Protein 2GAK (pdb70)

Nearest PDB structures (foldseek):
  3otk-assembly5_A  TM=9.987E-01  e=3.215E-75  Mus musculus
  2gam-assembly2_C  TM=9.964E-01  e=8.621E-75  Mus musculus
  3otk-assembly5_B  TM=9.967E-01  e=1.833E-74  Mus musculus
  3otk-assembly6_D  TM=9.974E-01  e=3.089E-74  Mus musculus
  2gam-assembly2_D  TM=9.983E-01  e=3.896E-74  Mus musculus

Radius of gyration: 28.29 Å; Cα contacts (8 Å, |Δi|>4): 1498; chains: 2; bounding box: 62×84×76 Å

Foldseek 3Di:
DLQFAVQDLVCLLQLNVVSQVVLVVVLVDPPNLPDDDDDLVNLLVCLVPLVSNCSVLRAEEADQDVLLLQAEEEEQEEEADDLVLVSLQCSQADYQSYAYEYAYAPPHPPSNVSSLQSNQVSHPRYYYFPDHHNDFAQALSLVVSRLSRLVVVLVVDPRHWKYWYYYSFKHFLAHSSLVSVVSVVLVFAKFFAWAADDPVCVQQQQFFWDQDPRHTGGPVHGADDALDPADWTFGALTIMHTNQLSVCCNDPPSNVSRSVSNRGGGNCSGTSVSRLLQHPPRTNHDDRPRVPGAHRQRTQREDWQFQVQADDVVPRRVYHHAPWDDDPRTHAHASSRNNVVSVGRHGMYDGHDVSTHVVNSSSSSSVNSVVSND/DLLFDVQDLVCLLQLPPVRLVVQVDDDDDLVNLLVLLVPLVRNCNVLRAEEAALDPLLLQAEEEEQEEEADDQVLQSLQCSQADYQNYAYEYAYAPPHDPSSVSSQQSNQVSHPRRYYFPDHHNDFPQALNLVVSRLSRLVVVLVVDPRHWKYWYYYSFKHFLAHSVLVSVVSVVLVFAKFFAWADDDPVCVQQQQFFWDQDPRHTDGPVHGADPQLDPADWTFGALIIIHTNQLSVCCVDPPSNVSRSVSRRGGGNVSGTSVNRSLQDPPRTNHDHSPRVPGAHRQRTQGEAWAFQVQADDPVVRGPYHHASWDDDPRTHAHASSRNNVVSPGRHGMYDGHDCVTHVSNSSSSSSVNSVVSND

Solvent-accessible surface area: 31818 Å² total; per-residue (Å²): 191,139,26,100,48,160,34,65,14,71,91,0,31,137,21,39,106,143,8,26,80,93,1,76,102,47,34,116,54,93,138,29,112,135,62,135,93,97,54,33,109,54,0,44,92,54,8,167,81,38,68,34,3,34,157,80,36,68,3,6,66,121,62,61,52,190,58,2,72,50,19,18,0,0,0,0,0,16,4,99,77,62,6,30,12,3,0,30,0,0,9,32,6,9,10,40,23,0,30,0,0,0,0,0,16,162,164,17,127,161,30,6,49,37,0,0,95,15,1,7,84,15,8,150,15,5,34,29,6,86,84,38,22,30,37,39,161,8,9,28,37,28,1,70,0,1,16,5,0,0,65,19,0,54,177,92,34,72,99,3,90,7,0,0,0,0,19,19,43,3,4,1,4,27,10,14,42,46,3,0,124,32,1,94,41,20,112,46,79,2,22,1,32,0,62,139,23,41,112,129,45,59,88,58,28,85,47,94,26,42,78,74,132,54,112,22,42,65,55,49,94,104,16,67,111,31,57,34,206,11,83,12,3,9,10,32,10,38,0,1,0,5,32,105,0,0,4,54,0,47,118,36,144,100,1,77,106,0,8,95,25,0,99,34,1,54,9,0,16,55,6,0,1,1,0,0,0,0,22,49,151,4,41,18,27,19,32,9,8,76,43,16,26,18,10,24,4,29,2,10,5,14,0,26,2,78,88,146,86,32,20,86,32,51,91,33,14,5,0,33,84,22,49,24,69,60,58,169,37,9,0,2,0,2,2,19,3,0,13,47,0,39,168,26,63,0,0,0,0,15,21,3,14,4,92,34,9,16,26,0,4,42,0,0,4,48,52,10,14,145,81,29,16,159,233,156,46,45,57,172,28,62,22,76,84,0,26,147,25,40,88,124,12,34,134,116,28,135,187,132,90,98,67,32,122,56,0,38,100,45,8,181,78,42,78,28,1,32,165,76,36,66,6,12,71,120,50,57,55,193,58,1,73,50,18,16,0,0,0,0,0,15,3,97,74,65,6,31,21,2,0,36,1,0,12,34,6,9,14,38,24,0,31,0,0,1,0,1,11,152,124,22,127,154,23,6,53,44,0,0,73,16,0,1,84,19,16,145,3,6,45,25,7,72,82,48,33,48,25,28,148,9,6,28,35,34,1,72,0,1,16,2,0,0,94,8,0,53,154,79,36,73,98,3,91,7,0,0,0,0,22,16,38,3,6,1,4,27,11,13,42,47,2,0,124,36,1,92,36,20,96,47,70,2,22,1,29,0,56,129,24,43,102,123,68,61,73,61,38,84,48,115,24,34,77,83,141,51,124,24,48,75,52,42,93,115,30,68,109,28,55,45,152,12,80,13,3,14,11,26,11,39,0,1,0,5,35,104,0,0,3,53,0,49,125,38,143,109,1,63,118,1,14,94,27,0,97,39,1,59,8,0,16,63,4,0,1,1,0,0,0,1,26,52,151,4,41,14,26,29,26,14,11,70,43,13,29,20,9,20,5,27,1,9,4,12,0,20,1,82,95,140,83,30,25,88,32,64,122,32,11,6,0,31,83,24,40,15,63,61,55,175,39,15,0,1,1,0,3,24,3,0,16,46,0,38,165,28,67,0,0,0,0,8,27,4,16,14,102,44,5,32,61,0,8,62,1,0,3,48,44,12,17,78,81,30,67,170

Sequence (738 aa):
RHLELNVNCTKILQGDPEEIQKVKLEILTVQFKKRPRWTPHDYINMTRDCASFIRTRKYIVEPLTKEEVGFPIAYSIVVHHKIEMLDRLLRAIYMPQNFYCIHVDRKAEESFLAAVQGIASCFDNVFVASQLESVVYASWTRVKADLNCMKDLYRMNANWKYLINLCGMDFPIKTNLEIVRKLKCSTGENNLETEKMPPNKEERWKKRYAVVDGKLTNTGIVKAPPPLKTPLFSGSAYFVVTREYVGYVLENENIQKLMEWAQDTYSPDEFLWATIQRIPEVPGSFPSSNKYDLSDMNAIARFVKWQYFEGDVSNGAPYPPCSGVHVRSVCVFGAGDLSWMLRQHHLFANKFDMDVDPFAIQCLDEHLRRKALERHLELNVNCTKILQGDPEEIQKVKRPRWTPHDYINMTRDCASFIRTRKYIVEPLTKEEVGFPIAYSIVVHHKIEMLDRLLRAIYMPQNFYCIHVDRKAEESFLAAVQGIASCFDNVFVASQLESVVYASWTRVKADLNCMKDLYRMNANWKYLINLCGMDFPIKTNLEIVRKLKCSTGENNLETEKMPPNKEERWKKRYAVVDGKLTNTGIVKAPPPLKTPLFSGSAYFVVTREYVGYVLENENIQKLMEWAQDTYSPDEFLWATIQRIPEVPGSFPSSNKYDLSDMNAIARFVKWQYFEGDVSNGAPYPPCSGVHVRSVCVFGAGDLSWMLRQHHLFANKFDMDVDPFAIQCLDEHLRRKALE

Organism: Mus musculus (NCBI:txid10090)

Secondary structure (DSSP, 8-state):
-TT-----HHHHHTT-HHHHHHHHHHHH-HHHHTS----HHHHHHHTTSHHHHHHHHT---S-S-HHHHTS-EEEEEEE-S-HHHHHHHHHHH--TTSEEEEEE-TTS-HHHHHHHHHHHHT-TTEEE-SS-----TTSHHHHHHHHHHHHHHHHH-S---EEEEEETT-EESS-HHHHHHHHHHTTT--B--BEEPPGGGSHHHHEEEEEETTEEEEEEEEPPPPS-SSPPEE--S--EEEHHHHHHHHH-HHHHHHHHHHTTSSSGGGTHHHHHTTSTTSTT---SSGGG-B-TTTSSSEEE-BTTT-S-GGGT-SSPPPSSEEETTEEE--GGGHHHHTTS--SEEE---TTT-HHHHHHHHHHHHHHHH-/-TT-----HHHHHTT-HHHHHHH------HHHHHHHTSSHHHHHHHHT---S-S-HHHHTS-EEEEEEE-S-HHHHHHHHHHH--TTSEEEEEE-TTS-HHHHHHHHHHHTT-TTEEE-SS-----TTSHHHHHHHHHHHHHHHHH-S---EEEEEETT-EESS-HHHHHHHHHHTTT--B--EEEPPGGGTHHHHEEEEEETTEEEEEEEEPPPPSSSSPPEEE-S--EEEHHHHHHHHH-HHHHHHHHHHTTSSSGGGTHHHHHTTSTTSTT---SSGGG-B-TTTSSSEEE-BTTT-S-GGGT-SSPPPSSEEETTEEE--GGGHHHHTTS--SEEE---TTT-HHHHHHHHHHHHHHHH-

InterPro domains:
  IPR003406 Glycosyl transferase, family 14 [PF02485] (123-391)

GO terms:
  GO:0003829 beta-1,3-galactosyl-O-glycosyl-glycoprotein beta-1,6-N-acetylglucosaminyltransferase activity (F, IDA)
  GO:0016266 protein O-linked glycosylation via N-acetyl-galactosamine (P, IMP)
  GO:1903238 positive regulation of leukocyte tethering or rolling (P, IMP)
  GO:0048729 tissue morphogenesis (P, IGI)
  GO:0060993 kidney morphogenesis (P, IGI)

Structure (mmCIF, N/CA/C/O backbone):
data_2GAK
#
_entry.id   2GAK
#
_cell.length_a   126.779
_cell.length_b   79.979
_cell.length_c   104.971
_cell.angle_alpha   90.00
_cell.angle_beta   107.70
_cell.angle_gamma   90.00
#
_symmetry.space_group_name_H-M   'C 1 2 1'
#
loop_
_entity.id
_entity.type
_entity.pdbx_description
1 polymer beta-1,6-N-acetylglucosaminyltransferase
2 non-polymer 2-acetamido-2-deoxy-beta-D-glucopyranose
3 water water
#
loop_
_atom_site.group_PDB
_atom_site.id
_atom_site.type_symbol
_atom_site.label_atom_id
_atom_site.label_alt_id
_atom_site.label_comp_id
_atom_site.label_asym_id
_atom_site.label_entity_id
_atom_site.label_seq_id
_atom_site.pdbx_PDB_ins_code
_atom_site.Cartn_x
_atom_site.Cartn_y
_atom_site.Cartn_z
_atom_site.occupancy
_atom_site.B_iso_or_equiv
_atom_site.auth_seq_id
_atom_site.auth_comp_id
_atom_site.auth_asym_id
_atom_site.auth_atom_id
_atom_site.pdbx_PDB_model_num
ATOM 1 N N . ARG A 1 7 ? 26.017 16.857 8.457 1.00 61.43 44 ARG A N 1
ATOM 2 C CA . ARG A 1 7 ? 27.017 17.238 9.493 1.00 61.21 44 ARG A CA 1
ATOM 3 C C . ARG A 1 7 ? 27.169 16.194 10.582 1.00 59.90 44 ARG A C 1
ATOM 4 O O . ARG A 1 7 ? 26.209 15.541 10.992 1.00 59.66 44 ARG A O 1
ATOM 12 N N . HIS A 1 8 ? 28.399 16.065 11.050 1.00 58.56 45 HIS A N 1
ATOM 13 C CA . HIS A 1 8 ? 28.768 15.143 12.111 1.00 56.53 45 HIS A CA 1
ATOM 14 C C . HIS A 1 8 ? 28.620 15.898 13.432 1.00 55.36 45 HIS A C 1
ATOM 15 O O . HIS A 1 8 ? 28.972 15.387 14.495 1.00 54.55 45 HIS A O 1
ATOM 22 N N . LEU A 1 9 ? 28.096 17.118 13.354 1.00 53.99 46 LEU A N 1
ATOM 23 C CA . LEU A 1 9 ? 27.954 17.960 14.535 1.00 52.58 46 LEU A CA 1
ATOM 24 C C . LEU A 1 9 ? 26.534 18.259 15.003 1.00 52.02 46 LEU A C 1
ATOM 25 O O . LEU A 1 9 ? 26.341 19.097 15.880 1.00 50.66 46 LEU A O 1
ATOM 30 N N . GLU A 1 10 ? 25.536 17.593 14.436 1.00 53.22 47 GLU A N 1
ATOM 31 C CA . GLU A 1 10 ? 24.171 17.859 14.871 1.00 54.55 47 GLU A CA 1
ATOM 32 C C . GLU A 1 10 ? 23.840 17.063 16.128 1.00 53.93 47 GLU A C 1
ATOM 33 O O . GLU A 1 10 ? 24.407 15.997 16.367 1.00 52.70 47 GLU A O 1
ATOM 39 N N . LEU A 1 11 ? 22.927 17.595 16.934 1.00 53.70 48 LEU A N 1
ATOM 40 C CA . LEU A 1 11 ? 22.531 16.949 18.181 1.00 53.60 48 LEU A CA 1
ATOM 41 C C . LEU A 1 11 ? 21.049 16.583 18.189 1.00 53.14 48 LEU A C 1
ATOM 42 O O . LEU A 1 11 ? 20.251 17.158 17.447 1.00 53.49 48 LEU A O 1
ATOM 47 N N . ASN A 1 19 ? 12.789 10.181 22.559 1.00 63.51 56 ASN A N 1
ATOM 48 C CA . ASN A 1 19 ? 11.622 10.081 21.691 1.00 63.98 56 ASN A CA 1
ATOM 49 C C . ASN A 1 19 ? 10.731 11.320 21.790 1.00 63.29 56 ASN A C 1
ATOM 50 O O . ASN A 1 19 ? 9.559 11.287 21.406 1.00 63.46 56 ASN A O 1
ATOM 55 N N . VAL A 1 20 ? 11.294 12.411 22.304 1.00 61.68 57 VAL A N 1
ATOM 56 C CA . VAL A 1 20 ? 10.561 13.665 22.451 1.00 59.60 57 VAL A CA 1
ATOM 57 C C . VAL A 1 20 ? 10.839 14.602 21.277 1.00 57.68 57 VAL A C 1
ATOM 58 O O . VAL A 1 20 ? 11.969 14.698 20.800 1.00 56.74 57 VAL A O 1
ATOM 62 N N . ASN A 1 21 ? 9.799 15.289 20.815 1.00 55.89 58 ASN A N 1
ATOM 63 C CA . ASN A 1 21 ? 9.932 16.217 19.700 1.00 54.63 58 ASN A CA 1
ATOM 64 C C . ASN A 1 21 ? 10.242 17.617 20.224 1.00 52.53 58 ASN A C 1
ATOM 65 O O . ASN A 1 21 ? 9.339 18.373 20.590 1.00 51.35 58 ASN A O 1
ATOM 70 N N . CYS A 1 22 ? 11.527 17.953 20.260 1.00 49.13 59 CYS A N 1
ATOM 71 C CA . CYS A 1 22 ? 11.964 19.255 20.746 1.00 46.53 59 CYS A CA 1
ATOM 72 C C . CYS A 1 22 ? 11.370 20.433 19.988 1.00 45.32 59 CYS A C 1
ATOM 73 O O . CYS A 1 22 ? 11.189 21.509 20.554 1.00 45.08 59 CYS A O 1
ATOM 76 N N . THR A 1 23 ? 11.070 20.234 18.709 1.00 44.27 60 THR A N 1
ATOM 77 C CA . THR A 1 23 ? 10.493 21.304 17.905 1.00 44.61 60 THR A CA 1
ATOM 78 C C . THR A 1 23 ? 9.168 21.771 18.504 1.00 44.13 60 THR A C 1
ATOM 79 O O . THR A 1 23 ? 8.883 22.970 18.543 1.00 43.63 60 THR A O 1
ATOM 83 N N . LYS A 1 24 ? 8.363 20.822 18.974 1.00 43.08 61 LYS A N 1
ATOM 84 C CA . LYS A 1 24 ? 7.076 21.153 19.571 1.00 42.56 61 LYS A CA 1
ATOM 85 C C . LYS A 1 24 ? 7.251 21.824 20.927 1.00 41.03 61 LYS A C 1
ATOM 86 O O . LYS A 1 24 ? 6.502 22.737 21.275 1.00 39.49 61 LYS A O 1
ATOM 92 N N . ILE A 1 25 ? 8.241 21.366 21.688 1.00 40.21 62 ILE A N 1
ATOM 93 C CA . ILE A 1 25 ? 8.524 21.932 23.004 1.00 39.73 62 ILE A CA 1
ATOM 94 C C . ILE A 1 25 ? 8.887 23.406 22.874 1.00 39.04 62 ILE A C 1
ATOM 95 O O . ILE A 1 25 ? 8.358 24.253 23.594 1.00 38.29 62 ILE A O 1
ATOM 100 N N . LEU A 1 26 ? 9.795 23.699 21.950 1.00 39.10 63 LEU A N 1
ATOM 101 C CA . LEU A 1 26 ? 10.242 25.064 21.717 1.00 40.98 63 LEU A CA 1
ATOM 102 C C . LEU A 1 26 ? 9.079 25.954 21.297 1.00 42.33 63 LEU A C 1
ATOM 103 O O . LEU A 1 26 ? 9.124 27.171 21.470 1.00 42.64 63 LEU A O 1
ATOM 108 N N . GLN A 1 27 ? 8.036 25.339 20.747 1.00 43.80 64 GLN A N 1
ATOM 109 C CA . GLN A 1 27 ? 6.860 26.079 20.313 1.00 44.78 64 GLN A CA 1
ATOM 110 C C . GLN A 1 27 ? 5.830 26.154 21.431 1.00 44.76 64 GLN A C 1
ATOM 111 O O . GLN A 1 27 ? 4.762 26.736 21.260 1.00 45.14 64 GLN A O 1
ATOM 117 N N . GLY A 1 28 ? 6.159 25.559 22.574 1.00 44.15 65 GLY A N 1
ATOM 118 C CA . GLY A 1 28 ? 5.255 25.577 23.710 1.00 44.31 65 GLY A CA 1
ATOM 119 C C . GLY A 1 28 ? 4.072 24.626 23.609 1.00 44.54 65 GLY A C 1
ATOM 120 O O . GLY A 1 28 ? 3.074 24.810 24.300 1.00 44.21 65 GLY A O 1
ATOM 121 N N . ASP A 1 29 ? 4.180 23.610 22.757 1.00 44.64 66 ASP A N 1
ATOM 122 C CA . ASP A 1 29 ? 3.103 22.636 22.579 1.00 44.91 66 ASP A CA 1
ATOM 123 C C . ASP A 1 29 ? 2.728 21.994 23.914 1.00 44.91 66 ASP A C 1
ATOM 124 O O . ASP A 1 29 ? 3.487 21.196 24.465 1.00 44.04 66 ASP A O 1
ATOM 129 N N . PRO A 1 30 ? 1.544 22.333 24.448 1.00 45.22 67 PRO A N 1
ATOM 130 C CA . PRO A 1 30 ? 1.066 21.794 25.725 1.00 46.11 67 PRO A CA 1
ATOM 131 C C . PRO A 1 30 ? 1.154 20.275 25.796 1.00 46.45 67 PRO A C 1
ATOM 132 O O . PRO A 1 30 ? 1.523 19.710 26.825 1.00 45.70 67 PRO A O 1
ATOM 136 N N . GLU A 1 31 ? 0.817 19.625 24.689 1.00 47.47 68 GLU A N 1
ATOM 137 C CA . GLU A 1 31 ? 0.844 18.172 24.610 1.00 48.54 68 GLU A CA 1
ATOM 138 C C . GLU A 1 31 ? 2.253 17.604 24.743 1.00 47.01 68 GLU A C 1
ATOM 139 O O . GLU A 1 31 ? 2.482 16.682 25.528 1.00 46.07 68 GLU A O 1
ATOM 145 N N . GLU A 1 32 ? 3.195 18.155 23.983 1.00 45.37 69 GLU A N 1
ATOM 146 C CA . GLU A 1 32 ? 4.571 17.676 24.029 1.00 44.76 69 GLU A CA 1
ATOM 147 C C . GLU A 1 32 ? 5.209 17.938 25.391 1.00 43.96 69 GLU A C 1
ATOM 148 O O . GLU A 1 32 ? 6.009 17.138 25.876 1.00 43.50 69 GLU A O 1
ATOM 154 N N . ILE A 1 33 ? 4.853 19.064 26.002 1.00 42.86 70 ILE A N 1
ATOM 155 C CA . ILE A 1 33 ? 5.384 19.423 27.311 1.00 42.43 70 ILE A CA 1
ATOM 156 C C . ILE A 1 33 ? 4.899 18.423 28.358 1.00 43.46 70 ILE A C 1
ATOM 157 O O . ILE A 1 33 ? 5.677 17.938 29.180 1.00 41.38 70 ILE A O 1
ATOM 162 N N . GLN A 1 34 ? 3.606 18.117 28.322 1.00 44.21 71 GLN A N 1
ATOM 163 C CA . GLN A 1 34 ? 3.031 17.169 29.264 1.00 45.43 71 GLN A CA 1
ATOM 164 C C . GLN A 1 34 ? 3.713 15.812 29.107 1.00 45.32 71 GLN A C 1
ATOM 165 O O . GLN A 1 34 ? 3.965 15.113 30.090 1.00 44.82 71 GLN A O 1
ATOM 171 N N . LYS A 1 35 ? 4.029 15.454 27.867 1.00 45.83 72 LYS A N 1
ATOM 172 C CA . LYS A 1 35 ? 4.676 14.178 27.595 1.00 46.81 72 LYS A CA 1
ATOM 173 C C . LYS A 1 35 ? 6.063 14.086 28.226 1.00 46.42 72 LYS A C 1
ATOM 174 O O . LYS A 1 35 ? 6.424 13.045 28.778 1.00 46.19 72 LYS A O 1
ATOM 180 N N . VAL A 1 36 ? 6.842 15.164 28.153 1.00 45.30 73 VAL A N 1
ATOM 181 C CA . VAL A 1 36 ? 8.181 15.143 28.737 1.00 44.52 73 VAL A CA 1
ATOM 182 C C . VAL A 1 36 ? 8.105 15.037 30.258 1.00 43.74 73 VAL A C 1
ATOM 183 O O . VAL A 1 36 ? 8.931 14.370 30.880 1.00 41.43 73 VAL A O 1
ATOM 187 N N . LYS A 1 37 ? 7.111 15.690 30.854 1.00 44.79 74 LYS A N 1
ATOM 188 C CA . LYS A 1 37 ? 6.948 15.651 32.304 1.00 47.41 74 LYS A CA 1
ATOM 189 C C . LYS A 1 37 ? 6.620 14.243 32.795 1.00 47.39 74 LYS A C 1
ATOM 190 O O . LYS A 1 37 ? 7.034 13.845 33.883 1.00 46.32 74 LYS A O 1
ATOM 196 N N . LEU A 1 38 ? 5.874 13.490 31.994 1.00 47.92 75 LEU A N 1
ATOM 197 C CA . LEU A 1 38 ? 5.528 12.127 32.374 1.00 49.21 75 LEU A CA 1
ATOM 198 C C . LEU A 1 38 ? 6.725 11.219 32.114 1.00 49.59 75 LEU A C 1
ATOM 199 O O . LEU A 1 38 ? 6.903 10.203 32.781 1.00 48.82 75 LEU A O 1
ATOM 204 N N . GLU A 1 39 ? 7.545 11.597 31.138 1.00 49.89 76 GLU A N 1
ATOM 205 C CA . GLU A 1 39 ? 8.738 10.833 30.800 1.00 50.24 76 GLU A CA 1
ATOM 206 C C . GLU A 1 39 ? 9.709 10.919 31.973 1.00 50.52 76 GLU A C 1
ATOM 207 O O . GLU A 1 39 ? 10.315 9.925 32.374 1.00 49.69 76 GLU A O 1
ATOM 213 N N . ILE A 1 40 ? 9.845 12.123 32.519 1.00 50.85 77 ILE A N 1
ATOM 214 C CA . ILE A 1 40 ? 10.735 12.371 33.646 1.00 52.20 77 ILE A CA 1
ATOM 215 C C . ILE A 1 40 ? 10.353 11.535 34.865 1.00 52.85 77 ILE A C 1
ATOM 216 O O . ILE A 1 40 ? 11.217 11.084 35.616 1.00 52.63 77 ILE A O 1
ATOM 221 N N . LEU A 1 41 ? 9.054 11.333 35.056 1.00 53.58 78 LEU A N 1
ATOM 222 C CA . LEU A 1 41 ? 8.553 10.566 36.190 1.00 55.36 78 LEU A CA 1
ATOM 223 C C . LEU A 1 41 ? 8.798 9.063 36.065 1.00 56.72 78 LEU A C 1
ATOM 224 O O . LEU A 1 41 ? 8.818 8.345 37.066 1.00 57.86 78 LEU A O 1
ATOM 229 N N . THR A 1 42 ? 8.986 8.593 34.837 1.00 57.78 79 THR A N 1
ATOM 230 C CA . THR A 1 42 ? 9.218 7.175 34.582 1.00 58.78 79 THR A CA 1
ATOM 231 C C . THR A 1 42 ? 10.397 6.600 35.364 1.00 59.79 79 THR A C 1
ATOM 232 O O . THR A 1 42 ? 11.466 7.205 35.433 1.00 59.78 79 THR A O 1
ATOM 236 N N . VAL A 1 43 ? 10.191 5.425 35.951 1.00 61.24 80 VAL A N 1
ATOM 237 C CA . VAL A 1 43 ? 11.237 4.754 36.716 1.00 62.26 80 VAL A CA 1
ATOM 238 C C . VAL A 1 43 ? 12.387 4.406 35.774 1.00 63.11 80 VAL A C 1
ATOM 239 O O . VAL A 1 43 ? 13.557 4.443 36.157 1.00 62.56 80 VAL A O 1
ATOM 243 N N . GLN A 1 44 ? 12.033 4.068 34.538 1.00 64.44 81 GLN A N 1
ATOM 244 C CA . GLN A 1 44 ? 13.006 3.714 33.513 1.00 65.82 81 GLN A CA 1
ATOM 245 C C . GLN A 1 44 ? 13.950 4.879 33.233 1.00 66.46 81 GLN A C 1
ATOM 246 O O . GLN A 1 44 ? 15.150 4.684 33.034 1.00 67.04 81 GLN A O 1
ATOM 252 N N . PHE A 1 45 ? 13.403 6.090 33.220 1.00 66.54 82 PHE A N 1
ATOM 253 C CA . PHE A 1 45 ? 14.204 7.278 32.960 1.00 66.80 82 PHE A CA 1
ATOM 254 C C . PHE A 1 45 ? 15.121 7.604 34.132 1.00 67.00 82 PHE A C 1
ATOM 255 O O . PHE A 1 45 ? 16.339 7.647 33.979 1.00 66.85 82 PHE A O 1
ATOM 263 N N . LYS A 1 46 ? 14.534 7.835 35.302 1.00 67.18 83 LYS A N 1
ATOM 264 C CA . LYS A 1 46 ? 15.317 8.166 36.487 1.00 67.71 83 LYS A CA 1
ATOM 265 C C . LYS A 1 46 ? 16.370 7.107 36.808 1.00 67.45 83 LYS A C 1
ATOM 266 O O . LYS A 1 46 ? 17.314 7.366 37.552 1.00 67.38 83 LYS A O 1
ATOM 272 N N . LYS A 1 47 ? 16.205 5.916 36.241 1.00 67.36 84 LYS A N 1
ATOM 273 C CA . LYS A 1 47 ? 17.152 4.827 36.457 1.00 66.71 84 LYS A CA 1
ATOM 274 C C . LYS A 1 47 ? 18.042 4.644 35.235 1.00 66.00 84 LYS A C 1
ATOM 275 O O . LYS A 1 47 ? 18.537 3.547 34.975 1.00 67.18 84 LYS A O 1
ATOM 281 N N . ARG A 1 48 ? 18.240 5.724 34.486 1.00 64.42 85 ARG A N 1
ATOM 282 C CA . ARG A 1 48 ? 19.075 5.684 33.292 1.00 62.06 85 ARG A CA 1
ATOM 283 C C . ARG A 1 48 ? 20.533 5.897 33.682 1.00 60.82 85 ARG A C 1
ATOM 284 O O . ARG A 1 48 ? 20.831 6.633 34.624 1.00 60.98 85 ARG A O 1
ATOM 292 N N . PRO A 1 49 ? 21.462 5.245 32.966 1.00 59.62 86 PRO A N 1
ATOM 293 C CA . PRO A 1 49 ? 22.895 5.373 33.247 1.00 58.37 86 PRO A CA 1
ATOM 294 C C . PRO A 1 49 ? 23.405 6.800 33.047 1.00 56.98 86 PRO A C 1
ATOM 295 O O . PRO A 1 49 ? 23.145 7.423 32.017 1.00 57.06 86 PRO A O 1
ATOM 299 N N . ARG A 1 50 ? 24.128 7.310 34.038 1.00 55.59 87 ARG A N 1
ATOM 300 C CA . ARG A 1 50 ? 24.691 8.655 33.970 1.00 54.15 87 ARG A CA 1
ATOM 301 C C . ARG A 1 50 ? 26.211 8.539 34.005 1.00 53.27 87 ARG A C 1
ATOM 302 O O . ARG A 1 50 ? 26.745 7.591 34.580 1.00 52.68 87 ARG A O 1
ATOM 310 N N . TRP A 1 51 ? 26.906 9.492 33.389 1.00 52.20 88 TRP A N 1
ATOM 311 C CA . TRP A 1 51 ? 28.366 9.468 33.382 1.00 51.02 88 TRP A CA 1
ATOM 312 C C . TRP A 1 51 ? 28.945 9.943 34.704 1.00 50.00 88 TRP A C 1
ATOM 313 O O . TRP A 1 51 ? 28.344 10.752 35.407 1.00 50.57 88 TRP A O 1
ATOM 324 N N . THR A 1 52 ? 30.130 9.439 35.025 1.00 48.31 89 THR A N 1
ATOM 325 C CA . THR A 1 52 ? 30.816 9.786 36.262 1.00 46.75 89 THR A CA 1
ATOM 326 C C . THR A 1 52 ? 32.090 10.552 35.928 1.00 45.05 89 THR A C 1
ATOM 327 O O . THR A 1 52 ? 32.538 10.554 34.781 1.00 43.81 89 THR A O 1
ATOM 331 N N . PRO A 1 53 ? 32.676 11.238 36.920 1.00 43.93 90 PRO A N 1
ATOM 332 C CA . PRO A 1 53 ? 33.908 11.983 36.659 1.00 43.54 90 PRO A CA 1
ATOM 333 C C . PRO A 1 53 ? 34.996 11.065 36.109 1.00 43.55 90 PRO A C 1
ATOM 334 O O . PRO A 1 53 ? 35.842 11.493 35.324 1.00 43.09 90 PRO A O 1
ATOM 338 N N . HIS A 1 54 ? 34.973 9.801 36.522 1.00 44.32 91 HIS A N 1
ATOM 339 C CA . HIS A 1 54 ? 35.964 8.842 36.047 1.00 44.62 91 HIS A CA 1
ATOM 340 C C . HIS A 1 54 ? 35.729 8.488 34.584 1.00 43.17 91 HIS A C 1
ATOM 341 O O . HIS A 1 54 ? 36.674 8.193 33.853 1.00 42.73 91 HIS A O 1
ATOM 348 N N . ASP A 1 55 ? 34.468 8.517 34.159 1.00 42.88 92 ASP A N 1
ATOM 349 C CA . ASP A 1 55 ? 34.141 8.236 32.767 1.00 42.97 92 ASP A CA 1
ATOM 350 C C . ASP A 1 55 ? 34.794 9.311 31.906 1.00 42.20 92 ASP A C 1
ATOM 351 O O . ASP A 1 55 ? 35.388 9.012 30.870 1.00 42.60 92 ASP A O 1
ATOM 356 N N . TYR A 1 56 ? 34.687 10.563 32.347 1.00 40.40 93 TYR A N 1
ATOM 357 C CA . TYR A 1 56 ? 35.283 11.673 31.614 1.00 39.16 93 TYR A CA 1
ATOM 358 C C . TYR A 1 56 ? 36.811 11.628 31.664 1.00 39.13 93 TYR A C 1
ATOM 359 O O . TYR A 1 56 ? 37.469 11.981 30.691 1.00 38.48 93 TYR A O 1
ATOM 368 N N . ILE A 1 57 ? 37.375 11.198 32.790 1.00 40.26 94 ILE A N 1
ATOM 369 C CA . ILE A 1 57 ? 38.826 11.124 32.917 1.00 41.37 94 ILE A CA 1
ATOM 370 C C . ILE A 1 57 ? 39.366 10.185 31.844 1.00 42.42 94 ILE A C 1
ATOM 371 O O . ILE A 1 57 ? 40.413 10.446 31.250 1.00 42.80 94 ILE A O 1
ATOM 376 N N . ASN A 1 58 ? 38.653 9.089 31.606 1.00 43.55 95 ASN A N 1
ATOM 377 C CA . ASN A 1 58 ? 39.070 8.131 30.591 1.00 45.42 95 ASN A CA 1
ATOM 378 C C . ASN A 1 58 ? 38.767 8.641 29.190 1.00 43.82 95 ASN A C 1
ATOM 379 O O . ASN A 1 58 ? 39.649 8.678 28.331 1.00 42.39 95 ASN A O 1
ATOM 384 N N . MET A 1 59 ? 37.512 9.010 28.953 1.00 43.15 96 MET A N 1
ATOM 385 C CA . MET A 1 59 ? 37.112 9.513 27.646 1.00 42.11 96 MET A CA 1
ATOM 386 C C . MET A 1 59 ? 38.025 10.623 27.127 1.00 40.92 96 MET A C 1
ATOM 387 O O . MET A 1 59 ? 38.297 10.680 25.925 1.00 40.41 96 MET A O 1
ATOM 392 N N . THR A 1 60 ? 38.512 11.486 28.021 1.00 39.57 97 THR A N 1
ATOM 393 C CA . THR A 1 60 ? 39.391 12.589 27.624 1.00 39.01 97 THR A CA 1
ATOM 394 C C . THR A 1 60 ? 40.845 12.163 27.447 1.00 39.48 97 THR A C 1
ATOM 395 O O . THR A 1 60 ? 41.717 12.988 27.161 1.00 38.54 97 THR A O 1
ATOM 399 N N . ARG A 1 61 ? 41.107 10.873 27.612 1.00 41.00 98 ARG A N 1
ATOM 400 C CA . ARG A 1 61 ? 42.462 10.357 27.445 1.00 42.57 98 ARG A CA 1
ATOM 401 C C . ARG A 1 61 ? 42.809 10.503 25.964 1.00 41.82 98 ARG A C 1
ATOM 402 O O . ARG A 1 61 ? 43.929 10.862 25.597 1.00 40.51 98 ARG A O 1
ATOM 410 N N . ASP A 1 62 ? 41.819 10.221 25.124 1.00 40.78 99 ASP A N 1
ATOM 411 C CA . ASP A 1 62 ? 41.958 10.332 23.678 1.00 40.68 99 ASP A CA 1
ATOM 412 C C . ASP A 1 62 ? 41.172 11.578 23.272 1.00 38.91 99 ASP A C 1
ATOM 413 O O . ASP A 1 62 ? 39.988 11.495 22.938 1.00 39.26 99 ASP A O 1
ATOM 418 N N . CYS A 1 63 ? 41.828 12.730 23.303 1.00 37.25 100 CYS A N 1
ATOM 419 C CA . CYS A 1 63 ? 41.162 13.980 22.961 1.00 38.36 100 CYS A CA 1
ATOM 420 C C . CYS A 1 63 ? 40.478 13.976 21.600 1.00 37.64 100 CYS A C 1
ATOM 421 O O . CYS A 1 63 ? 39.323 14.389 21.482 1.00 36.19 100 CYS A O 1
ATOM 424 N N . ALA A 1 64 ? 41.185 13.511 20.576 1.00 36.92 101 ALA A N 1
ATOM 425 C CA . ALA A 1 64 ? 40.619 13.457 19.235 1.00 34.79 101 ALA A CA 1
ATOM 426 C C . ALA A 1 64 ? 39.309 12.685 19.284 1.00 35.05 101 ALA A C 1
ATOM 427 O O . ALA A 1 64 ? 38.336 13.041 18.618 1.00 35.37 101 ALA A O 1
ATOM 429 N N . SER A 1 65 ? 39.288 11.622 20.081 1.00 33.46 102 SER A N 1
ATOM 430 C CA . SER A 1 65 ? 38.091 10.808 20.214 1.00 33.42 102 SER A CA 1
ATOM 431 C C . SER A 1 65 ? 37.027 11.551 21.014 1.00 31.84 102 SER A C 1
ATOM 432 O O . SER A 1 65 ? 35.843 11.500 20.684 1.00 34.18 102 SER A O 1
ATOM 435 N N . PHE A 1 66 ? 37.452 12.231 22.072 1.00 31.04 103 PHE A N 1
ATOM 436 C CA . PHE A 1 66 ? 36.523 12.983 22.911 1.00 31.02 103 PHE A CA 1
ATOM 437 C C . PHE A 1 66 ? 35.820 14.056 22.082 1.00 29.84 103 PHE A C 1
ATOM 438 O O . PHE A 1 66 ? 34.592 14.151 22.075 1.00 29.97 103 PHE A O 1
ATOM 446 N N . ILE A 1 67 ? 36.615 14.858 21.382 1.00 31.31 104 ILE A N 1
ATOM 447 C CA . ILE A 1 67 ? 36.096 15.930 20.545 1.00 31.55 104 ILE A CA 1
ATOM 448 C C . ILE A 1 67 ? 35.119 15.406 19.496 1.00 33.84 104 ILE A C 1
ATOM 449 O O . ILE A 1 67 ? 34.027 15.951 19.327 1.00 34.00 104 ILE A O 1
ATOM 454 N N . ARG A 1 68 ? 35.497 14.337 18.802 1.00 35.21 105 ARG A N 1
ATOM 455 C CA . ARG A 1 68 ? 34.628 13.776 17.777 1.00 36.76 105 ARG A CA 1
ATOM 456 C C . ARG A 1 68 ? 33.359 13.169 18.374 1.00 35.42 105 ARG A C 1
ATOM 457 O O . ARG A 1 68 ? 32.256 13.400 17.878 1.00 35.45 105 ARG A O 1
ATOM 465 N N . THR A 1 69 ? 33.521 12.399 19.445 1.00 35.02 106 THR A N 1
ATOM 466 C CA . THR A 1 69 ? 32.395 11.749 20.111 1.00 34.39 106 THR A CA 1
ATOM 467 C C . THR A 1 69 ? 31.384 12.739 20.706 1.00 33.08 106 THR A C 1
ATOM 468 O O . THR A 1 69 ? 30.175 12.587 20.529 1.00 32.52 106 THR A O 1
ATOM 472 N N . ARG A 1 70 ? 31.883 13.747 21.414 1.00 31.99 107 ARG A N 1
ATOM 473 C CA . ARG A 1 70 ? 31.013 14.737 22.044 1.00 32.18 107 ARG A CA 1
ATOM 474 C C . ARG A 1 70 ? 30.525 15.808 21.068 1.00 31.25 107 ARG A C 1
ATOM 475 O O . ARG A 1 70 ? 29.651 16.604 21.400 1.00 31.47 107 ARG A O 1
ATOM 483 N N . LYS A 1 71 ? 31.097 15.824 19.869 1.00 30.93 108 LYS A N 1
ATOM 484 C CA . LYS A 1 71 ? 30.705 16.779 18.836 1.00 29.99 108 LYS A CA 1
ATOM 485 C C . LYS A 1 71 ? 31.005 18.249 19.156 1.00 28.98 108 LYS A C 1
ATOM 486 O O . LYS A 1 71 ? 30.150 19.118 18.997 1.00 27.65 108 LYS A O 1
ATOM 492 N N . TYR A 1 72 ? 32.224 18.519 19.607 1.00 28.13 109 TYR A N 1
ATOM 493 C CA . TYR A 1 72 ? 32.645 19.882 19.900 1.00 27.55 109 TYR A CA 1
ATOM 494 C C . TYR A 1 72 ? 33.014 20.543 18.575 1.00 28.44 109 TYR A C 1
ATOM 495 O O . TYR A 1 72 ? 33.569 19.899 17.685 1.00 29.23 109 TYR A O 1
ATOM 504 N N . ILE A 1 73 ? 32.700 21.825 18.440 1.00 27.60 110 ILE A N 1
ATOM 505 C CA . ILE A 1 73 ? 33.034 22.562 17.230 1.00 26.92 110 ILE A CA 1
ATOM 506 C C . ILE A 1 73 ? 34.449 23.098 17.403 1.00 27.61 110 ILE A C 1
ATOM 507 O O . ILE A 1 73 ? 34.712 23.894 18.301 1.00 28.01 110 ILE A O 1
ATOM 512 N N . VAL A 1 74 ? 35.364 22.658 16.547 1.00 26.96 111 VAL A N 1
ATOM 513 C CA . VAL A 1 74 ? 36.746 23.098 16.649 1.00 28.73 111 VAL A CA 1
ATOM 514 C C . VAL A 1 74 ? 37.200 23.994 15.498 1.00 28.89 111 VAL A C 1
ATOM 515 O O . VAL A 1 74 ? 38.394 24.160 15.258 1.00 30.08 111 VAL A O 1
ATOM 519 N N . GLU A 1 75 ? 36.239 24.577 14.791 1.00 30.24 112 GLU A N 1
ATOM 520 C CA . GLU A 1 75 ? 36.532 25.479 13.686 1.00 30.77 112 GLU A CA 1
ATOM 521 C C . GLU A 1 75 ? 35.515 26.619 13.718 1.00 28.82 112 GLU A C 1
ATOM 522 O O . GLU A 1 75 ? 34.324 26.385 13.906 1.00 28.74 112 GLU A O 1
ATOM 528 N N . PRO A 1 76 ? 35.976 27.870 13.544 1.00 27.72 113 PRO A N 1
ATOM 529 C CA . PRO A 1 76 ? 35.077 29.032 13.559 1.00 26.64 113 PRO A CA 1
ATOM 530 C C . PRO A 1 76 ? 33.992 28.872 12.499 1.00 25.81 113 PRO A C 1
ATOM 531 O O . PRO A 1 76 ? 34.250 28.332 11.427 1.00 25.02 113 PRO A O 1
ATOM 535 N N . LEU A 1 77 ? 32.787 29.355 12.790 1.00 25.79 114 LEU A N 1
ATOM 536 C CA . LEU A 1 77 ? 31.677 29.231 11.851 1.00 26.00 114 LEU A CA 1
ATOM 537 C C . LEU A 1 77 ? 31.547 30.382 10.862 1.00 27.63 114 LEU A C 1
ATOM 538 O O . LEU A 1 77 ? 31.045 30.197 9.755 1.00 28.22 114 LEU A O 1
ATOM 543 N N . THR A 1 78 ? 31.989 31.570 11.259 1.00 27.32 115 THR A N 1
ATOM 544 C CA . THR A 1 78 ? 31.913 32.737 10.386 1.00 27.76 115 THR A CA 1
ATOM 545 C C . THR A 1 78 ? 33.104 33.646 10.634 1.00 28.16 115 THR A C 1
ATOM 546 O O . THR A 1 78 ? 33.724 33.595 11.697 1.00 25.76 115 THR A O 1
ATOM 550 N N . LYS A 1 79 ? 33.418 34.483 9.652 1.00 29.16 116 LYS A N 1
ATOM 551 C CA . LYS A 1 79 ? 34.522 35.423 9.779 1.00 29.48 116 LYS A CA 1
ATOM 552 C C . LYS A 1 79 ? 34.144 36.445 10.849 1.00 27.96 116 LYS A C 1
ATOM 553 O O . LYS A 1 79 ? 34.994 36.930 11.597 1.00 28.04 116 LYS A O 1
ATOM 559 N N . GLU A 1 80 ? 32.856 36.763 10.919 1.00 25.10 117 GLU A N 1
ATOM 560 C CA . GLU A 1 80 ? 32.352 37.719 11.898 1.00 25.14 117 GLU A CA 1
ATOM 561 C C . GLU A 1 80 ? 32.748 37.285 13.312 1.00 23.47 117 GLU A C 1
ATOM 562 O O . GLU A 1 80 ? 33.259 38.080 14.098 1.00 24.36 117 GLU A O 1
ATOM 568 N N . GLU A 1 81 ? 32.512 36.017 13.628 1.00 22.94 118 GLU A N 1
ATOM 569 C CA . GLU A 1 81 ? 32.838 35.483 14.947 1.00 22.15 118 GLU A CA 1
ATOM 570 C C . GLU A 1 81 ? 34.344 35.426 15.169 1.00 23.42 118 GLU A C 1
ATOM 571 O O . GLU A 1 81 ? 34.825 35.680 16.278 1.00 21.85 118 GLU A O 1
ATOM 577 N N . VAL A 1 82 ? 35.093 35.097 14.120 1.00 22.13 119 VAL A N 1
ATOM 578 C CA . VAL A 1 82 ? 36.545 35.041 14.242 1.00 24.01 119 VAL A CA 1
ATOM 579 C C . VAL A 1 82 ? 37.082 36.407 14.641 1.00 23.52 119 VAL A C 1
ATOM 580 O O . VAL A 1 82 ? 38.021 36.508 15.431 1.00 24.14 119 VAL A O 1
ATOM 584 N N . GLY A 1 83 ? 36.480 37.455 14.089 1.00 23.27 120 GLY A N 1
ATOM 585 C CA . GLY A 1 83 ? 36.924 38.803 14.387 1.00 23.07 120 GLY A CA 1
ATOM 586 C C . GLY A 1 83 ? 36.409 39.380 15.691 1.00 22.41 120 GLY A C 1
ATOM 587 O O . GLY A 1 83 ? 36.680 40.536 16.002 1.00 22.46 120 GLY A O 1
ATOM 588 N N . PHE A 1 84 ? 35.670 38.584 16.460 1.00 22.85 121 PHE A N 1
ATOM 589 C CA . PHE A 1 84 ? 35.132 39.056 17.735 1.00 21.24 121 PHE A CA 1
ATOM 590 C C . PHE A 1 84 ? 35.251 37.977 18.812 1.00 20.78 121 PHE A C 1
ATOM 591 O O . PHE A 1 84 ? 34.262 37.350 19.184 1.00 17.32 121 PHE A O 1
ATOM 599 N N . PRO A 1 85 ? 36.471 37.753 19.331 1.00 22.10 122 PRO A N 1
ATOM 600 C CA . PRO A 1 85 ? 36.708 36.741 20.367 1.00 21.29 122 PRO A CA 1
ATOM 601 C C . PRO A 1 85 ? 36.054 37.105 21.701 1.00 20.56 122 PRO A C 1
ATOM 602 O O . PRO A 1 85 ? 36.061 38.266 22.115 1.00 19.77 122 PRO A O 1
ATOM 606 N N . ILE A 1 86 ? 35.502 36.097 22.368 1.00 18.42 123 ILE A N 1
ATOM 607 C CA . ILE A 1 86 ? 34.845 36.270 23.659 1.00 19.25 123 ILE A CA 1
ATOM 608 C C . ILE A 1 86 ? 35.599 35.436 24.690 1.00 17.69 123 ILE A C 1
ATOM 609 O O . ILE A 1 86 ? 36.115 34.370 24.365 1.00 17.49 123 ILE A O 1
ATOM 614 N N . ALA A 1 87 ? 35.657 35.916 25.924 1.00 15.97 124 ALA A N 1
ATOM 615 C CA . ALA A 1 87 ? 36.323 35.172 26.988 1.00 17.91 124 ALA A CA 1
ATOM 616 C C . ALA A 1 87 ? 35.287 34.785 28.043 1.00 17.83 124 ALA A C 1
ATOM 617 O O . ALA A 1 87 ? 34.337 35.532 28.289 1.00 18.15 124 ALA A O 1
ATOM 619 N N . TYR A 1 88 ? 35.465 33.613 28.650 1.00 17.43 125 TYR A N 1
ATOM 620 C CA . TYR A 1 88 ? 34.551 33.129 29.681 1.00 18.07 125 TYR A CA 1
ATOM 621 C C . TYR A 1 88 ? 35.260 32.705 30.964 1.00 19.58 125 TYR A C 1
ATOM 622 O O . TYR A 1 88 ? 36.351 32.126 30.931 1.00 19.87 125 TYR A O 1
ATOM 631 N N . SER A 1 89 ? 34.613 32.989 32.089 1.00 18.59 126 SER A N 1
ATOM 632 C CA . SER A 1 89 ? 35.100 32.615 33.412 1.00 20.34 126 SER A CA 1
ATOM 633 C C . SER A 1 89 ? 33.994 31.709 33.947 1.00 20.96 126 SER A C 1
ATOM 634 O O . SER A 1 89 ? 32.880 32.173 34.203 1.00 21.97 126 SER A O 1
ATOM 637 N N . ILE A 1 90 ? 34.291 30.423 34.106 1.00 18.66 127 ILE A N 1
ATOM 638 C CA . ILE A 1 90 ? 33.291 29.468 34.570 1.00 17.87 127 ILE A CA 1
ATOM 639 C C . ILE A 1 90 ? 33.600 28.926 35.965 1.00 19.22 127 ILE A C 1
ATOM 640 O O . ILE A 1 90 ? 34.590 28.219 36.170 1.00 18.35 127 ILE A O 1
ATOM 645 N N . VAL A 1 91 ? 32.746 29.270 36.925 1.00 18.19 128 VAL A N 1
ATOM 646 C CA . VAL A 1 91 ? 32.923 28.834 38.308 1.00 19.66 128 VAL A CA 1
ATOM 647 C C . VAL A 1 91 ? 32.084 27.588 38.552 1.00 21.16 128 VAL A C 1
ATOM 648 O O . VAL A 1 91 ? 30.858 27.625 38.439 1.00 21.02 128 VAL A O 1
ATOM 652 N N . VAL A 1 92 ? 32.754 26.479 38.872 1.00 22.11 129 VAL A N 1
ATOM 653 C CA . VAL A 1 92 ? 32.073 25.204 39.095 1.00 22.87 129 VAL A CA 1
ATOM 654 C C . VAL A 1 92 ? 32.632 24.409 40.278 1.00 24.22 129 VAL A C 1
ATOM 655 O O . VAL A 1 92 ? 33.704 24.720 40.796 1.00 23.46 129 VAL A O 1
ATOM 659 N N . HIS A 1 93 ? 31.902 23.376 40.695 1.00 25.28 130 HIS A N 1
ATOM 660 C CA . HIS A 1 93 ? 32.357 22.531 41.793 1.00 28.38 130 HIS A CA 1
ATOM 661 C C . HIS A 1 93 ? 31.854 21.088 41.711 1.00 29.47 130 HIS A C 1
ATOM 662 O O . HIS A 1 93 ? 32.313 20.236 42.467 1.00 30.07 130 HIS A O 1
ATOM 669 N N . HIS A 1 94 ? 30.915 20.812 40.808 1.00 30.89 131 HIS A N 1
ATOM 670 C CA . HIS A 1 94 ? 30.396 19.451 40.656 1.00 33.15 131 HIS A CA 1
ATOM 671 C C . HIS A 1 94 ? 29.569 19.273 39.381 1.00 33.77 131 HIS A C 1
ATOM 672 O O . HIS A 1 94 ? 29.475 20.187 38.562 1.00 32.71 131 HIS A O 1
ATOM 679 N N . LYS A 1 95 ? 28.980 18.089 39.215 1.00 34.74 132 LYS A N 1
ATOM 680 C CA . LYS A 1 95 ? 28.170 17.771 38.039 1.00 35.09 132 LYS A CA 1
ATOM 681 C C . LYS A 1 95 ? 28.958 17.984 36.745 1.00 35.07 132 LYS A C 1
ATOM 682 O O . LYS A 1 95 ? 28.712 18.929 35.991 1.00 33.87 132 LYS A O 1
ATOM 688 N N . ILE A 1 96 ? 29.899 17.077 36.498 1.00 34.58 133 ILE A N 1
ATOM 689 C CA . ILE A 1 96 ? 30.766 17.132 35.325 1.00 33.69 133 ILE A CA 1
ATOM 690 C C . ILE A 1 96 ? 30.038 17.045 33.981 1.00 32.42 133 ILE A C 1
ATOM 691 O O . ILE A 1 96 ? 30.481 17.642 33.001 1.00 33.02 133 ILE A O 1
ATOM 696 N N . GLU A 1 97 ? 28.930 16.314 33.925 1.00 31.03 134 GLU A N 1
ATOM 697 C CA . GLU A 1 97 ? 28.198 16.188 32.671 1.00 32.38 134 GLU A CA 1
ATOM 698 C C . GLU A 1 97 ? 27.588 17.526 32.267 1.00 31.64 134 GLU A C 1
ATOM 699 O O . GLU A 1 97 ? 27.581 17.883 31.090 1.00 29.62 134 GLU A O 1
ATOM 705 N N . MET A 1 98 ? 27.074 18.264 33.245 1.00 31.04 135 MET A N 1
ATOM 706 C CA . MET A 1 98 ? 26.486 19.561 32.955 1.00 31.30 135 MET A CA 1
ATOM 707 C C . MET A 1 98 ? 27.572 20.547 32.556 1.00 29.22 135 MET A C 1
ATOM 708 O O . MET A 1 98 ? 27.335 21.443 31.753 1.00 29.36 135 MET A O 1
ATOM 713 N N . LEU A 1 99 ? 28.765 20.379 33.117 1.00 27.50 136 LEU A N 1
ATOM 714 C CA . LEU A 1 99 ? 29.875 21.253 32.771 1.00 26.66 136 LEU A CA 1
ATOM 715 C C . LEU A 1 99 ? 30.269 20.959 31.327 1.00 27.28 136 LEU A C 1
ATOM 716 O O . LEU A 1 99 ? 30.645 21.864 30.572 1.00 25.60 136 LEU A O 1
ATOM 721 N N . ASP A 1 100 ? 30.172 19.685 30.954 1.00 25.90 137 ASP A N 1
ATOM 722 C CA . ASP A 1 100 ? 30.504 19.238 29.605 1.00 26.06 137 ASP A CA 1
ATOM 723 C C . ASP A 1 100 ? 29.519 19.825 28.599 1.00 24.82 137 ASP A C 1
ATOM 724 O O . ASP A 1 100 ? 29.922 20.373 27.574 1.00 24.80 137 ASP A O 1
ATOM 729 N N . ARG A 1 101 ? 28.228 19.696 28.895 1.00 24.85 138 ARG A N 1
ATOM 730 C CA . ARG A 1 101 ? 27.171 20.217 28.032 1.00 25.16 138 ARG A CA 1
ATOM 731 C C . ARG A 1 101 ? 27.286 21.733 27.898 1.00 24.40 138 ARG A C 1
ATOM 732 O O . ARG A 1 101 ? 27.128 22.285 26.808 1.00 22.00 138 ARG A O 1
ATOM 740 N N . LEU A 1 102 ? 27.536 22.405 29.018 1.00 22.26 139 LEU A N 1
ATOM 741 C CA . LEU A 1 102 ? 27.667 23.857 28.998 1.00 22.16 139 LEU A CA 1
ATOM 742 C C . LEU A 1 102 ? 28.858 24.282 28.146 1.00 21.45 139 LEU A C 1
ATOM 743 O O . LEU A 1 102 ? 28.711 25.086 27.227 1.00 20.49 139 LEU A O 1
ATOM 748 N N . LEU A 1 103 ? 30.034 23.733 28.439 1.00 19.70 140 LEU A N 1
ATOM 749 C CA . LEU A 1 103 ? 31.226 24.096 27.682 1.00 20.54 140 LEU A CA 1
ATOM 750 C C . LEU A 1 103 ? 31.032 23.839 26.193 1.00 20.66 140 LEU A C 1
ATOM 751 O O . LEU A 1 103 ? 31.320 24.705 25.373 1.00 19.09 140 LEU A O 1
ATOM 756 N N . ARG A 1 104 ? 30.539 22.652 25.845 1.00 22.57 141 ARG A N 1
ATOM 757 C CA . ARG A 1 104 ? 30.323 22.310 24.441 1.00 22.73 141 ARG A CA 1
ATOM 758 C C . ARG A 1 104 ? 29.382 23.294 23.757 1.00 21.90 141 ARG A C 1
ATOM 759 O O . ARG A 1 104 ? 29.603 23.680 22.606 1.00 20.04 141 ARG A O 1
ATOM 767 N N . ALA A 1 105 ? 28.331 23.691 24.467 1.00 20.08 142 ALA A N 1
ATOM 768 C CA . ALA A 1 105 ? 27.345 24.620 23.924 1.00 21.84 142 ALA A CA 1
ATOM 769 C C . ALA A 1 105 ? 27.903 26.020 23.653 1.00 21.25 142 ALA A C 1
ATOM 770 O O . ALA A 1 105 ? 27.401 26.731 22.776 1.00 23.38 142 ALA A O 1
ATOM 772 N N . ILE A 1 106 ? 28.934 26.425 24.393 1.00 18.80 143 ILE A N 1
ATOM 773 C CA . ILE A 1 106 ? 29.509 27.756 24.193 1.00 18.23 143 ILE A CA 1
ATOM 774 C C . ILE A 1 106 ? 30.898 27.732 23.568 1.00 18.63 143 ILE A C 1
ATOM 775 O O . ILE A 1 106 ? 31.452 28.782 23.240 1.00 17.26 143 ILE A O 1
ATOM 780 N N . TYR A 1 107 ? 31.455 26.539 23.387 1.00 18.71 144 TYR A N 1
ATOM 781 C CA . TYR A 1 107 ? 32.802 26.427 22.843 1.00 18.60 144 TYR A CA 1
ATOM 782 C C . TYR A 1 107 ? 32.987 26.781 21.374 1.00 17.74 144 TYR A C 1
ATOM 783 O O . TYR A 1 107 ? 32.226 26.355 20.512 1.00 18.59 144 TYR A O 1
ATOM 792 N N . MET A 1 108 ? 34.030 27.560 21.119 1.00 17.79 145 MET A N 1
ATOM 793 C CA . MET A 1 108 ? 34.447 27.963 19.782 1.00 19.05 145 MET A CA 1
ATOM 794 C C . MET A 1 108 ? 35.954 28.120 19.927 1.00 18.86 145 MET A C 1
ATOM 795 O O . MET A 1 108 ? 36.427 28.604 20.951 1.00 18.60 145 MET A O 1
ATOM 800 N N . PRO A 1 109 ? 36.728 27.713 18.908 1.00 18.66 146 PRO A N 1
ATOM 801 C CA . PRO A 1 109 ? 38.189 27.808 18.949 1.00 18.91 146 PRO A CA 1
ATOM 802 C C . PRO A 1 109 ? 38.795 29.199 19.133 1.00 20.49 146 PRO A C 1
ATOM 803 O O . PRO A 1 109 ? 39.872 29.327 19.715 1.00 19.83 146 PRO A O 1
ATOM 807 N N . GLN A 1 110 ? 38.112 30.235 18.648 1.00 19.19 147 GLN A N 1
ATOM 808 C CA . GLN A 1 110 ? 38.631 31.596 18.759 1.00 19.27 147 GLN A CA 1
ATOM 809 C C . GLN A 1 110 ? 38.408 32.239 20.130 1.00 19.26 147 GLN A C 1
ATOM 810 O O . GLN A 1 110 ? 39.029 33.254 20.450 1.00 19.68 147 GLN A O 1
ATOM 816 N N . ASN A 1 111 ? 37.524 31.657 20.936 1.00 18.97 148 ASN A N 1
ATOM 817 C CA . ASN A 1 111 ? 37.233 32.199 22.263 1.00 18.79 148 ASN A CA 1
ATOM 818 C C . ASN A 1 111 ? 38.232 31.708 23.321 1.00 20.37 148 ASN A C 1
ATOM 819 O O . ASN A 1 111 ? 39.185 30.987 23.012 1.00 18.59 148 ASN A O 1
ATOM 824 N N . PHE A 1 112 ? 38.020 32.120 24.568 1.00 19.60 149 PHE A N 1
ATOM 825 C CA . PHE A 1 112 ? 38.885 31.710 25.671 1.00 18.71 149 PHE A CA 1
ATOM 826 C C . PHE A 1 112 ? 38.005 31.302 26.843 1.00 20.49 149 PHE A C 1
ATOM 827 O O . PHE A 1 112 ? 36.987 31.941 27.125 1.00 18.03 149 PHE A O 1
ATOM 835 N N . TYR A 1 113 ? 38.396 30.225 27.517 1.00 18.36 150 TYR A N 1
ATOM 836 C CA . TYR A 1 113 ? 37.615 29.696 28.622 1.00 18.05 150 TYR A CA 1
ATOM 837 C C . TYR A 1 113 ? 38.465 29.348 29.837 1.00 19.55 150 TYR A C 1
ATOM 838 O O . TYR A 1 113 ? 39.353 28.491 29.766 1.00 18.85 150 TYR A O 1
ATOM 847 N N . CYS A 1 114 ? 38.179 30.018 30.946 1.00 18.82 151 CYS A N 1
ATOM 848 C CA . CYS A 1 114 ? 38.872 29.779 32.206 1.00 20.39 151 CYS A CA 1
ATOM 849 C C . CYS A 1 114 ? 37.882 29.115 33.147 1.00 19.89 151 CYS A C 1
ATOM 850 O O . CYS A 1 114 ? 36.809 29.661 33.417 1.00 19.30 151 CYS A O 1
ATOM 853 N N . ILE A 1 115 ? 38.232 27.933 33.636 1.00 17.07 152 ILE A N 1
ATOM 854 C CA . ILE A 1 115 ? 37.355 27.221 34.549 1.00 18.45 152 ILE A CA 1
ATOM 855 C C . ILE A 1 115 ? 37.925 27.241 35.959 1.00 21.03 152 ILE A C 1
ATOM 856 O O . ILE A 1 115 ? 39.063 26.817 36.188 1.00 20.96 152 ILE A O 1
ATOM 861 N N . HIS A 1 116 ? 37.134 27.753 36.894 1.00 19.60 153 HIS A N 1
ATOM 862 C CA . HIS A 1 116 ? 37.539 27.802 38.288 1.00 20.81 153 HIS A CA 1
ATOM 863 C C . HIS A 1 116 ? 36.848 26.653 39.012 1.00 21.40 153 HIS A C 1
ATOM 864 O O . HIS A 1 116 ? 35.629 26.638 39.159 1.00 20.93 153 HIS A O 1
ATOM 871 N N . VAL A 1 117 ? 37.630 25.666 39.427 1.00 22.48 154 VAL A N 1
ATOM 872 C CA . VAL A 1 117 ? 37.084 24.527 40.150 1.00 23.58 154 VAL A CA 1
ATOM 873 C C . VAL A 1 117 ? 37.271 24.843 41.632 1.00 25.19 154 VAL A C 1
ATOM 874 O O . VAL A 1 117 ? 38.372 25.190 42.056 1.00 24.86 154 VAL A O 1
ATOM 878 N N . ASP A 1 118 ? 36.198 24.749 42.409 1.00 25.16 155 ASP A N 1
ATOM 879 C CA . ASP A 1 118 ? 36.285 25.038 43.833 1.00 29.41 155 ASP A CA 1
ATOM 880 C C . ASP A 1 118 ? 37.291 24.085 44.471 1.00 31.97 155 ASP A C 1
ATOM 881 O O . ASP A 1 118 ? 37.318 22.897 44.158 1.00 30.35 155 ASP A O 1
ATOM 886 N N . ARG A 1 119 ? 38.119 24.616 45.363 1.00 34.91 156 ARG A N 1
ATOM 887 C CA . ARG A 1 119 ? 39.133 23.814 46.032 1.00 39.69 156 ARG A CA 1
ATOM 888 C C . ARG A 1 119 ? 38.533 22.649 46.822 1.00 40.24 156 ARG A C 1
ATOM 889 O O . ARG A 1 119 ? 39.216 21.662 47.099 1.00 39.96 156 ARG A O 1
ATOM 897 N N . LYS A 1 120 ? 37.253 22.760 47.168 1.00 40.57 157 LYS A N 1
ATOM 898 C CA . LYS A 1 120 ? 36.576 21.713 47.926 1.00 42.04 157 LYS A CA 1
ATOM 899 C C . LYS A 1 120 ? 35.890 20.670 47.050 1.00 41.88 157 LYS A C 1
ATOM 900 O O . LYS A 1 120 ? 35.172 19.801 47.553 1.00 41.91 157 LYS A O 1
ATOM 906 N N . ALA A 1 121 ? 36.102 20.753 45.741 1.00 40.25 158 ALA A N 1
ATOM 907 C CA . ALA A 1 121 ? 35.499 19.796 44.824 1.00 39.92 158 ALA A CA 1
ATOM 908 C C . ALA A 1 121 ? 36.216 18.457 44.953 1.00 39.61 158 ALA A C 1
ATOM 909 O O . ALA A 1 121 ? 37.404 18.410 45.265 1.00 37.92 158 ALA A O 1
ATOM 911 N N . GLU A 1 122 ? 35.488 17.372 44.715 1.00 41.91 159 GLU A N 1
ATOM 912 C CA . GLU A 1 122 ? 36.069 16.038 44.798 1.00 43.46 159 GLU A CA 1
ATOM 913 C C . GLU A 1 122 ? 37.294 15.975 43.894 1.00 43.93 159 GLU A C 1
ATOM 914 O O . GLU A 1 122 ? 37.292 16.528 42.792 1.00 44.44 159 GLU A O 1
ATOM 920 N N . GLU A 1 123 ? 38.342 15.311 44.366 1.00 43.60 160 GLU A N 1
ATOM 921 C CA . GLU A 1 123 ? 39.572 15.177 43.598 1.00 43.42 160 GLU A CA 1
ATOM 922 C C . GLU A 1 123 ? 39.321 14.619 42.202 1.00 41.23 160 GLU A C 1
ATOM 923 O O . GLU A 1 123 ? 40.017 14.977 41.255 1.00 42.06 160 GLU A O 1
ATOM 929 N N . SER A 1 124 ? 38.324 13.750 42.075 1.00 39.59 161 SER A N 1
ATOM 930 C CA . SER A 1 124 ? 38.001 13.157 40.782 1.00 38.34 161 SER A CA 1
ATOM 931 C C . SER A 1 124 ? 37.314 14.168 39.859 1.00 37.22 161 SER A C 1
ATOM 932 O O . SER A 1 124 ? 37.502 14.134 38.641 1.00 36.01 161 SER A O 1
ATOM 935 N N . PHE A 1 125 ? 36.517 15.066 40.433 1.00 35.15 162 PHE A N 1
ATOM 936 C CA . PHE A 1 125 ? 35.837 16.073 39.625 1.00 31.92 162 PHE A CA 1
ATOM 937 C C . PHE A 1 125 ? 36.890 16.959 38.973 1.00 30.66 162 PHE A C 1
ATOM 938 O O . PHE A 1 125 ? 36.864 17.190 37.761 1.00 29.98 162 PHE A O 1
ATOM 946 N N . LEU A 1 126 ? 37.822 17.445 39.786 1.00 29.35 163 LEU A N 1
ATOM 947 C CA . LEU A 1 126 ? 38.892 18.299 39.298 1.00 30.11 163 LEU A CA 1
ATOM 948 C C . LEU A 1 126 ? 39.692 17.610 38.196 1.00 32.49 163 LEU A C 1
ATOM 949 O O . LEU A 1 126 ? 40.016 18.224 37.178 1.00 32.78 163 LEU A O 1
ATOM 954 N N . ALA A 1 127 ? 40.020 16.337 38.407 1.00 31.94 164 ALA A N 1
ATOM 955 C CA . ALA A 1 127 ? 40.775 15.574 37.419 1.00 31.94 164 ALA A CA 1
ATOM 956 C C . ALA A 1 127 ? 40.007 15.564 36.103 1.00 30.25 164 ALA A C 1
ATOM 957 O O . ALA A 1 127 ? 40.578 15.785 35.039 1.00 30.78 164 ALA A O 1
ATOM 959 N N . ALA A 1 128 ? 38.706 15.306 36.189 1.00 29.85 165 ALA A N 1
ATOM 960 C CA . ALA A 1 128 ? 37.848 15.273 35.010 1.00 29.53 165 ALA A CA 1
ATOM 961 C C . ALA A 1 128 ? 37.880 16.615 34.276 1.00 29.70 165 ALA A C 1
ATOM 962 O O . ALA A 1 128 ? 38.056 16.658 33.057 1.00 30.57 165 ALA A O 1
ATOM 964 N N . VAL A 1 129 ? 37.714 17.707 35.021 1.00 27.62 166 VAL A N 1
ATOM 965 C CA . VAL A 1 129 ? 37.729 19.041 34.431 1.00 25.91 166 VAL A CA 1
ATOM 966 C C . VAL A 1 129 ? 39.065 19.300 33.752 1.00 27.12 166 VAL A C 1
ATOM 967 O O . VAL A 1 129 ? 39.118 19.843 32.651 1.00 24.45 166 VAL A O 1
ATOM 971 N N . GLN A 1 130 ? 40.151 18.916 34.414 1.00 29.21 167 GLN A N 1
ATOM 972 C CA . GLN A 1 130 ? 41.469 19.107 33.832 1.00 31.09 167 GLN A CA 1
ATOM 973 C C . GLN A 1 130 ? 41.581 18.278 32.559 1.00 29.92 167 GLN A C 1
ATOM 974 O O . GLN A 1 130 ? 42.242 18.685 31.606 1.00 31.24 167 GLN A O 1
ATOM 980 N N . GLY A 1 131 ? 40.917 17.126 32.545 1.00 30.83 168 GLY A N 1
ATOM 981 C CA . GLY A 1 131 ? 40.949 16.263 31.374 1.00 30.04 168 GLY A CA 1
ATOM 982 C C . GLY A 1 131 ? 40.278 16.927 30.183 1.00 29.13 168 GLY A C 1
ATOM 983 O O . GLY A 1 131 ? 40.851 17.007 29.095 1.00 28.65 168 GLY A O 1
ATOM 984 N N . ILE A 1 132 ? 39.055 17.403 30.392 1.00 28.37 169 ILE A N 1
ATOM 985 C CA . ILE A 1 132 ? 38.306 18.082 29.341 1.00 27.31 169 ILE A CA 1
ATOM 986 C C . ILE A 1 132 ? 39.104 19.281 28.832 1.00 25.62 169 ILE A C 1
ATOM 987 O O . ILE A 1 132 ? 39.232 19.487 27.628 1.00 25.91 169 ILE A O 1
ATOM 992 N N . ALA A 1 133 ? 39.656 20.057 29.759 1.00 23.52 170 ALA A N 1
ATOM 993 C CA . ALA A 1 133 ? 40.423 21.244 29.410 1.00 24.52 170 ALA A CA 1
ATOM 994 C C . ALA A 1 133 ? 41.679 20.951 28.601 1.00 26.21 170 ALA A C 1
ATOM 995 O O . ALA A 1 133 ? 42.027 21.710 27.695 1.00 25.26 170 ALA A O 1
ATOM 997 N N . SER A 1 134 ? 42.366 19.861 28.931 1.00 27.81 171 SER A N 1
ATOM 998 C CA . SER A 1 134 ? 43.594 19.505 28.226 1.00 29.74 171 SER A CA 1
ATOM 999 C C . SER A 1 134 ? 43.341 19.276 26.740 1.00 28.94 171 SER A C 1
ATOM 1000 O O . SER A 1 134 ? 44.256 19.366 25.928 1.00 30.23 171 SER A O 1
ATOM 1003 N N . CYS A 1 135 ? 42.093 18.991 26.386 1.00 30.90 172 CYS A N 1
ATOM 1004 C CA . CYS A 1 135 ? 41.740 18.741 24.992 1.00 30.83 172 CYS A CA 1
ATOM 1005 C C . CYS A 1 135 ? 41.576 19.994 24.136 1.00 30.29 172 CYS A C 1
ATOM 1006 O O . CYS A 1 135 ? 41.396 19.897 22.919 1.00 29.88 172 CYS A O 1
ATOM 1009 N N . PHE A 1 136 ? 41.638 21.165 24.766 1.00 28.11 173 PHE A N 1
ATOM 1010 C CA . PHE A 1 136 ? 41.494 22.432 24.048 1.00 27.94 173 PHE A CA 1
ATOM 1011 C C . PHE A 1 136 ? 42.521 23.435 24.572 1.00 27.24 173 PHE A C 1
ATOM 1012 O O . PHE A 1 136 ? 42.538 23.741 25.764 1.00 27.43 173 PHE A O 1
ATOM 1020 N N . ASP A 1 137 ? 43.371 23.954 23.692 1.00 26.43 174 ASP A N 1
ATOM 1021 C CA . ASP A 1 137 ? 44.377 24.921 24.122 1.00 26.98 174 ASP A CA 1
ATOM 1022 C C . ASP A 1 137 ? 43.789 26.194 24.733 1.00 25.84 174 ASP A C 1
ATOM 1023 O O . ASP A 1 137 ? 44.406 26.811 25.602 1.00 24.45 174 ASP A O 1
ATOM 1028 N N . ASN A 1 138 ? 42.601 26.586 24.281 1.00 23.93 175 ASN A N 1
ATOM 1029 C CA . ASN A 1 138 ? 41.967 27.806 24.777 1.00 23.00 175 ASN A CA 1
ATOM 1030 C C . ASN A 1 138 ? 41.036 27.585 25.969 1.00 22.95 175 ASN A C 1
ATOM 1031 O O . ASN A 1 138 ? 40.279 28.484 26.351 1.00 21.12 175 ASN A O 1
ATOM 1036 N N . VAL A 1 139 ? 41.092 26.386 26.546 1.00 21.97 176 VAL A N 1
ATOM 1037 C CA . VAL A 1 139 ? 40.291 26.050 27.725 1.00 21.82 176 VAL A CA 1
ATOM 1038 C C . VAL A 1 139 ? 41.270 25.618 28.815 1.00 23.40 176 VAL A C 1
ATOM 1039 O O . VAL A 1 139 ? 42.130 24.763 28.581 1.00 22.70 176 VAL A O 1
ATOM 1043 N N . PHE A 1 140 ? 41.152 26.210 30.000 1.00 20.85 177 PHE A N 1
ATOM 1044 C CA . PHE A 1 140 ? 42.063 25.876 31.091 1.00 22.46 177 PHE A CA 1
ATOM 1045 C C . PHE A 1 140 ? 41.451 26.091 32.469 1.00 24.29 177 PHE A C 1
ATOM 1046 O O . PHE A 1 140 ? 40.443 26.790 32.614 1.00 21.85 177 PHE A O 1
ATOM 1054 N N . VAL A 1 141 ? 42.066 25.477 33.475 1.00 23.50 178 VAL A N 1
ATOM 1055 C CA . VAL A 1 141 ? 41.622 25.630 34.853 1.00 23.38 178 VAL A CA 1
ATOM 1056 C C . VAL A 1 141 ? 42.401 26.820 35.403 1.00 21.78 178 VAL A C 1
ATOM 1057 O O . VAL A 1 141 ? 43.604 26.941 35.160 1.00 22.30 178 VAL A O 1
ATOM 1061 N N . ALA A 1 142 ? 41.715 27.709 36.120 1.00 19.25 179 ALA A N 1
ATOM 1062 C CA . ALA A 1 142 ? 42.344 28.902 36.689 1.00 19.51 179 ALA A CA 1
ATOM 1063 C C . ALA A 1 142 ? 43.634 28.578 37.443 1.00 20.03 179 ALA A C 1
ATOM 1064 O O . ALA A 1 142 ? 43.749 27.524 38.072 1.00 18.92 179 ALA A O 1
ATOM 1066 N N . SER A 1 143 ? 44.590 29.501 37.384 1.00 20.21 180 SER A N 1
ATOM 1067 C CA . SER A 1 143 ? 45.890 29.339 38.034 1.00 23.05 180 SER A CA 1
ATOM 1068 C C . SER A 1 143 ? 45.831 29.447 39.556 1.00 26.47 180 SER A C 1
ATOM 1069 O O . SER A 1 143 ? 46.788 29.102 40.257 1.00 24.44 180 SER A O 1
ATOM 1072 N N . GLN A 1 144 ? 44.709 29.937 40.069 1.00 26.75 181 GLN A N 1
ATOM 1073 C CA . GLN A 1 144 ? 44.539 30.064 41.507 1.00 29.02 181 GLN A CA 1
ATOM 1074 C C . GLN A 1 144 ? 43.112 29.654 41.833 1.00 28.67 181 GLN A C 1
ATOM 1075 O O . GLN A 1 144 ? 42.158 30.234 41.311 1.00 25.84 181 GLN A O 1
ATOM 1081 N N . LEU A 1 145 ? 42.973 28.643 42.683 1.00 26.30 182 LEU A N 1
ATOM 1082 C CA . LEU A 1 145 ? 41.662 28.141 43.053 1.00 26.06 182 LEU A CA 1
ATOM 1083 C C . LEU A 1 145 ? 41.279 28.483 44.483 1.00 27.20 182 LEU A C 1
ATOM 1084 O O . LEU A 1 145 ? 42.040 28.245 45.422 1.00 24.81 182 LEU A O 1
ATOM 1089 N N . GLU A 1 146 ? 40.080 29.036 44.632 1.00 26.83 183 GLU A N 1
ATOM 1090 C CA . GLU A 1 146 ? 39.553 29.432 45.931 1.00 26.94 183 GLU A CA 1
ATOM 1091 C C . GLU A 1 146 ? 38.612 28.379 46.493 1.00 25.93 183 GLU A C 1
ATOM 1092 O O . GLU A 1 146 ? 38.112 27.520 45.772 1.00 24.84 183 GLU A O 1
ATOM 1098 N N . SER A 1 147 ? 38.391 28.455 47.799 1.00 27.46 184 SER A N 1
ATOM 1099 C CA . SER A 1 147 ? 37.445 27.582 48.474 1.00 27.32 184 SER A CA 1
ATOM 1100 C C . SER A 1 147 ? 36.287 28.557 48.689 1.00 27.98 184 SER A C 1
ATOM 1101 O O . SER A 1 147 ? 36.280 29.324 49.655 1.00 26.84 184 SER A O 1
ATOM 1104 N N . VAL A 1 148 ? 35.326 28.548 47.770 1.00 27.49 185 VAL A N 1
ATOM 1105 C CA . VAL A 1 148 ? 34.200 29.471 47.848 1.00 27.59 185 VAL A CA 1
ATOM 1106 C C . VAL A 1 148 ? 33.154 29.176 48.916 1.00 27.24 185 VAL A C 1
ATOM 1107 O O . VAL A 1 148 ? 32.634 28.067 49.021 1.00 27.64 185 VAL A O 1
ATOM 1111 N N . VAL A 1 149 ? 32.861 30.195 49.715 1.00 25.70 186 VAL A N 1
ATOM 1112 C CA . VAL A 1 149 ? 31.861 30.094 50.769 1.00 24.02 186 VAL A CA 1
ATOM 1113 C C . VAL A 1 149 ? 30.688 30.937 50.289 1.00 23.31 186 VAL A C 1
ATOM 1114 O O . VAL A 1 149 ? 30.880 32.060 49.818 1.00 22.71 186 VAL A O 1
ATOM 1118 N N . TYR A 1 150 ? 29.479 30.397 50.391 1.00 23.23 187 TYR A N 1
ATOM 1119 C CA . TYR A 1 150 ? 28.298 31.124 49.945 1.00 24.15 187 TYR A CA 1
ATOM 1120 C C . TYR A 1 150 ? 28.263 32.558 50.479 1.00 22.96 187 TYR A C 1
ATOM 1121 O O . TYR A 1 150 ? 28.476 32.791 51.669 1.00 22.52 187 TYR A O 1
ATOM 1130 N N . ALA A 1 151 ? 28.003 33.507 49.583 1.00 21.91 188 ALA A N 1
ATOM 1131 C CA . ALA A 1 151 ? 27.902 34.926 49.928 1.00 20.46 188 ALA A CA 1
ATOM 1132 C C . ALA A 1 151 ? 29.207 35.608 50.330 1.00 19.65 188 ALA A C 1
ATOM 1133 O O . ALA A 1 151 ? 29.204 36.785 50.698 1.00 18.41 188 ALA A O 1
ATOM 1135 N N . SER A 1 152 ? 30.330 34.905 50.255 1.00 20.34 189 SER A N 1
ATOM 1136 C CA . SER A 1 152 ? 31.580 35.536 50.664 1.00 19.67 189 SER A CA 1
ATOM 1137 C C . SER A 1 152 ? 32.386 36.123 49.524 1.00 18.71 189 SER A C 1
ATOM 1138 O O . SER A 1 152 ? 32.126 35.869 48.349 1.00 17.41 189 SER A O 1
ATOM 1141 N N . TRP A 1 153 ? 33.386 36.906 49.898 1.00 19.10 190 TRP A N 1
ATOM 1142 C CA . TRP A 1 153 ? 34.268 37.533 48.940 1.00 19.14 190 TRP A CA 1
ATOM 1143 C C . TRP A 1 153 ? 34.944 36.507 48.034 1.00 20.06 190 TRP A C 1
ATOM 1144 O O . TRP A 1 153 ? 35.295 36.823 46.903 1.00 18.94 190 TRP A O 1
ATOM 1155 N N . THR A 1 154 ? 35.126 35.281 48.520 1.00 19.04 191 THR A N 1
ATOM 1156 C CA . THR A 1 154 ? 35.787 34.263 47.708 1.00 20.65 191 THR A CA 1
ATOM 1157 C C . THR A 1 154 ? 35.052 33.951 46.404 1.00 20.61 191 THR A C 1
ATOM 1158 O O . THR A 1 154 ? 35.663 33.478 45.447 1.00 20.45 191 THR A O 1
ATOM 1162 N N . ARG A 1 155 ? 33.748 34.216 46.354 1.00 21.08 192 ARG A N 1
ATOM 1163 C CA . ARG A 1 155 ? 32.997 33.977 45.124 1.00 20.06 192 ARG A CA 1
ATOM 1164 C C . ARG A 1 155 ? 33.479 34.978 44.082 1.00 18.51 192 ARG A C 1
ATOM 1165 O O . ARG A 1 155 ? 33.632 34.650 42.904 1.00 19.39 192 ARG A O 1
ATOM 1173 N N . VAL A 1 156 ? 33.706 36.206 44.531 1.00 16.62 193 VAL A N 1
ATOM 1174 C CA . VAL A 1 156 ? 34.189 37.276 43.669 1.00 17.61 193 VAL A CA 1
ATOM 1175 C C . VAL A 1 156 ? 35.638 37.001 43.278 1.00 19.14 193 VAL A C 1
ATOM 1176 O O . VAL A 1 156 ? 36.051 37.245 42.142 1.00 18.10 193 VAL A O 1
ATOM 1180 N N . LYS A 1 157 ? 36.407 36.492 44.232 1.00 18.59 194 LYS A N 1
ATOM 1181 C CA . LYS A 1 157 ? 37.815 36.188 43.996 1.00 20.80 194 LYS A CA 1
ATOM 1182 C C . LYS A 1 157 ? 37.970 35.121 42.910 1.00 19.25 194 LYS A C 1
ATOM 1183 O O . LYS A 1 157 ? 38.906 35.169 42.113 1.00 19.10 194 LYS A O 1
ATOM 1189 N N . ALA A 1 158 ? 37.051 34.160 42.878 1.00 20.05 195 ALA A N 1
ATOM 1190 C CA . ALA A 1 158 ? 37.095 33.105 41.867 1.00 20.50 195 ALA A CA 1
ATOM 1191 C C . ALA A 1 158 ? 37.081 33.730 40.470 1.00 21.75 195 ALA A C 1
ATOM 1192 O O . ALA A 1 158 ? 37.842 33.316 39.587 1.00 18.97 195 ALA A O 1
ATOM 1194 N N . ASP A 1 159 ? 36.221 34.730 40.274 1.00 18.26 196 ASP A N 1
ATOM 1195 C CA . ASP A 1 159 ? 36.138 35.410 38.982 1.00 18.60 196 ASP A CA 1
ATOM 1196 C C . ASP A 1 159 ? 37.360 36.293 38.746 1.00 17.60 196 ASP A C 1
ATOM 1197 O O . ASP A 1 159 ? 37.862 36.381 37.627 1.00 18.05 196 ASP A O 1
ATOM 1202 N N . LEU A 1 160 ? 37.835 36.954 39.795 1.00 17.78 197 LEU A N 1
ATOM 1203 C CA . LEU A 1 160 ? 39.010 37.808 39.667 1.00 18.58 197 LEU A CA 1
ATOM 1204 C C . LEU A 1 160 ? 40.215 36.962 39.256 1.00 19.37 197 LEU A C 1
ATOM 1205 O O . LEU A 1 160 ? 41.089 37.428 38.519 1.00 19.46 197 LEU A O 1
ATOM 1210 N N . ASN A 1 161 ? 40.257 35.723 39.735 1.00 17.64 198 ASN A N 1
ATOM 1211 C CA . ASN A 1 161 ? 41.355 34.821 39.406 1.00 20.69 198 ASN A CA 1
ATOM 1212 C C . ASN A 1 161 ? 41.340 34.510 37.916 1.00 20.32 198 ASN A C 1
ATOM 1213 O O . ASN A 1 161 ? 42.383 34.500 37.264 1.00 20.59 198 ASN A O 1
ATOM 1218 N N . CYS A 1 162 ? 40.151 34.268 37.376 1.00 19.31 199 CYS A N 1
ATOM 1219 C CA . CYS A 1 162 ? 40.019 33.975 35.956 1.00 19.63 199 CYS A CA 1
ATOM 1220 C C . CYS A 1 162 ? 40.271 35.223 35.120 1.00 19.85 199 CYS A C 1
ATOM 1221 O O . CYS A 1 162 ? 40.838 35.142 34.028 1.00 19.51 199 CYS A O 1
ATOM 1224 N N . MET A 1 163 ? 39.850 36.378 35.629 1.00 19.81 200 MET A N 1
ATOM 1225 C CA . MET A 1 163 ? 40.068 37.635 34.923 1.00 20.21 200 MET A CA 1
ATOM 1226 C C . MET A 1 163 ? 41.559 37.829 34.693 1.00 21.60 200 MET A C 1
ATOM 1227 O O . MET A 1 163 ? 41.990 38.178 33.594 1.00 22.23 200 MET A O 1
ATOM 1232 N N . LYS A 1 164 ? 42.345 37.608 35.742 1.00 22.60 201 LYS A N 1
ATOM 1233 C CA . LYS A 1 164 ? 43.787 37.775 35.643 1.00 24.44 201 LYS A CA 1
ATOM 1234 C C . LYS A 1 164 ? 44.381 36.843 34.590 1.00 22.28 201 LYS A C 1
ATOM 1235 O O . LYS A 1 164 ? 45.148 37.286 33.739 1.00 22.94 201 LYS A O 1
ATOM 1241 N N . ASP A 1 165 ? 44.020 35.562 34.638 1.00 22.07 202 ASP A N 1
ATOM 1242 C CA . ASP A 1 165 ? 44.536 34.595 33.664 1.00 21.18 202 ASP A CA 1
ATOM 1243 C C . ASP A 1 165 ? 44.154 34.934 32.221 1.00 22.69 202 ASP A C 1
ATOM 1244 O O . ASP A 1 165 ? 44.996 34.888 31.316 1.00 20.31 202 ASP A O 1
ATOM 1249 N N . LEU A 1 166 ? 42.880 35.257 32.008 1.00 19.35 203 LEU A N 1
ATOM 1250 C CA . LEU A 1 166 ? 42.375 35.580 30.676 1.00 19.55 203 LEU A CA 1
ATOM 1251 C C . LEU A 1 166 ? 42.954 36.879 30.118 1.00 20.12 203 LEU A C 1
ATOM 1252 O O . LEU A 1 166 ? 43.300 36.959 28.938 1.00 21.37 203 LEU A O 1
ATOM 1257 N N . TYR A 1 167 ? 43.066 37.895 30.969 1.00 20.10 204 TYR A N 1
ATOM 1258 C CA . TYR A 1 167 ? 43.596 39.189 30.548 1.00 22.44 204 TYR A CA 1
ATOM 1259 C C . TYR A 1 167 ? 45.048 39.079 30.087 1.00 25.14 204 TYR A C 1
ATOM 1260 O O . TYR A 1 167 ? 45.462 39.737 29.127 1.00 24.75 204 TYR A O 1
ATOM 1269 N N . ARG A 1 168 ? 45.818 38.246 30.776 1.00 25.86 205 ARG A N 1
ATOM 1270 C CA . ARG A 1 168 ? 47.229 38.069 30.451 1.00 29.11 205 ARG A CA 1
ATOM 1271 C C . ARG A 1 168 ? 47.471 37.067 29.333 1.00 29.89 205 ARG A C 1
ATOM 1272 O O . ARG A 1 168 ? 48.488 37.131 28.646 1.00 30.28 205 ARG A O 1
ATOM 1280 N N . MET A 1 169 ? 46.536 36.144 29.149 1.00 30.46 206 MET A N 1
ATOM 1281 C CA . MET A 1 169 ? 46.685 35.124 28.123 1.00 30.77 206 MET A CA 1
ATOM 1282 C C . MET A 1 169 ? 46.537 35.646 26.705 1.00 31.15 206 MET A C 1
ATOM 1283 O O . MET A 1 169 ? 47.228 35.192 25.796 1.00 29.94 206 MET A O 1
ATOM 1288 N N . ASN A 1 170 ? 45.639 36.602 26.514 1.00 30.22 207 ASN A N 1
ATOM 1289 C CA . ASN A 1 170 ? 45.399 37.132 25.184 1.00 29.00 207 ASN A CA 1
ATOM 1290 C C . ASN A 1 170 ? 44.877 38.560 25.274 1.00 29.89 207 ASN A C 1
ATOM 1291 O O . ASN A 1 170 ? 44.066 38.879 26.142 1.00 28.38 207 ASN A O 1
ATOM 1296 N N . ALA A 1 171 ? 45.350 39.420 24.379 1.00 28.86 208 ALA A N 1
ATOM 1297 C CA . ALA A 1 171 ? 44.946 40.820 24.395 1.00 29.11 208 ALA A CA 1
ATOM 1298 C C . ALA A 1 171 ? 43.903 41.154 23.349 1.00 28.23 208 ALA A C 1
ATOM 1299 O O . ALA A 1 171 ? 43.521 42.314 23.203 1.00 27.90 208 ALA A O 1
ATOM 1301 N N . ASN A 1 172 ? 43.430 40.141 22.632 1.00 27.55 209 ASN A N 1
ATOM 1302 C CA . ASN A 1 172 ? 42.461 40.371 21.571 1.00 28.26 209 ASN A CA 1
ATOM 1303 C C . ASN A 1 172 ? 40.986 40.086 21.861 1.00 26.84 209 ASN A C 1
ATOM 1304 O O . ASN A 1 172 ? 40.132 40.498 21.077 1.00 26.38 209 ASN A O 1
ATOM 1309 N N . TRP A 1 173 ? 40.661 39.394 22.954 1.00 25.33 210 TRP A N 1
ATOM 1310 C CA . TRP A 1 173 ? 39.243 39.142 23.218 1.00 23.35 210 TRP A CA 1
ATOM 1311 C C . TRP A 1 173 ? 38.537 40.460 23.532 1.00 21.57 210 TRP A C 1
ATOM 1312 O O . TRP A 1 173 ? 39.140 41.378 24.080 1.00 21.22 210 TRP A O 1
ATOM 1323 N N . LYS A 1 174 ? 37.259 40.552 23.173 1.00 21.61 211 LYS A N 1
ATOM 1324 C CA . LYS A 1 174 ? 36.492 41.785 23.351 1.00 20.42 211 LYS A CA 1
ATOM 1325 C C . LYS A 1 174 ? 35.732 41.933 24.663 1.00 19.79 211 LYS A C 1
ATOM 1326 O O . LYS A 1 174 ? 35.744 42.998 25.280 1.00 20.00 211 LYS A O 1
ATOM 1332 N N . TYR A 1 175 ? 35.037 40.875 25.058 1.00 17.09 212 TYR A N 1
ATOM 1333 C CA . TYR A 1 175 ? 34.249 40.889 26.281 1.00 16.68 212 TYR A CA 1
ATOM 1334 C C . TYR A 1 175 ? 34.474 39.625 27.089 1.00 16.95 212 TYR A C 1
ATOM 1335 O O . TYR A 1 175 ? 34.857 38.590 26.544 1.00 14.23 212 TYR A O 1
ATOM 1344 N N . LEU A 1 176 ? 34.212 39.729 28.389 1.00 16.41 213 LEU A N 1
ATOM 1345 C CA . LEU A 1 176 ? 34.307 38.607 29.310 1.00 16.25 213 LEU A CA 1
ATOM 1346 C C . LEU A 1 176 ? 32.902 38.373 29.860 1.00 16.49 213 LEU A C 1
ATOM 1347 O O . LEU A 1 176 ? 32.219 39.320 30.255 1.00 14.89 213 LEU A O 1
ATOM 1352 N N . ILE A 1 177 ? 32.474 37.116 29.869 1.00 15.21 214 ILE A N 1
ATOM 1353 C CA . ILE A 1 177 ? 31.163 36.744 30.388 1.00 16.97 214 ILE A CA 1
ATOM 1354 C C . ILE A 1 177 ? 31.415 35.678 31.447 1.00 15.89 214 ILE A C 1
ATOM 1355 O O . ILE A 1 177 ? 32.021 34.652 31.149 1.00 15.13 214 ILE A O 1
ATOM 1360 N N . ASN A 1 178 ? 30.973 35.911 32.680 1.00 16.50 215 ASN A N 1
ATOM 1361 C CA . ASN A 1 178 ? 31.201 34.909 33.718 1.00 15.84 215 ASN A CA 1
ATOM 1362 C C . ASN A 1 178 ? 29.974 34.017 33.893 1.00 17.30 215 ASN A C 1
ATOM 1363 O O . ASN A 1 178 ? 28.832 34.467 33.764 1.00 16.29 215 ASN A O 1
ATOM 1368 N N . LEU A 1 179 ? 30.226 32.741 34.173 1.00 14.77 216 LEU A N 1
ATOM 1369 C CA . LEU A 1 179 ? 29.171 31.751 34.319 1.00 16.23 216 LEU A CA 1
ATOM 1370 C C . LEU A 1 179 ? 29.408 30.826 35.506 1.00 16.53 216 LEU A C 1
ATOM 1371 O O . LEU A 1 179 ? 30.488 30.819 36.095 1.00 14.92 216 LEU A O 1
ATOM 1376 N N . CYS A 1 180 ? 28.378 30.052 35.843 1.00 18.36 217 CYS A N 1
ATOM 1377 C CA . CYS A 1 180 ? 28.460 29.058 36.909 1.00 20.92 217 CYS A CA 1
ATOM 1378 C C . CYS A 1 180 ? 28.040 27.748 36.240 1.00 22.47 217 CYS A C 1
ATOM 1379 O O . CYS A 1 180 ? 27.586 27.755 35.092 1.00 20.46 217 CYS A O 1
ATOM 1382 N N . GLY A 1 181 ? 28.185 26.633 36.947 1.00 23.18 218 GLY A N 1
ATOM 1383 C CA . GLY A 1 181 ? 27.849 25.342 36.370 1.00 25.47 218 GLY A CA 1
ATOM 1384 C C . GLY A 1 181 ? 26.397 25.086 36.012 1.00 26.51 218 GLY A C 1
ATOM 1385 O O . GLY A 1 181 ? 26.108 24.183 35.228 1.00 27.10 218 GLY A O 1
ATOM 1386 N N . MET A 1 182 ? 25.485 25.871 36.575 1.00 26.25 219 MET A N 1
ATOM 1387 C CA . MET A 1 182 ? 24.059 25.686 36.320 1.00 28.06 219 MET A CA 1
ATOM 1388 C C . MET A 1 182 ? 23.504 26.596 35.218 1.00 25.76 219 MET A C 1
ATOM 1389 O O . MET A 1 182 ? 22.293 26.635 34.995 1.00 23.64 219 MET A O 1
ATOM 1394 N N . ASP A 1 183 ? 24.378 27.333 34.539 1.00 24.03 220 ASP A N 1
ATOM 1395 C CA . ASP A 1 183 ? 23.942 28.218 33.461 1.00 22.23 220 ASP A CA 1
ATOM 1396 C C . ASP A 1 183 ? 23.872 27.472 32.139 1.00 21.03 220 ASP A C 1
ATOM 1397 O O . ASP A 1 183 ? 24.377 26.361 31.998 1.00 21.14 220 ASP A O 1
ATOM 1402 N N . PHE A 1 184 ? 23.225 28.099 31.175 1.00 19.23 221 PHE A N 1
ATOM 1403 C CA . PHE A 1 184 ? 23.160 27.551 29.838 1.00 18.86 221 PHE A CA 1
ATOM 1404 C C . PHE A 1 184 ? 22.808 28.704 28.909 1.00 18.25 221 PHE A C 1
ATOM 1405 O O . PHE A 1 184 ? 22.020 29.581 29.264 1.00 15.51 221 PHE A O 1
ATOM 1413 N N . PRO A 1 185 ? 23.420 28.743 27.722 1.00 17.87 222 PRO A N 1
ATOM 1414 C CA . PRO A 1 185 ? 23.117 29.818 26.780 1.00 17.33 222 PRO A CA 1
ATOM 1415 C C . PRO A 1 185 ? 21.740 29.677 26.152 1.00 18.90 222 PRO A C 1
ATOM 1416 O O . PRO A 1 185 ? 21.204 28.573 26.058 1.00 18.05 222 PRO A O 1
ATOM 1420 N N . ILE A 1 186 ? 21.183 30.797 25.709 1.00 18.00 223 ILE A N 1
ATOM 1421 C CA . ILE A 1 186 ? 19.918 30.750 25.019 1.00 18.10 223 ILE A CA 1
AT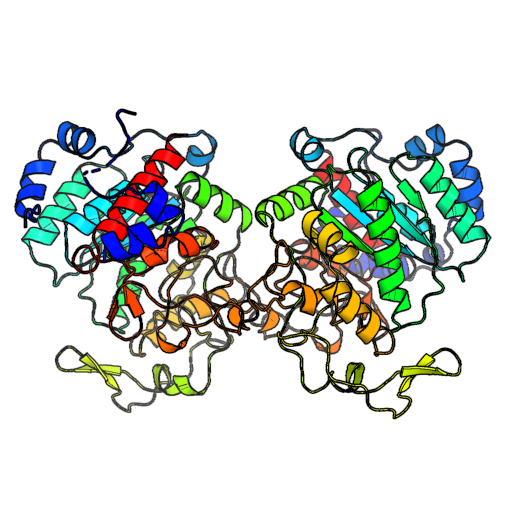OM 1422 C C . ILE A 1 186 ? 20.120 31.458 23.686 1.00 18.50 223 ILE A C 1
ATOM 1423 O O . ILE A 1 186 ? 19.178 31.703 22.932 1.00 18.21 223 ILE A O 1
ATOM 1428 N N . LYS A 1 187 ? 21.386 31.764 23.408 1.00 19.45 224 LYS A N 1
ATOM 1429 C CA . LYS A 1 187 ? 21.806 32.434 22.177 1.00 20.08 224 LYS A CA 1
ATOM 1430 C C . LYS A 1 187 ? 23.026 31.703 21.630 1.00 19.95 224 LYS A C 1
ATOM 1431 O O . LYS A 1 187 ? 23.810 31.148 22.400 1.00 17.84 224 LYS A O 1
ATOM 1437 N N . THR A 1 188 ? 23.189 31.710 20.309 1.00 19.07 225 THR A N 1
ATOM 1438 C CA . THR A 1 188 ? 24.339 31.063 19.671 1.00 18.77 225 THR A CA 1
ATOM 1439 C C . THR A 1 188 ? 25.522 32.013 19.807 1.00 18.12 225 THR A C 1
ATOM 1440 O O . THR A 1 188 ? 25.340 33.184 20.141 1.00 17.28 225 THR A O 1
ATOM 1444 N N . ASN A 1 189 ? 26.728 31.522 19.534 1.00 17.12 226 ASN A N 1
ATOM 1445 C CA . ASN A 1 189 ? 27.913 32.367 19.637 1.00 19.40 226 ASN A CA 1
ATOM 1446 C C . ASN A 1 189 ? 27.791 33.583 18.711 1.00 18.88 226 ASN A C 1
ATOM 1447 O O . ASN A 1 189 ? 28.177 34.693 19.082 1.00 18.97 226 ASN A O 1
ATOM 1452 N N . LEU A 1 190 ? 27.246 33.377 17.515 1.00 18.80 227 LEU A N 1
ATOM 1453 C CA . LEU A 1 190 ? 27.068 34.475 16.569 1.00 19.01 227 LEU A CA 1
ATOM 1454 C C . LEU A 1 190 ? 26.083 35.498 17.131 1.00 18.37 227 LEU A C 1
ATOM 1455 O O . LEU A 1 190 ? 26.303 36.704 17.016 1.00 19.03 227 LEU A O 1
ATOM 1460 N N . GLU A 1 191 ? 24.994 35.020 17.729 1.00 18.05 228 GLU A N 1
ATOM 1461 C CA . GLU A 1 191 ? 24.003 35.922 18.313 1.00 19.23 228 GLU A CA 1
ATOM 1462 C C . GLU A 1 191 ? 24.616 36.710 19.462 1.00 16.57 228 GLU A C 1
ATOM 1463 O O . GLU A 1 191 ? 24.334 37.895 19.636 1.00 14.09 228 GLU A O 1
ATOM 1469 N N . ILE A 1 192 ? 25.456 36.044 20.245 1.00 15.52 229 ILE A N 1
ATOM 1470 C CA . ILE A 1 192 ? 26.125 36.685 21.367 1.00 16.90 229 ILE A CA 1
ATOM 1471 C C . ILE A 1 192 ? 27.064 37.769 20.848 1.00 17.54 229 ILE A C 1
ATOM 1472 O O . ILE A 1 192 ? 27.062 38.899 21.347 1.00 16.83 229 ILE A O 1
ATOM 1477 N N . VAL A 1 193 ? 27.859 37.424 19.839 1.00 16.95 230 VAL A N 1
ATOM 1478 C CA . VAL A 1 193 ? 28.785 38.378 19.240 1.00 16.94 230 VAL A CA 1
ATOM 1479 C C . VAL A 1 193 ? 28.025 39.618 18.759 1.00 16.57 230 VAL A C 1
ATOM 1480 O O . VAL A 1 193 ? 28.464 40.749 18.968 1.00 16.34 230 VAL A O 1
ATOM 1484 N N . ARG A 1 194 ? 26.877 39.410 18.127 1.00 17.54 231 ARG A N 1
ATOM 1485 C CA . ARG A 1 194 ? 26.103 40.542 17.628 1.00 19.20 231 ARG A CA 1
ATOM 1486 C C . ARG A 1 194 ? 25.558 41.459 18.720 1.00 18.97 231 ARG A C 1
ATOM 1487 O O . ARG A 1 194 ? 25.579 42.683 18.564 1.00 17.16 231 ARG A O 1
ATOM 1495 N N . LYS A 1 195 ? 25.083 40.890 19.826 1.00 19.29 232 LYS A N 1
ATOM 1496 C CA . LYS A 1 195 ? 24.575 41.727 20.909 1.00 19.91 232 LYS A CA 1
ATOM 1497 C C . LYS A 1 195 ? 25.718 42.499 21.563 1.00 19.86 232 LYS A C 1
ATOM 1498 O O . LYS A 1 195 ? 25.532 43.629 22.017 1.00 19.17 232 LYS A O 1
ATOM 1504 N N . LEU A 1 196 ? 26.903 41.893 21.603 1.00 18.07 233 LEU A N 1
ATOM 1505 C CA . LEU A 1 196 ? 28.067 42.553 22.193 1.00 17.97 233 LEU A CA 1
ATOM 1506 C C . LEU A 1 196 ? 28.501 43.717 21.306 1.00 18.98 233 LEU A C 1
ATOM 1507 O O . LEU A 1 196 ? 28.897 44.773 21.801 1.00 18.81 233 LEU A O 1
ATOM 1512 N N . LYS A 1 197 ? 28.432 43.521 19.993 1.00 18.73 234 LYS A N 1
ATOM 1513 C CA . LYS A 1 197 ? 28.796 44.580 19.062 1.00 22.37 234 LYS A CA 1
ATOM 1514 C C . LYS A 1 197 ? 27.794 45.710 19.238 1.00 22.09 234 LYS A C 1
ATOM 1515 O O . LYS A 1 197 ? 28.141 46.886 19.174 1.00 22.88 234 LYS A O 1
ATOM 1521 N N . CYS A 1 198 ? 26.544 45.333 19.477 1.00 22.61 235 CYS A N 1
ATOM 1522 C CA . CYS A 1 198 ? 25.474 46.296 19.675 1.00 24.32 235 CYS A CA 1
ATOM 1523 C C . CYS A 1 198 ? 25.662 47.120 20.951 1.00 23.83 235 CYS A C 1
ATOM 1524 O O . CYS A 1 198 ? 25.061 48.183 21.095 1.00 23.01 235 CYS A O 1
ATOM 1527 N N . SER A 1 199 ? 26.489 46.626 21.870 1.00 23.50 236 SER A N 1
ATOM 1528 C CA . SER A 1 199 ? 26.750 47.326 23.127 1.00 25.25 236 SER A CA 1
ATOM 1529 C C . SER A 1 199 ? 27.728 48.486 22.936 1.00 25.10 236 SER A C 1
ATOM 1530 O O . SER A 1 199 ? 27.939 49.291 23.842 1.00 23.08 236 SER A O 1
ATOM 1533 N N . THR A 1 200 ? 28.337 48.543 21.757 1.00 25.38 237 THR A N 1
ATOM 1534 C CA . THR A 1 200 ? 29.283 49.599 21.410 1.00 27.25 237 THR A CA 1
ATOM 1535 C C . THR A 1 200 ? 30.323 49.933 22.482 1.00 26.13 237 THR A C 1
ATOM 1536 O O . THR A 1 200 ? 30.456 51.092 22.884 1.00 26.36 237 THR A O 1
ATOM 1540 N N . GLY A 1 201 ? 31.054 48.927 22.952 1.00 24.29 238 GLY A N 1
ATOM 1541 C CA . GLY A 1 201 ? 32.085 49.181 23.947 1.00 22.32 238 GLY A CA 1
ATOM 1542 C C . GLY A 1 201 ? 31.619 49.432 25.368 1.00 23.04 238 GLY A C 1
ATOM 1543 O O . GLY A 1 201 ? 32.425 49.757 26.240 1.00 23.14 238 GLY A O 1
ATOM 1544 N N . GLU A 1 202 ? 30.321 49.310 25.611 1.00 22.67 239 GLU A N 1
ATOM 1545 C CA . GLU A 1 202 ? 29.807 49.497 26.958 1.00 22.58 239 GLU A CA 1
ATOM 1546 C C . GLU A 1 202 ? 29.624 48.134 27.607 1.00 21.25 239 GLU A C 1
ATOM 1547 O O . GLU A 1 202 ? 29.464 47.121 26.918 1.00 18.69 239 GLU A O 1
ATOM 1553 N N . ASN A 1 203 ? 29.671 48.105 28.933 1.00 18.42 240 ASN A N 1
ATOM 1554 C CA . ASN A 1 203 ? 29.468 46.858 29.656 1.00 17.36 240 ASN A CA 1
ATOM 1555 C C . ASN A 1 203 ? 27.969 46.696 29.815 1.00 17.66 240 ASN A C 1
ATOM 1556 O O . ASN A 1 203 ? 27.204 47.637 29.571 1.00 16.60 240 ASN A O 1
ATOM 1561 N N . ASN A 1 204 ? 27.542 45.503 30.206 1.00 17.09 241 ASN A N 1
ATOM 1562 C CA . ASN A 1 204 ? 26.125 45.259 30.393 1.00 15.84 241 ASN A CA 1
ATOM 1563 C C . ASN A 1 204 ? 25.924 44.318 31.566 1.00 16.57 241 ASN A C 1
ATOM 1564 O O . ASN A 1 204 ? 26.327 43.151 31.528 1.00 16.94 241 ASN A O 1
ATOM 1569 N N . LEU A 1 205 ? 25.307 44.842 32.618 1.00 14.48 242 LEU A N 1
ATOM 1570 C CA . LEU A 1 205 ? 25.057 44.074 33.821 1.00 15.62 242 LEU A CA 1
ATOM 1571 C C . LEU A 1 205 ? 24.037 44.826 34.651 1.00 15.36 242 LEU A C 1
ATOM 1572 O O . LEU A 1 205 ? 23.872 46.034 34.491 1.00 15.32 242 LEU A O 1
ATOM 1577 N N . GLU A 1 206 ? 23.371 44.104 35.546 1.00 14.38 243 GLU A N 1
ATOM 1578 C CA . GLU A 1 206 ? 22.384 44.700 36.429 1.00 14.47 243 GLU A CA 1
ATOM 1579 C C . GLU A 1 206 ? 23.069 45.723 37.322 1.00 15.11 243 GLU A C 1
ATOM 1580 O O . GLU A 1 206 ? 24.142 45.474 37.868 1.00 12.74 243 GLU A O 1
ATOM 1586 N N . THR A 1 207 ? 22.453 46.886 37.464 1.00 13.59 244 THR A N 1
ATOM 1587 C CA . THR A 1 207 ? 23.008 47.917 38.314 1.00 15.42 244 THR A CA 1
ATOM 1588 C C . THR A 1 207 ? 21.909 48.924 38.609 1.00 17.76 244 THR A C 1
ATOM 1589 O O . THR A 1 207 ? 21.509 49.706 37.737 1.00 16.23 244 THR A O 1
ATOM 1593 N N . GLU A 1 208 ? 21.402 48.876 39.840 1.00 17.75 245 GLU A N 1
ATOM 1594 C CA . GLU A 1 208 ? 20.321 49.767 40.255 1.00 20.09 245 GLU A CA 1
ATOM 1595 C C . GLU A 1 208 ? 20.573 50.406 41.608 1.00 20.08 245 GLU A C 1
ATOM 1596 O O . GLU A 1 208 ? 21.447 49.976 42.368 1.00 18.03 245 GLU A O 1
ATOM 1602 N N . LYS A 1 209 ? 19.786 51.436 41.903 1.00 20.48 246 LYS A N 1
ATOM 1603 C CA . LYS A 1 209 ? 19.878 52.137 43.176 1.00 23.23 246 LYS A CA 1
ATOM 1604 C C . LYS A 1 209 ? 19.803 51.097 44.295 1.00 22.95 246 LYS A C 1
ATOM 1605 O O . LYS A 1 209 ? 18.960 50.205 44.269 1.00 21.84 246 LYS A O 1
ATOM 1611 N N . MET A 1 210 ? 20.695 51.215 45.268 1.00 24.82 247 MET A N 1
ATOM 1612 C CA . MET A 1 210 ? 20.747 50.287 46.392 1.00 26.78 247 MET A CA 1
ATOM 1613 C C . MET A 1 210 ? 19.470 50.296 47.233 1.00 29.73 247 MET A C 1
ATOM 1614 O O . MET A 1 210 ? 19.093 51.327 47.787 1.00 29.95 247 MET A O 1
ATOM 1619 N N . PRO A 1 211 ? 18.784 49.145 47.333 1.00 31.24 248 PRO A N 1
ATOM 1620 C CA . PRO A 1 211 ? 17.550 49.046 48.123 1.00 34.16 248 PRO A CA 1
ATOM 1621 C C . PRO A 1 211 ? 17.901 49.147 49.607 1.00 36.46 248 PRO A C 1
ATOM 1622 O O . PRO A 1 211 ? 18.957 48.677 50.032 1.00 36.10 248 PRO A O 1
ATOM 1626 N N . PRO A 1 212 ? 17.021 49.762 50.414 1.00 39.86 249 PRO A N 1
ATOM 1627 C CA . PRO A 1 212 ? 17.255 49.917 51.855 1.00 41.26 249 PRO A CA 1
ATOM 1628 C C . PRO A 1 212 ? 17.434 48.589 52.586 1.00 42.30 249 PRO A C 1
ATOM 1629 O O . PRO A 1 212 ? 18.149 48.507 53.587 1.00 42.01 249 PRO A O 1
ATOM 1633 N N . ASN A 1 213 ? 16.781 47.551 52.076 1.00 43.83 250 ASN A N 1
ATOM 1634 C CA . ASN A 1 213 ? 16.846 46.226 52.685 1.00 46.60 250 ASN A CA 1
ATOM 1635 C C . ASN A 1 213 ? 18.097 45.419 52.341 1.00 46.88 250 ASN A C 1
ATOM 1636 O O . ASN A 1 213 ? 18.171 44.225 52.645 1.00 47.03 250 ASN A O 1
ATOM 1641 N N . LYS A 1 214 ? 19.082 46.054 51.716 1.00 46.05 251 LYS A N 1
ATOM 1642 C CA . LYS A 1 214 ? 20.304 45.344 51.357 1.00 46.42 251 LYS A CA 1
ATOM 1643 C C . LYS A 1 214 ? 21.544 46.081 51.845 1.00 45.82 251 LYS A C 1
ATOM 1644 O O . LYS A 1 214 ? 22.663 45.766 51.439 1.00 46.05 251 LYS A O 1
ATOM 1650 N N . GLU A 1 215 ? 21.342 47.047 52.735 1.00 44.57 252 GLU A N 1
ATOM 1651 C CA . GLU A 1 215 ? 22.440 47.848 53.263 1.00 44.46 252 GLU A CA 1
ATOM 1652 C C . GLU A 1 215 ? 23.195 47.204 54.416 1.00 43.30 252 GLU A C 1
ATOM 1653 O O . GLU A 1 215 ? 24.375 47.486 54.628 1.00 42.19 252 GLU A O 1
ATOM 1659 N N . GLU A 1 216 ? 22.513 46.349 55.168 1.00 41.92 253 GLU A N 1
ATOM 1660 C CA . GLU A 1 216 ? 23.133 45.687 56.309 1.00 40.42 253 GLU A CA 1
ATOM 1661 C C . GLU A 1 216 ? 24.280 44.785 55.857 1.00 37.70 253 GLU A C 1
ATOM 1662 O O . GLU A 1 216 ? 25.135 44.402 56.655 1.00 36.99 253 GLU A O 1
ATOM 1668 N N . ARG A 1 217 ? 24.296 44.463 54.569 1.00 35.28 254 ARG A N 1
ATOM 1669 C CA . ARG A 1 217 ? 25.322 43.597 54.002 1.00 33.76 254 ARG A CA 1
ATOM 1670 C C . ARG A 1 217 ? 26.716 44.216 53.921 1.00 31.93 254 ARG A C 1
ATOM 1671 O O . ARG A 1 217 ? 27.712 43.496 53.911 1.00 29.94 254 ARG A O 1
ATOM 1679 N N . TRP A 1 218 ? 26.797 45.541 53.851 1.00 31.04 255 TRP A N 1
ATOM 1680 C CA . TRP A 1 218 ? 28.098 46.198 53.769 1.00 31.84 255 TRP A CA 1
ATOM 1681 C C . TRP A 1 218 ? 28.347 47.190 54.895 1.00 32.49 255 TRP A C 1
ATOM 1682 O O . TRP A 1 218 ? 29.425 47.781 54.990 1.00 32.78 255 TRP A O 1
ATOM 1693 N N . LYS A 1 219 ? 27.347 47.369 55.750 1.00 33.55 256 LYS A N 1
ATOM 1694 C CA . LYS A 1 219 ? 27.462 48.279 56.883 1.00 34.00 256 LYS A CA 1
ATOM 1695 C C . LYS A 1 219 ? 28.184 47.593 58.039 1.00 33.15 256 LYS A C 1
ATOM 1696 O O . LYS A 1 219 ? 28.723 48.254 58.929 1.00 33.67 256 LYS A O 1
ATOM 1702 N N . LYS A 1 220 ? 28.195 46.264 58.013 1.00 31.29 257 LYS A N 1
ATOM 1703 C CA . LYS A 1 220 ? 28.825 45.473 59.066 1.00 29.51 257 LYS A CA 1
ATOM 1704 C C . LYS A 1 220 ? 29.862 44.497 58.525 1.00 28.74 257 LYS A C 1
ATOM 1705 O O . LYS A 1 220 ? 29.802 44.091 57.365 1.00 24.78 257 LYS A O 1
ATOM 1711 N N . ARG A 1 221 ? 30.809 44.117 59.378 1.00 27.98 258 ARG A N 1
ATOM 1712 C CA . ARG A 1 221 ? 31.831 43.157 58.990 1.00 28.42 258 ARG A CA 1
ATOM 1713 C C . ARG A 1 221 ? 31.230 41.765 59.148 1.00 26.30 258 ARG A C 1
ATOM 1714 O O . ARG A 1 221 ? 30.479 41.512 60.087 1.00 26.28 258 ARG A O 1
ATOM 1722 N N . TYR A 1 222 ? 31.554 40.869 58.225 1.00 24.82 259 TYR A N 1
ATOM 1723 C CA . TYR A 1 222 ? 31.055 39.503 58.289 1.00 22.71 259 TYR A CA 1
ATOM 1724 C C . TYR A 1 222 ? 32.223 38.531 58.376 1.00 21.56 259 TYR A C 1
ATOM 1725 O O . TYR A 1 222 ? 33.292 38.778 57.822 1.00 20.82 259 TYR A O 1
ATOM 1734 N N . ALA A 1 223 ? 32.014 37.428 59.080 1.00 20.59 260 ALA A N 1
ATOM 1735 C CA . ALA A 1 223 ? 33.057 36.418 59.216 1.00 21.92 260 ALA A CA 1
ATOM 1736 C C . ALA A 1 223 ? 32.408 35.051 59.110 1.00 20.65 260 ALA A C 1
ATOM 1737 O O . ALA A 1 223 ? 31.240 34.882 59.468 1.00 20.76 260 ALA A O 1
ATOM 1739 N N . VAL A 1 224 ? 33.149 34.079 58.596 1.00 21.42 261 VAL A N 1
ATOM 1740 C CA . VAL A 1 224 ? 32.609 32.735 58.472 1.00 21.83 261 VAL A CA 1
ATOM 1741 C C . VAL A 1 224 ? 32.560 32.102 59.857 1.00 25.50 261 VAL A C 1
ATOM 1742 O O . VAL A 1 224 ? 33.584 31.977 60.535 1.00 25.83 261 VAL A O 1
ATOM 1746 N N . VAL A 1 225 ? 31.357 31.730 60.280 1.00 25.59 262 VAL A N 1
ATOM 1747 C CA . VAL A 1 225 ? 31.144 31.097 61.571 1.00 27.17 262 VAL A CA 1
ATOM 1748 C C . VAL A 1 225 ? 30.366 29.823 61.292 1.00 27.02 262 VAL A C 1
ATOM 1749 O O . VAL A 1 225 ? 29.289 29.862 60.695 1.00 27.01 262 VAL A O 1
ATOM 1753 N N . ASP A 1 226 ? 30.922 28.693 61.711 1.00 25.93 263 ASP A N 1
ATOM 1754 C CA . ASP A 1 226 ? 30.295 27.400 61.480 1.00 25.42 263 ASP A CA 1
ATOM 1755 C C . ASP A 1 226 ? 29.959 27.200 60.000 1.00 24.64 263 ASP A C 1
ATOM 1756 O O . ASP A 1 226 ? 28.886 26.708 59.656 1.00 25.64 263 ASP A O 1
ATOM 1761 N N . GLY A 1 227 ? 30.875 27.592 59.124 1.00 22.87 264 GLY A N 1
ATOM 1762 C CA . GLY A 1 227 ? 30.640 27.401 57.704 1.00 25.01 264 GLY A CA 1
ATOM 1763 C C . GLY A 1 227 ? 29.742 28.406 57.005 1.00 24.92 264 GLY A C 1
ATOM 1764 O O . GLY A 1 227 ? 29.489 28.268 55.810 1.00 25.28 264 GLY A O 1
ATOM 1765 N N . LYS A 1 228 ? 29.241 29.404 57.725 1.00 25.77 265 LYS A N 1
ATOM 1766 C CA . LYS A 1 228 ? 28.397 30.414 57.088 1.00 27.37 265 LYS A CA 1
ATOM 1767 C C . LYS A 1 228 ? 28.818 31.831 57.428 1.00 25.54 265 LYS A C 1
ATOM 1768 O O . LYS A 1 228 ? 29.186 32.131 58.565 1.00 23.53 265 LYS A O 1
ATOM 1774 N N . LEU A 1 229 ? 28.774 32.698 56.421 1.00 23.16 266 LEU A N 1
ATOM 1775 C CA . LEU A 1 229 ? 29.141 34.094 56.590 1.00 23.08 266 LEU A CA 1
ATOM 1776 C C . LEU A 1 229 ? 28.118 34.713 57.532 1.00 24.00 266 LEU A C 1
ATOM 1777 O O . LEU A 1 229 ? 26.912 34.637 57.285 1.00 24.46 266 LEU A O 1
ATOM 1782 N N . THR A 1 230 ? 28.594 35.321 58.614 1.00 24.86 267 THR A N 1
ATOM 1783 C CA . THR A 1 230 ? 27.685 35.902 59.593 1.00 26.94 267 THR A CA 1
ATOM 1784 C C . THR A 1 230 ? 28.101 37.285 60.078 1.00 26.79 267 THR A C 1
ATOM 1785 O O . THR A 1 230 ? 29.286 37.602 60.160 1.00 25.18 267 THR A O 1
ATOM 1789 N N . ASN A 1 231 ? 27.102 38.099 60.407 1.00 28.48 268 ASN A N 1
ATOM 1790 C CA . ASN A 1 231 ? 27.321 39.455 60.896 1.00 30.05 268 ASN A CA 1
ATOM 1791 C C . ASN A 1 231 ? 28.112 39.403 62.205 1.00 30.78 268 ASN A C 1
ATOM 1792 O O . ASN A 1 231 ? 27.715 38.717 63.142 1.00 31.07 268 ASN A O 1
ATOM 1797 N N . THR A 1 232 ? 29.228 40.123 62.269 1.00 32.37 269 THR A N 1
ATOM 1798 C CA . THR A 1 232 ? 30.045 40.148 63.483 1.00 33.19 269 THR A CA 1
ATOM 1799 C C . THR A 1 232 ? 29.574 41.247 64.431 1.00 34.80 269 THR A C 1
ATOM 1800 O O . THR A 1 232 ? 29.991 41.303 65.586 1.00 34.48 269 THR A O 1
ATOM 1804 N N . GLY A 1 233 ? 28.717 42.131 63.931 1.00 35.99 270 GLY A N 1
ATOM 1805 C CA . GLY A 1 233 ? 28.223 43.219 64.752 1.00 37.59 270 GLY A CA 1
ATOM 1806 C C . GLY A 1 233 ? 29.140 44.424 64.681 1.00 38.11 270 GLY A C 1
ATOM 1807 O O . GLY A 1 233 ? 28.777 45.517 65.118 1.00 39.21 270 GLY A O 1
ATOM 1808 N N . ILE A 1 234 ? 30.334 44.223 64.131 1.00 38.22 271 ILE A N 1
ATOM 1809 C CA . ILE A 1 234 ? 31.311 45.300 63.995 1.00 38.07 271 ILE A CA 1
ATOM 1810 C C . ILE A 1 234 ? 30.933 46.195 62.816 1.00 39.32 271 ILE A C 1
ATOM 1811 O O . ILE A 1 234 ? 30.721 45.716 61.700 1.00 37.78 271 ILE A O 1
ATOM 1816 N N . VAL A 1 235 ? 30.848 47.496 63.068 1.00 39.20 272 VAL A N 1
ATOM 1817 C CA . VAL A 1 235 ? 30.494 48.458 62.032 1.00 39.10 272 VAL A CA 1
ATOM 1818 C C . VAL A 1 235 ? 31.738 48.831 61.235 1.00 38.50 272 VAL A C 1
ATOM 1819 O O . VAL A 1 235 ? 32.776 49.143 61.813 1.00 39.11 272 VAL A O 1
ATOM 1823 N N . LYS A 1 236 ? 31.648 48.788 59.909 1.00 37.83 273 LYS A N 1
ATOM 1824 C CA . LYS A 1 236 ? 32.807 49.140 59.098 1.00 37.29 273 LYS A CA 1
ATOM 1825 C C . LYS A 1 236 ? 32.719 50.569 58.586 1.00 36.13 273 LYS A C 1
ATOM 1826 O O . LYS A 1 236 ? 31.653 51.185 58.607 1.00 35.21 273 LYS A O 1
ATOM 1832 N N . ALA A 1 237 ? 33.856 51.099 58.157 1.00 35.77 274 ALA A N 1
ATOM 1833 C CA . ALA A 1 237 ? 33.921 52.458 57.649 1.00 35.18 274 ALA A CA 1
ATOM 1834 C C . ALA A 1 237 ? 33.158 52.556 56.338 1.00 35.95 274 ALA A C 1
ATOM 1835 O O . ALA A 1 237 ? 32.781 51.539 55.748 1.00 34.43 274 ALA A O 1
ATOM 1837 N N . PRO A 1 238 ? 32.899 53.788 55.874 1.00 36.27 275 PRO A N 1
ATOM 1838 C CA . PRO A 1 238 ? 32.175 53.974 54.614 1.00 36.07 275 PRO A CA 1
ATOM 1839 C C . PRO A 1 238 ? 33.038 53.489 53.452 1.00 34.48 275 PRO A C 1
ATOM 1840 O O . PRO A 1 238 ? 34.266 53.454 53.553 1.00 33.62 275 PRO A O 1
ATOM 1844 N N . PRO A 1 239 ? 32.407 53.110 52.332 1.00 33.94 276 PRO A N 1
ATOM 1845 C CA . PRO A 1 239 ? 33.137 52.630 51.154 1.00 33.71 276 PRO A CA 1
ATOM 1846 C C . PRO A 1 239 ? 34.106 53.707 50.659 1.00 33.38 276 PRO A C 1
ATOM 1847 O O . PRO A 1 239 ? 33.828 54.899 50.793 1.00 31.94 276 PRO A O 1
ATOM 1851 N N . PRO A 1 240 ? 35.254 53.302 50.089 1.00 33.90 277 PRO A N 1
ATOM 1852 C CA . PRO A 1 240 ? 36.249 54.250 49.572 1.00 34.98 277 PRO A CA 1
ATOM 1853 C C . PRO A 1 240 ? 35.820 54.718 48.175 1.00 36.38 277 PRO A C 1
ATOM 1854 O O . PRO A 1 240 ? 36.540 54.511 47.198 1.00 36.34 277 PRO A O 1
ATOM 1858 N N . LEU A 1 241 ? 34.645 55.337 48.087 1.00 36.65 278 LEU A N 1
ATOM 1859 C CA . LEU A 1 241 ? 34.110 55.804 46.808 1.00 38.33 278 LEU A CA 1
ATOM 1860 C C . LEU A 1 241 ? 33.376 57.128 46.922 1.00 38.57 278 LEU A C 1
ATOM 1861 O O . LEU A 1 241 ? 32.815 57.447 47.967 1.00 38.82 278 LEU A O 1
ATOM 1866 N N . LYS A 1 242 ? 33.367 57.884 45.829 1.00 39.18 279 LYS A N 1
ATOM 1867 C CA . LYS A 1 242 ? 32.654 59.151 45.784 1.00 40.16 279 LYS A CA 1
ATOM 1868 C C . LYS A 1 242 ? 31.228 58.840 45.338 1.00 39.55 279 LYS A C 1
ATOM 1869 O O . LYS A 1 242 ? 30.268 59.438 45.821 1.00 41.78 279 LYS A O 1
ATOM 1875 N N . THR A 1 243 ? 31.096 57.890 44.418 1.00 37.14 280 THR A N 1
ATOM 1876 C CA . THR A 1 243 ? 29.785 57.496 43.919 1.00 34.43 280 THR A CA 1
ATOM 1877 C C . THR A 1 243 ? 29.135 56.484 44.858 1.00 32.44 280 THR A C 1
ATOM 1878 O O . THR A 1 243 ? 29.811 55.827 45.652 1.00 30.93 280 THR A O 1
ATOM 1882 N N . PRO A 1 244 ? 27.804 56.347 44.782 1.00 30.21 281 PRO A N 1
ATOM 1883 C CA . PRO A 1 244 ? 27.090 55.405 45.647 1.00 27.92 281 PRO A CA 1
ATOM 1884 C C . PRO A 1 244 ? 27.349 53.947 45.291 1.00 25.15 281 PRO A C 1
ATOM 1885 O O . PRO A 1 244 ? 27.937 53.638 44.259 1.00 23.21 281 PRO A O 1
ATOM 1889 N N . LEU A 1 245 ? 26.907 53.059 46.170 1.00 24.36 282 LEU A N 1
ATOM 1890 C CA . LEU A 1 245 ? 27.022 51.628 45.943 1.00 23.42 282 LEU A CA 1
ATOM 1891 C C . LEU A 1 245 ? 25.741 51.270 45.198 1.00 22.16 282 LEU A C 1
ATOM 1892 O O . LEU A 1 245 ? 24.675 51.792 45.520 1.00 20.04 282 LEU A O 1
ATOM 1897 N N . PHE A 1 246 ? 25.845 50.396 44.206 1.00 19.58 283 PHE A N 1
ATOM 1898 C CA . PHE A 1 246 ? 24.676 49.980 43.443 1.00 19.16 283 PHE A CA 1
ATOM 1899 C C . PHE A 1 246 ? 24.387 48.505 43.672 1.00 18.22 283 PHE A C 1
ATOM 1900 O O . PHE A 1 246 ? 25.275 47.738 44.050 1.00 17.58 283 PHE A O 1
ATOM 1908 N N . SER A 1 247 ? 23.139 48.115 43.441 1.00 16.86 284 SER A N 1
ATOM 1909 C CA . SER A 1 247 ? 22.714 46.737 43.632 1.00 18.72 284 SER A CA 1
ATOM 1910 C C . SER A 1 247 ? 22.676 45.989 42.306 1.00 18.39 284 SER A C 1
ATOM 1911 O O . SER A 1 247 ? 22.266 46.541 41.280 1.00 16.99 284 SER A O 1
ATOM 1914 N N . GLY A 1 248 ? 23.098 44.730 42.328 1.00 18.35 285 GLY A N 1
ATOM 1915 C CA . GLY A 1 248 ? 23.102 43.945 41.106 1.00 18.39 285 GLY A CA 1
ATOM 1916 C C . GLY A 1 248 ? 23.240 42.445 41.292 1.00 18.88 285 GLY A C 1
ATOM 1917 O O . GLY A 1 248 ? 22.770 41.874 42.277 1.00 18.83 285 GLY A O 1
ATOM 1918 N N . SER A 1 249 ? 23.910 41.814 40.333 1.00 18.70 286 SER A N 1
ATOM 1919 C CA . SER A 1 249 ? 24.113 40.369 40.319 1.00 18.61 286 SER A CA 1
ATOM 1920 C C . SER A 1 249 ? 25.584 39.981 40.235 1.00 17.50 286 SER A C 1
ATOM 1921 O O . SER A 1 249 ? 26.445 40.802 39.916 1.00 15.90 286 SER A O 1
ATOM 1924 N N . ALA A 1 250 ? 25.866 38.715 40.509 1.00 17.52 287 ALA A N 1
ATOM 1925 C CA . ALA A 1 250 ? 27.232 38.217 40.434 1.00 18.57 287 ALA A CA 1
ATOM 1926 C C . ALA A 1 250 ? 27.632 38.067 38.972 1.00 19.05 287 ALA A C 1
ATOM 1927 O O . ALA A 1 250 ? 28.817 37.973 38.649 1.00 18.98 287 ALA A O 1
ATOM 1929 N N . TYR A 1 251 ? 26.641 38.068 38.084 1.00 18.39 288 TYR A N 1
ATOM 1930 C CA . TYR A 1 251 ? 26.912 37.859 36.668 1.00 18.29 288 TYR A CA 1
ATOM 1931 C C . TYR A 1 251 ? 26.922 39.120 35.824 1.00 17.42 288 TYR A C 1
ATOM 1932 O O . TYR A 1 251 ? 26.054 39.987 35.954 1.00 17.71 288 TYR A O 1
ATOM 1941 N N . PHE A 1 252 ? 27.927 39.205 34.958 1.00 14.69 289 PHE A N 1
ATOM 1942 C CA . PHE A 1 252 ? 28.133 40.381 34.121 1.00 16.01 289 PHE A CA 1
ATOM 1943 C C . PHE A 1 252 ? 28.623 40.073 32.711 1.00 15.43 289 PHE A C 1
ATOM 1944 O O . PHE A 1 252 ? 28.915 38.931 32.357 1.00 16.06 289 PHE A O 1
ATOM 1952 N N . VAL A 1 253 ? 28.705 41.132 31.918 1.00 15.74 290 VAL A N 1
ATOM 1953 C CA . VAL A 1 253 ? 29.196 41.093 30.550 1.00 14.41 290 VAL A CA 1
ATOM 1954 C C . VAL A 1 253 ? 30.039 42.367 30.494 1.00 15.59 290 VAL A C 1
ATOM 1955 O O . VAL A 1 253 ? 29.497 43.473 30.449 1.00 13.86 290 VAL A O 1
ATOM 1959 N N . VAL A 1 254 ? 31.362 42.220 30.531 1.00 14.19 291 VAL A N 1
ATOM 1960 C CA . VAL A 1 254 ? 32.236 43.389 30.537 1.00 14.64 291 VAL A CA 1
ATOM 1961 C C . VAL A 1 254 ? 33.340 43.360 29.485 1.00 15.16 291 VAL A C 1
ATOM 1962 O O . VAL A 1 254 ? 33.819 42.297 29.109 1.00 14.97 291 VAL A O 1
ATOM 1966 N N . THR A 1 255 ? 33.745 44.540 29.027 1.00 14.98 292 THR A N 1
ATOM 1967 C CA . THR A 1 255 ? 34.791 44.650 28.020 1.00 17.22 292 THR A CA 1
ATOM 1968 C C . THR A 1 255 ? 36.144 44.268 28.606 1.00 17.69 292 THR A C 1
ATOM 1969 O O . THR A 1 255 ? 36.320 44.249 29.824 1.00 16.86 292 THR A O 1
ATOM 1973 N N . ARG A 1 256 ? 37.100 43.957 27.738 1.00 19.18 293 ARG A N 1
ATOM 1974 C CA . ARG A 1 256 ? 38.432 43.600 28.208 1.00 20.83 293 ARG A CA 1
ATOM 1975 C C . ARG A 1 256 ? 39.028 44.815 28.918 1.00 20.70 293 ARG A C 1
ATOM 1976 O O . ARG A 1 256 ? 39.768 44.678 29.894 1.00 20.44 293 ARG A O 1
ATOM 1984 N N . GLU A 1 257 ? 38.683 46.005 28.432 1.00 22.78 294 GLU A N 1
ATOM 1985 C CA . GLU A 1 257 ? 39.172 47.252 29.016 1.00 24.29 294 GLU A CA 1
ATOM 1986 C C . GLU A 1 257 ? 38.725 47.402 30.472 1.00 23.86 294 GLU A C 1
ATOM 1987 O O . GLU A 1 257 ? 39.473 47.898 31.314 1.00 23.68 294 GLU A O 1
ATOM 1993 N N . TYR A 1 258 ? 37.496 46.981 30.760 1.00 22.22 295 TYR A N 1
ATOM 1994 C CA . TYR A 1 258 ? 36.947 47.044 32.114 1.00 21.62 295 TYR A CA 1
ATOM 1995 C C . TYR A 1 258 ? 37.759 46.106 33.005 1.00 20.37 295 TYR A C 1
ATOM 1996 O O . TYR A 1 258 ? 38.149 46.458 34.118 1.00 21.19 295 TYR A O 1
ATOM 2005 N N . VAL A 1 259 ? 38.006 44.904 32.503 1.00 20.21 296 VAL A N 1
ATOM 2006 C CA . VAL A 1 259 ? 38.771 43.911 33.247 1.00 19.66 296 VAL A CA 1
ATOM 2007 C C . VAL A 1 259 ? 40.172 44.428 33.574 1.00 20.64 296 VAL A C 1
ATOM 2008 O O . VAL A 1 259 ? 40.637 44.304 34.707 1.00 21.13 296 VAL A O 1
ATOM 2012 N N . GLY A 1 260 ? 40.838 45.010 32.582 1.00 21.86 297 GLY A N 1
ATOM 2013 C CA . GLY A 1 260 ? 42.172 45.539 32.805 1.00 23.63 297 GLY A CA 1
ATOM 2014 C C . GLY A 1 260 ? 42.180 46.640 33.850 1.00 24.21 297 GLY A C 1
ATOM 2015 O O . GLY A 1 260 ? 43.099 46.732 34.663 1.00 24.46 297 GLY A O 1
ATOM 2016 N N . TYR A 1 261 ? 41.146 47.475 33.830 1.00 23.97 298 TYR A N 1
ATOM 2017 C CA . TYR A 1 261 ? 41.024 48.578 34.770 1.00 24.94 298 TYR A CA 1
ATOM 2018 C C . TYR A 1 261 ? 40.766 48.047 36.177 1.00 25.15 298 TYR A C 1
ATOM 2019 O O . TYR A 1 261 ? 41.326 48.547 37.148 1.00 24.26 298 TYR A O 1
ATOM 2028 N N . VAL A 1 262 ? 39.926 47.021 36.281 1.00 24.32 299 VAL A N 1
ATOM 2029 C CA . VAL A 1 262 ? 39.610 46.415 37.572 1.00 24.14 299 VAL A CA 1
ATOM 2030 C C . VAL A 1 262 ? 40.835 45.744 38.191 1.00 25.50 299 VAL A C 1
ATOM 2031 O O . VAL A 1 262 ? 41.015 45.751 39.409 1.00 24.37 299 VAL A O 1
ATOM 2035 N N . LEU A 1 263 ? 41.673 45.158 37.347 1.00 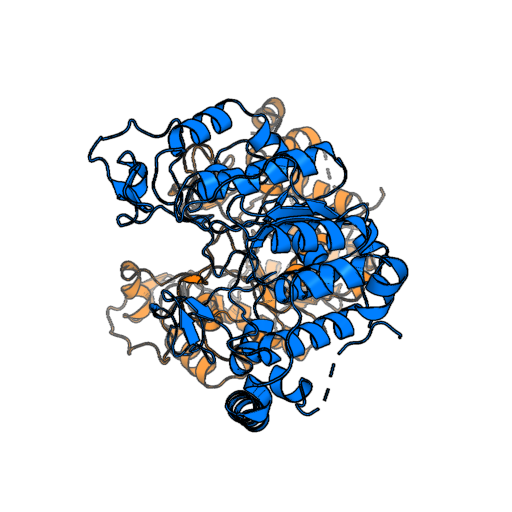26.23 300 LEU A N 1
ATOM 2036 C CA . LEU A 1 263 ? 42.867 44.473 37.823 1.00 30.28 300 LEU A CA 1
ATOM 2037 C C . LEU A 1 263 ? 44.006 45.424 38.166 1.00 30.83 300 LEU A C 1
ATOM 2038 O O . LEU A 1 263 ? 44.857 45.096 38.987 1.00 31.67 300 LEU A O 1
ATOM 2043 N N . GLU A 1 264 ? 44.001 46.607 37.556 1.00 32.65 301 GLU A N 1
ATOM 2044 C CA . GLU A 1 264 ? 45.076 47.578 37.748 1.00 35.76 301 GLU A CA 1
ATOM 2045 C C . GLU A 1 264 ? 44.825 48.825 38.597 1.00 35.52 301 GLU A C 1
ATOM 2046 O O . GLU A 1 264 ? 45.659 49.178 39.432 1.00 36.01 301 GLU A O 1
ATOM 2052 N N . ASN A 1 265 ? 43.700 49.499 38.373 1.00 33.14 302 ASN A N 1
ATOM 2053 C CA . ASN A 1 265 ? 43.381 50.734 39.090 1.00 31.94 302 ASN A CA 1
ATOM 2054 C C . ASN A 1 265 ? 43.448 50.662 40.618 1.00 32.17 302 ASN A C 1
ATOM 2055 O O . ASN A 1 265 ? 42.851 49.785 41.243 1.00 30.29 302 ASN A O 1
ATOM 2060 N N . GLU A 1 266 ? 44.176 51.611 41.206 1.00 32.91 303 GLU A N 1
ATOM 2061 C CA . GLU A 1 266 ? 44.362 51.680 42.653 1.00 34.32 303 GLU A CA 1
ATOM 2062 C C . GLU A 1 266 ? 43.075 51.856 43.448 1.00 33.57 303 GLU A C 1
ATOM 2063 O O . GLU A 1 266 ? 42.848 51.145 44.425 1.00 33.38 303 GLU A O 1
ATOM 2069 N N . ASN A 1 267 ? 42.244 52.814 43.046 1.00 32.85 304 ASN A N 1
ATOM 2070 C CA . ASN A 1 267 ? 40.992 53.060 43.753 1.00 33.43 304 ASN A CA 1
ATOM 2071 C C . ASN A 1 267 ? 40.083 51.835 43.753 1.00 31.27 304 ASN A C 1
ATOM 2072 O O . ASN A 1 267 ? 39.447 51.529 44.760 1.00 31.03 304 ASN A O 1
ATOM 2077 N N . ILE A 1 268 ? 40.017 51.137 42.625 1.00 29.61 305 ILE A N 1
ATOM 2078 C CA . ILE A 1 268 ? 39.185 49.942 42.548 1.00 28.12 305 ILE A CA 1
ATOM 2079 C C . ILE A 1 268 ? 39.756 48.935 43.538 1.00 27.71 305 ILE A C 1
ATOM 2080 O O . ILE A 1 268 ? 39.018 48.248 44.245 1.00 25.51 305 ILE A O 1
ATOM 2085 N N . GLN A 1 269 ? 41.082 48.864 43.585 1.00 27.63 306 GLN A N 1
ATOM 2086 C CA . GLN A 1 269 ? 41.775 47.960 44.493 1.00 29.06 306 GLN A CA 1
ATOM 2087 C C . GLN A 1 269 ? 41.333 48.255 45.922 1.00 27.80 306 GLN A C 1
ATOM 2088 O O . GLN A 1 269 ? 41.068 47.341 46.704 1.00 27.31 306 GLN A O 1
ATOM 2094 N N . LYS A 1 270 ? 41.260 49.541 46.252 1.00 27.61 307 LYS A N 1
ATOM 2095 C CA . LYS A 1 270 ? 40.844 49.979 47.579 1.00 28.13 307 LYS A CA 1
ATOM 2096 C C . LYS A 1 270 ? 39.402 49.554 47.834 1.00 26.26 307 LYS A C 1
ATOM 2097 O O . LYS A 1 270 ? 39.055 49.132 48.933 1.00 24.76 307 LYS A O 1
ATOM 2103 N N . LEU A 1 271 ? 38.558 49.681 46.814 1.00 24.09 308 LEU A N 1
ATOM 2104 C CA . LEU A 1 271 ? 37.159 49.304 46.958 1.00 23.72 308 LEU A CA 1
ATOM 2105 C C . LEU A 1 271 ? 37.058 47.819 47.261 1.00 24.13 308 LEU A C 1
ATOM 2106 O O . LEU A 1 271 ? 36.359 47.407 48.188 1.00 24.85 308 LEU A O 1
ATOM 2111 N N . MET A 1 272 ? 37.766 47.010 46.483 1.00 24.53 309 MET A N 1
ATOM 2112 C CA . MET A 1 272 ? 37.723 45.571 46.679 1.00 25.51 309 MET A CA 1
ATOM 2113 C C . MET A 1 272 ? 38.216 45.115 48.041 1.00 25.46 309 MET A C 1
ATOM 2114 O O . MET A 1 272 ? 37.594 44.252 48.663 1.00 24.22 309 MET A O 1
ATOM 2119 N N . GLU A 1 273 ? 39.323 45.675 48.517 1.00 24.96 310 GLU A N 1
ATOM 2120 C CA . GLU A 1 273 ? 39.811 45.263 49.828 1.00 27.15 310 GLU A CA 1
ATOM 2121 C C . GLU A 1 273 ? 38.759 45.610 50.876 1.00 24.80 310 GLU A C 1
ATOM 2122 O O . GLU A 1 273 ? 38.533 44.847 51.812 1.00 26.24 310 GLU A O 1
ATOM 2128 N N . TRP A 1 274 ? 38.100 46.752 50.703 1.00 23.00 311 TRP A N 1
ATOM 2129 C CA . TRP A 1 274 ? 37.052 47.176 51.630 1.00 22.23 311 TRP A CA 1
ATOM 2130 C C . TRP A 1 274 ? 35.878 46.190 51.628 1.00 22.19 311 TRP A C 1
ATOM 2131 O O . TRP A 1 274 ? 35.320 45.875 52.680 1.00 21.16 311 TRP A O 1
ATOM 2142 N N . ALA A 1 275 ? 35.516 45.702 50.446 1.00 19.97 312 ALA A N 1
ATOM 2143 C CA . ALA A 1 275 ? 34.388 44.780 50.304 1.00 19.87 312 ALA A CA 1
ATOM 2144 C C . ALA A 1 275 ? 34.657 43.351 50.754 1.00 19.45 312 ALA A C 1
ATOM 2145 O O . ALA A 1 275 ? 33.732 42.544 50.856 1.00 19.56 312 ALA A O 1
ATOM 2147 N N . GLN A 1 276 ? 35.918 43.031 51.022 1.00 22.12 313 GLN A N 1
ATOM 2148 C CA . GLN A 1 276 ? 36.288 41.677 51.428 1.00 23.56 313 GLN A CA 1
ATOM 2149 C C . GLN A 1 276 ? 35.499 41.066 52.578 1.00 21.87 313 GLN A C 1
ATOM 2150 O O . GLN A 1 276 ? 35.278 39.853 52.599 1.00 22.94 313 GLN A O 1
ATOM 2156 N N . ASP A 1 277 ? 35.070 41.872 53.539 1.00 20.63 314 ASP A N 1
ATOM 2157 C CA . ASP A 1 277 ? 34.319 41.299 54.649 1.00 21.18 314 ASP A CA 1
ATOM 2158 C C . ASP A 1 277 ? 32.843 41.691 54.697 1.00 21.67 314 ASP A C 1
ATOM 2159 O O . ASP A 1 277 ? 32.252 41.808 55.774 1.00 20.24 314 ASP A O 1
ATOM 2164 N N . THR A 1 278 ? 32.249 41.882 53.521 1.00 21.01 315 THR A N 1
ATOM 2165 C CA . THR A 1 278 ? 30.833 42.226 53.426 1.00 19.28 315 THR A CA 1
ATOM 2166 C C . THR A 1 278 ? 30.075 40.967 53.051 1.00 20.70 315 THR A C 1
ATOM 2167 O O . THR A 1 278 ? 30.682 39.948 52.708 1.00 19.95 315 THR A O 1
ATOM 2171 N N . TYR A 1 279 ? 28.749 41.039 53.115 1.00 19.79 316 TYR A N 1
ATOM 2172 C CA . TYR A 1 279 ? 27.900 39.909 52.771 1.00 21.32 316 TYR A CA 1
ATOM 2173 C C . TYR A 1 279 ? 27.484 40.029 51.301 1.00 21.65 316 TYR A C 1
ATOM 2174 O O . TYR A 1 279 ? 26.970 41.064 50.878 1.00 21.93 316 TYR A O 1
ATOM 2183 N N . SER A 1 280 ? 27.705 38.969 50.532 1.00 21.70 317 SER A N 1
ATOM 2184 C CA . SER A 1 280 ? 27.375 38.959 49.108 1.00 22.84 317 SER A CA 1
ATOM 2185 C C . SER A 1 280 ? 27.962 40.137 48.328 1.00 21.33 317 SER A C 1
ATOM 2186 O O . SER A 1 280 ? 27.238 40.853 47.633 1.00 21.81 317 SER A O 1
ATOM 2189 N N . PRO A 1 281 ? 29.285 40.358 48.432 1.00 19.52 318 PRO A N 1
ATOM 2190 C CA . PRO A 1 281 ? 29.913 41.467 47.706 1.00 18.25 318 PRO A CA 1
ATOM 2191 C C . PRO A 1 281 ? 29.718 41.325 46.196 1.00 18.17 318 PRO A C 1
ATOM 2192 O O . PRO A 1 281 ? 29.760 42.311 45.462 1.00 17.91 318 PRO A O 1
ATOM 2196 N N . ASP A 1 282 ? 29.516 40.095 45.737 1.00 17.20 319 ASP A N 1
ATOM 2197 C CA . ASP A 1 282 ? 29.298 39.860 44.316 1.00 19.54 319 ASP A CA 1
ATOM 2198 C C . ASP A 1 282 ? 28.040 40.592 43.836 1.00 19.30 319 ASP A C 1
ATOM 2199 O O . ASP A 1 282 ? 27.923 40.900 42.657 1.00 18.57 319 ASP A O 1
ATOM 2204 N N . GLU A 1 283 ? 27.113 40.876 44.751 1.00 19.43 320 GLU A N 1
ATOM 2205 C CA . GLU A 1 283 ? 25.875 41.563 44.380 1.00 20.98 320 GLU A CA 1
ATOM 2206 C C . GLU A 1 283 ? 25.889 43.092 44.480 1.00 21.21 320 GLU A C 1
ATOM 2207 O O . GLU A 1 283 ? 24.832 43.737 44.458 1.00 21.82 320 GLU A O 1
ATOM 2213 N N . PHE A 1 284 ? 27.073 43.684 44.598 1.00 19.12 321 PHE A N 1
ATOM 2214 C CA . PHE A 1 284 ? 27.147 45.139 44.611 1.00 18.42 321 PHE A CA 1
ATOM 2215 C C . PHE A 1 284 ? 28.449 45.651 44.025 1.00 17.49 321 PHE A C 1
ATOM 2216 O O . PHE A 1 284 ? 28.505 46.765 43.505 1.00 16.40 321 PHE A O 1
ATOM 2224 N N . LEU A 1 285 ? 29.493 44.830 44.072 1.00 16.72 322 LEU A N 1
ATOM 2225 C CA . LEU A 1 285 ? 30.792 45.255 43.558 1.00 18.55 322 LEU A CA 1
ATOM 2226 C C . LEU A 1 285 ? 30.778 45.627 42.076 1.00 16.86 322 LEU A C 1
ATOM 2227 O O . LEU A 1 285 ? 31.121 46.746 41.711 1.00 16.57 322 LEU A O 1
ATOM 2232 N N . TRP A 1 286 ? 30.390 44.682 41.226 1.00 15.21 323 TRP A N 1
ATOM 2233 C CA . TRP A 1 286 ? 30.356 44.913 39.786 1.00 15.85 323 TRP A CA 1
ATOM 2234 C C . TRP A 1 286 ? 29.374 46.023 39.427 1.00 15.89 323 TRP A C 1
ATOM 2235 O O . TRP A 1 286 ? 29.678 46.896 38.609 1.00 15.81 323 TRP A O 1
ATOM 2246 N N . ALA A 1 287 ? 28.197 45.981 40.044 1.00 15.96 324 ALA A N 1
ATOM 2247 C CA . ALA A 1 287 ? 27.160 46.984 39.796 1.00 17.39 324 ALA A CA 1
ATOM 2248 C C . ALA A 1 287 ? 27.655 48.381 40.143 1.00 17.66 324 ALA A C 1
ATOM 2249 O O . ALA A 1 287 ? 27.313 49.362 39.478 1.00 18.03 324 ALA A O 1
ATOM 2251 N N . THR A 1 288 ? 28.460 48.463 41.196 1.00 17.10 325 THR A N 1
ATOM 2252 C CA . THR A 1 288 ? 28.998 49.734 41.664 1.00 17.31 325 THR A CA 1
ATOM 2253 C C . THR A 1 288 ? 30.128 50.249 40.792 1.00 17.80 325 THR A C 1
ATOM 2254 O O . THR A 1 288 ? 30.174 51.436 40.457 1.00 18.19 325 THR A O 1
ATOM 2258 N N . ILE A 1 289 ? 31.044 49.354 40.433 1.00 18.44 326 ILE A N 1
ATOM 2259 C CA . ILE A 1 289 ? 32.177 49.708 39.590 1.00 16.71 326 ILE A CA 1
ATOM 2260 C C . ILE A 1 289 ? 31.673 50.176 38.226 1.00 18.35 326 ILE A C 1
ATOM 2261 O O . ILE A 1 289 ? 32.282 51.033 37.586 1.00 17.95 326 ILE A O 1
ATOM 2266 N N . GLN A 1 290 ? 30.548 49.614 37.793 1.00 17.95 327 GLN A N 1
ATOM 2267 C CA . GLN A 1 290 ? 29.954 49.971 36.510 1.00 17.65 327 GLN A CA 1
ATOM 2268 C C . GLN A 1 290 ? 29.458 51.424 36.472 1.00 17.16 327 GLN A C 1
ATOM 2269 O O . GLN A 1 290 ? 29.158 51.953 35.401 1.00 17.15 327 GLN A O 1
ATOM 2275 N N . ARG A 1 291 ? 29.392 52.076 37.631 1.00 16.89 328 ARG A N 1
ATOM 2276 C CA . ARG A 1 291 ? 28.908 53.455 37.690 1.00 19.15 328 ARG A CA 1
ATOM 2277 C C . ARG A 1 291 ? 29.971 54.460 38.150 1.00 21.73 328 ARG A C 1
ATOM 2278 O O . ARG A 1 291 ? 29.657 55.618 38.445 1.00 21.15 328 ARG A O 1
ATOM 2286 N N . ILE A 1 292 ? 31.225 54.015 38.218 1.00 23.11 329 ILE A N 1
ATOM 2287 C CA . ILE A 1 292 ? 32.321 54.896 38.621 1.00 23.92 329 ILE A CA 1
ATOM 2288 C C . ILE A 1 292 ? 32.836 55.625 37.384 1.00 25.40 329 ILE A C 1
ATOM 2289 O O . ILE A 1 292 ? 33.143 55.002 36.367 1.00 24.91 329 ILE A O 1
ATOM 2294 N N . PRO A 1 293 ? 32.924 56.964 37.448 1.00 27.47 330 PRO A N 1
ATOM 2295 C CA . PRO A 1 293 ? 33.414 57.710 36.287 1.00 29.35 330 PRO A CA 1
ATOM 2296 C C . PRO A 1 293 ? 34.813 57.226 35.933 1.00 30.99 330 PRO A C 1
ATOM 2297 O O . PRO A 1 293 ? 35.598 56.889 36.817 1.00 33.39 330 PRO A O 1
ATOM 2301 N N . GLU A 1 294 ? 35.111 57.184 34.642 1.00 32.47 331 GLU A N 1
ATOM 2302 C CA . GLU A 1 294 ? 36.416 56.757 34.150 1.00 33.51 331 GLU A CA 1
ATOM 2303 C C . GLU A 1 294 ? 36.584 55.247 34.009 1.00 31.04 331 GLU A C 1
ATOM 2304 O O . GLU A 1 294 ? 37.547 54.793 33.397 1.00 30.14 331 GLU A O 1
ATOM 2310 N N . VAL A 1 295 ? 35.679 54.463 34.586 1.00 27.84 332 VAL A N 1
ATOM 2311 C CA . VAL A 1 295 ? 35.776 53.015 34.419 1.00 24.46 332 VAL A CA 1
ATOM 2312 C C . VAL A 1 295 ? 35.335 52.775 32.978 1.00 23.26 332 VAL A C 1
ATOM 2313 O O . VAL A 1 295 ? 34.281 53.255 32.562 1.00 24.88 332 VAL A O 1
ATOM 2317 N N . PRO A 1 296 ? 36.146 52.054 32.189 1.00 22.59 333 PRO A N 1
ATOM 2318 C CA . PRO A 1 296 ? 35.790 51.784 30.790 1.00 21.95 333 PRO A CA 1
ATOM 2319 C C . PRO A 1 296 ? 34.435 51.088 30.637 1.00 21.48 333 PRO A C 1
ATOM 2320 O O . PRO A 1 296 ? 34.183 50.074 31.288 1.00 20.39 333 PRO A O 1
ATOM 2324 N N . GLY A 1 297 ? 33.572 51.653 29.792 1.00 20.18 334 GLY A N 1
ATOM 2325 C CA . GLY A 1 297 ? 32.258 51.073 29.537 1.00 20.40 334 GLY A CA 1
ATOM 2326 C C . GLY A 1 297 ? 31.197 51.289 30.600 1.00 19.15 334 GLY A C 1
ATOM 2327 O O . GLY A 1 297 ? 30.144 50.653 30.571 1.00 19.38 334 GLY A O 1
ATOM 2328 N N . SER A 1 298 ? 31.467 52.195 31.531 1.00 19.57 335 SER A N 1
ATOM 2329 C CA . SER A 1 298 ? 30.545 52.497 32.617 1.00 19.08 335 SER A CA 1
ATOM 2330 C C . SER A 1 298 ? 29.415 53.439 32.200 1.00 19.66 335 SER A C 1
ATOM 2331 O O . SER A 1 298 ? 29.449 54.036 31.121 1.00 19.05 335 SER A O 1
ATOM 2334 N N . PHE A 1 299 ? 28.417 53.561 33.075 1.00 19.97 336 PHE A N 1
ATOM 2335 C CA . PHE A 1 299 ? 27.270 54.448 32.868 1.00 21.47 336 PHE A CA 1
ATOM 2336 C C . PHE A 1 299 ? 27.353 55.497 33.969 1.00 20.84 336 PHE A C 1
ATOM 2337 O O . PHE A 1 299 ? 27.921 55.239 35.029 1.00 20.32 336 PHE A O 1
ATOM 2345 N N . PRO A 1 300 ? 26.787 56.693 33.733 1.00 20.35 337 PRO A N 1
ATOM 2346 C CA . PRO A 1 300 ? 26.809 57.737 34.760 1.00 19.30 337 PRO A CA 1
ATOM 2347 C C . PRO A 1 300 ? 26.024 57.181 35.960 1.00 18.99 337 PRO A C 1
ATOM 2348 O O . PRO A 1 300 ? 25.174 56.299 35.789 1.00 16.38 337 PRO A O 1
ATOM 2352 N N . SER A 1 301 ? 26.292 57.699 37.155 1.00 16.07 338 SER A N 1
ATOM 2353 C CA . SER A 1 301 ? 25.628 57.231 38.369 1.00 17.54 338 SER A CA 1
ATOM 2354 C C . SER A 1 301 ? 24.157 57.629 38.477 1.00 17.97 338 SER A C 1
ATOM 2355 O O . SER A 1 301 ? 23.424 57.071 39.291 1.00 16.59 338 SER A O 1
ATOM 2358 N N . SER A 1 302 ? 23.728 58.600 37.670 1.00 17.90 339 SER A N 1
ATOM 2359 C CA . SER A 1 302 ? 22.326 59.012 37.675 1.00 16.72 339 SER A CA 1
ATOM 2360 C C . SER A 1 302 ? 21.461 57.761 37.539 1.00 16.00 339 SER A C 1
ATOM 2361 O O . SER A 1 302 ? 21.735 56.913 36.693 1.00 17.36 339 SER A O 1
ATOM 2364 N N . ASN A 1 303 ? 20.411 57.654 38.347 1.00 15.88 340 ASN A N 1
ATOM 2365 C CA . ASN A 1 303 ? 19.542 56.483 38.297 1.00 17.79 340 ASN A CA 1
ATOM 2366 C C . ASN A 1 303 ? 18.772 56.319 36.989 1.00 18.17 340 ASN A C 1
ATOM 2367 O O . ASN A 1 303 ? 18.114 55.299 36.777 1.00 17.05 340 ASN A O 1
ATOM 2372 N N . LYS A 1 304 ? 18.853 57.312 36.109 1.00 17.32 341 LYS A N 1
ATOM 2373 C CA . LYS A 1 304 ? 18.191 57.205 34.813 1.00 18.10 341 LYS A CA 1
ATOM 2374 C C . LYS A 1 304 ? 18.897 56.126 33.990 1.00 17.30 341 LYS A C 1
ATOM 2375 O O . LYS A 1 304 ? 18.352 55.630 33.002 1.00 17.25 341 LYS A O 1
ATOM 2381 N N . TYR A 1 305 ? 20.111 55.762 34.396 1.00 16.62 342 TYR A N 1
ATOM 2382 C CA . TYR A 1 305 ? 20.868 54.741 33.669 1.00 15.77 342 TYR A CA 1
ATOM 2383 C C . TYR A 1 305 ? 20.819 53.347 34.299 1.00 16.46 342 TYR A C 1
ATOM 2384 O O . TYR A 1 305 ? 21.447 52.411 33.794 1.00 15.66 342 TYR A O 1
ATOM 2393 N N . ASP A 1 306 ? 20.091 53.214 35.401 1.00 15.92 343 ASP A N 1
ATOM 2394 C CA . ASP A 1 306 ? 19.966 51.925 36.074 1.00 16.37 343 ASP A CA 1
ATOM 2395 C C . ASP A 1 306 ? 19.466 50.849 35.115 1.00 16.79 343 ASP A C 1
ATOM 2396 O O . ASP A 1 306 ? 18.679 51.125 34.194 1.00 14.70 343 ASP A O 1
ATOM 2401 N N . LEU A 1 307 ? 19.937 49.624 35.335 1.00 15.18 344 LEU A N 1
ATOM 2402 C CA . LEU A 1 307 ? 19.537 48.472 34.536 1.00 15.84 344 LEU A CA 1
ATOM 2403 C C . LEU A 1 307 ? 19.071 47.379 35.475 1.00 17.38 344 LEU A C 1
ATOM 2404 O O . LEU A 1 307 ? 19.823 46.953 36.356 1.00 16.20 344 LEU A O 1
ATOM 2409 N N . SER A 1 308 ? 17.833 46.931 35.297 1.00 15.44 345 SER A N 1
ATOM 2410 C CA . SER A 1 308 ? 17.287 45.865 36.123 1.00 15.48 345 SER A CA 1
ATOM 2411 C C . SER A 1 308 ? 17.809 44.549 35.558 1.00 15.00 345 SER A C 1
ATOM 2412 O O . SER A 1 308 ? 18.479 44.536 34.524 1.00 14.40 345 SER A O 1
ATOM 2415 N N . ASP A 1 309 ? 17.490 43.441 36.218 1.00 16.78 346 ASP A N 1
ATOM 2416 C CA . ASP A 1 309 ? 17.942 42.144 35.735 1.00 17.65 346 ASP A CA 1
ATOM 2417 C C . ASP A 1 309 ? 17.283 41.817 34.397 1.00 17.90 346 ASP A C 1
ATOM 2418 O O . ASP A 1 309 ? 17.878 41.156 33.540 1.00 16.96 346 ASP A O 1
ATOM 2423 N N . MET A 1 310 ? 16.056 42.292 34.207 1.00 17.11 347 MET A N 1
ATOM 2424 C CA . MET A 1 310 ? 15.354 42.048 32.953 1.00 15.65 347 MET A CA 1
ATOM 2425 C C . MET A 1 310 ? 15.843 42.948 31.817 1.00 15.14 347 MET A C 1
ATOM 2426 O O . MET A 1 310 ? 15.877 42.523 30.664 1.00 17.09 347 MET A O 1
ATOM 2431 N N . ASN A 1 311 ? 16.221 44.189 32.119 1.00 15.68 348 ASN A N 1
ATOM 2432 C CA . ASN A 1 311 ? 16.703 45.078 31.062 1.00 15.53 348 ASN A CA 1
ATOM 2433 C C . ASN A 1 311 ? 18.163 44.838 30.683 1.00 15.52 348 ASN A C 1
ATOM 2434 O O . ASN A 1 311 ? 18.571 45.147 29.565 1.00 14.89 348 ASN A O 1
ATOM 2439 N N . ALA A 1 312 ? 18.947 44.289 31.607 1.00 14.68 349 ALA A N 1
ATOM 2440 C CA . ALA A 1 312 ? 20.346 43.966 31.315 1.00 14.85 349 ALA A CA 1
ATOM 2441 C C . ALA A 1 312 ? 20.270 42.667 30.508 1.00 14.95 349 ALA A C 1
ATOM 2442 O O . ALA A 1 312 ? 19.237 42.002 30.518 1.00 16.29 349 ALA A O 1
ATOM 2444 N N . ILE A 1 313 ? 21.337 42.294 29.810 1.00 13.46 350 ILE A N 1
ATOM 2445 C CA . ILE A 1 313 ? 21.281 41.078 29.001 1.00 14.04 350 ILE A CA 1
ATOM 2446 C C . ILE A 1 313 ? 22.087 39.914 29.570 1.00 13.93 350 ILE A C 1
ATOM 2447 O O . ILE A 1 313 ? 22.142 38.835 28.976 1.00 15.26 350 ILE A O 1
ATOM 2452 N N . ALA A 1 314 ? 22.693 40.127 30.729 1.00 13.68 351 ALA A N 1
ATOM 2453 C CA . ALA A 1 314 ? 23.538 39.105 31.329 1.00 14.58 351 ALA A CA 1
ATOM 2454 C C . ALA A 1 314 ? 22.860 37.773 31.650 1.00 16.30 351 ALA A C 1
ATOM 2455 O O . ALA A 1 314 ? 23.293 36.716 31.167 1.00 15.95 351 ALA A O 1
ATOM 2457 N N . ARG A 1 315 ? 21.791 37.801 32.436 1.00 14.40 352 ARG A N 1
ATOM 2458 C CA . ARG A 1 315 ? 21.164 36.535 32.798 1.00 16.81 352 ARG A CA 1
ATOM 2459 C C . ARG A 1 315 ? 19.668 36.548 33.058 1.00 16.55 352 ARG A C 1
ATOM 2460 O O . ARG A 1 315 ? 19.163 37.351 33.844 1.00 15.37 352 ARG A O 1
ATOM 2468 N N . PHE A 1 316 ? 18.965 35.639 32.394 1.00 18.07 353 PHE A N 1
ATOM 2469 C CA . PHE A 1 316 ? 17.533 35.505 32.597 1.00 18.00 353 PHE A CA 1
ATOM 2470 C C . PHE A 1 316 ? 17.352 34.538 33.760 1.00 20.08 353 PHE A C 1
ATOM 2471 O O . PHE A 1 316 ? 17.784 33.382 33.690 1.00 17.52 353 PHE A O 1
ATOM 2479 N N . VAL A 1 317 ? 16.711 35.014 34.822 1.00 17.91 354 VAL A N 1
ATOM 2480 C CA . VAL A 1 317 ? 16.475 34.209 36.005 1.00 20.31 354 VAL A CA 1
ATOM 2481 C C . VAL A 1 317 ? 15.041 34.433 36.469 1.00 23.24 354 VAL A C 1
ATOM 2482 O O . VAL A 1 317 ? 14.566 35.566 36.505 1.00 21.86 354 VAL A O 1
ATOM 2486 N N . LYS A 1 318 ? 14.351 33.351 36.813 1.00 24.45 355 LYS A N 1
ATOM 2487 C CA . LYS A 1 318 ? 12.980 33.459 37.296 1.00 26.70 355 LYS A CA 1
ATOM 2488 C C . LYS A 1 318 ? 12.951 33.327 38.809 1.00 27.06 355 LYS A C 1
ATOM 2489 O O . LYS A 1 318 ? 13.356 32.298 39.353 1.00 28.58 355 LYS A O 1
ATOM 2495 N N . TRP A 1 319 ? 12.479 34.362 39.490 1.00 26.89 356 TRP A N 1
ATOM 2496 C CA . TRP A 1 319 ? 12.380 34.307 40.936 1.00 25.84 356 TRP A CA 1
ATOM 2497 C C . TRP A 1 319 ? 10.956 33.944 41.327 1.00 27.96 356 TRP A C 1
ATOM 2498 O O . TRP A 1 319 ? 9.985 34.564 40.874 1.00 24.90 356 TRP A O 1
ATOM 2509 N N . GLN A 1 320 ? 10.847 32.922 42.167 1.00 27.59 357 GLN A N 1
ATOM 2510 C CA . GLN A 1 320 ? 9.564 32.415 42.626 1.00 29.92 357 GLN A CA 1
ATOM 2511 C C . GLN A 1 320 ? 8.566 33.493 43.028 1.00 29.60 357 GLN A C 1
ATOM 2512 O O . GLN A 1 320 ? 7.405 33.433 42.641 1.00 29.54 357 GLN A O 1
ATOM 2518 N N . TYR A 1 321 ? 9.015 34.483 43.790 1.00 30.12 358 TYR A N 1
ATOM 2519 C CA . TYR A 1 321 ? 8.118 35.535 44.241 1.00 31.83 358 TYR A CA 1
ATOM 2520 C C . TYR A 1 321 ? 7.687 36.567 43.202 1.00 31.25 358 TYR A C 1
ATOM 2521 O O . TYR A 1 321 ? 6.846 37.416 43.493 1.00 30.87 358 TYR A O 1
ATOM 2530 N N . PHE A 1 322 ? 8.243 36.495 41.997 1.00 28.33 359 PHE A N 1
ATOM 2531 C CA . PHE A 1 322 ? 7.864 37.430 40.942 1.00 27.64 359 PHE A CA 1
ATOM 2532 C C . PHE A 1 322 ? 7.049 36.744 39.861 1.00 26.96 359 PHE A C 1
ATOM 2533 O O . PHE A 1 322 ? 6.317 37.403 39.121 1.00 26.03 359 PHE A O 1
ATOM 2541 N N . GLU A 1 323 ? 7.181 35.423 39.768 1.00 25.44 360 GLU A N 1
ATOM 2542 C CA . GLU A 1 323 ? 6.465 34.648 38.759 1.00 26.01 360 GLU A CA 1
ATOM 2543 C C . GLU A 1 323 ? 4.963 34.871 38.831 1.00 26.41 360 GLU A C 1
ATOM 2544 O O . GLU A 1 323 ? 4.406 35.057 39.911 1.00 24.65 360 GLU A O 1
ATOM 2550 N N . GLY A 1 324 ? 4.308 34.842 37.677 1.00 26.73 361 GLY A N 1
ATOM 2551 C CA . GLY A 1 324 ? 2.873 35.035 37.665 1.00 28.37 361 GLY A CA 1
ATOM 2552 C C . GLY A 1 324 ? 2.286 35.259 36.291 1.00 29.11 361 GLY A C 1
ATOM 2553 O O . GLY A 1 324 ? 2.857 34.847 35.278 1.00 28.50 361 GLY A O 1
ATOM 2554 N N . ASP A 1 325 ? 1.126 35.909 36.270 1.00 30.04 362 ASP A N 1
ATOM 2555 C CA . ASP A 1 325 ? 0.418 36.215 35.036 1.00 31.54 362 ASP A CA 1
ATOM 2556 C C . ASP A 1 325 ? 1.109 37.409 34.389 1.00 31.23 362 ASP A C 1
ATOM 2557 O O . ASP A 1 325 ? 0.929 38.546 34.824 1.00 29.51 362 ASP A O 1
ATOM 2562 N N . VAL A 1 326 ? 1.906 37.145 33.360 1.00 33.06 363 VAL A N 1
ATOM 2563 C CA . VAL A 1 326 ? 2.625 38.205 32.665 1.00 36.44 363 VAL A CA 1
ATOM 2564 C C . VAL A 1 326 ? 1.657 39.269 32.167 1.00 38.00 363 VAL A C 1
ATOM 2565 O O . VAL A 1 326 ? 1.907 40.469 32.316 1.00 38.68 363 VAL A O 1
ATOM 2569 N N . SER A 1 327 ? 0.545 38.822 31.588 1.00 38.09 364 SER A N 1
ATOM 2570 C CA . SER A 1 327 ? -0.464 39.734 31.069 1.00 39.80 364 SER A CA 1
ATOM 2571 C C . SER A 1 327 ? -1.173 40.473 32.198 1.00 38.95 364 SER A C 1
ATOM 2572 O O . SER A 1 327 ? -2.224 41.073 31.983 1.00 40.88 364 SER A O 1
ATOM 2575 N N . ASN A 1 328 ? -0.601 40.435 33.398 1.00 38.12 365 ASN A N 1
ATOM 2576 C CA . ASN A 1 328 ? -1.210 41.113 34.532 1.00 36.68 365 ASN A CA 1
ATOM 2577 C C . ASN A 1 328 ? -0.206 41.746 35.494 1.00 35.41 365 ASN A C 1
ATOM 2578 O O . ASN A 1 328 ? -0.535 42.021 36.649 1.00 35.59 365 ASN A O 1
ATOM 2583 N N . GLY A 1 329 ? 1.020 41.974 35.032 1.00 32.41 366 GLY A N 1
ATOM 2584 C CA . GLY A 1 329 ? 2.001 42.602 35.899 1.00 29.36 366 GLY A CA 1
ATOM 2585 C C . GLY A 1 329 ? 3.238 41.798 36.256 1.00 27.57 366 GLY A C 1
ATOM 2586 O O . GLY A 1 329 ? 4.234 42.373 36.686 1.00 26.64 366 GLY A O 1
ATOM 2587 N N . ALA A 1 330 ? 3.189 40.480 36.095 1.00 25.86 367 ALA A N 1
ATOM 2588 C CA . ALA A 1 330 ? 4.347 39.649 36.414 1.00 24.96 367 ALA A CA 1
ATOM 2589 C C . ALA A 1 330 ? 5.383 39.765 35.296 1.00 23.72 367 ALA A C 1
ATOM 2590 O O . ALA A 1 330 ? 5.032 39.806 34.117 1.00 23.96 367 ALA A O 1
ATOM 2592 N N . PRO A 1 331 ? 6.675 39.828 35.653 1.00 22.27 368 PRO A N 1
ATOM 2593 C CA . PRO A 1 331 ? 7.722 39.942 34.631 1.00 21.06 368 PRO A CA 1
ATOM 2594 C C . PRO A 1 331 ? 7.931 38.677 33.793 1.00 22.98 368 PRO A C 1
ATOM 2595 O O . PRO A 1 331 ? 8.573 38.722 32.741 1.00 23.30 368 PRO A O 1
ATOM 2599 N N . TYR A 1 332 ? 7.385 37.555 34.257 1.00 23.10 369 TYR A N 1
ATOM 2600 C CA . TYR A 1 332 ? 7.498 36.286 33.545 1.00 23.60 369 TYR A CA 1
ATOM 2601 C C . TYR A 1 332 ? 6.537 35.246 34.119 1.00 25.12 369 TYR A C 1
ATOM 2602 O O . TYR A 1 332 ? 6.089 35.372 35.255 1.00 24.89 369 TYR A O 1
ATOM 2611 N N . PRO A 1 333 ? 6.208 34.207 33.330 1.00 26.81 370 PRO A N 1
ATOM 2612 C CA . PRO A 1 333 ? 5.297 33.120 33.708 1.00 27.23 370 PRO A CA 1
ATOM 2613 C C . PRO A 1 333 ? 5.832 32.200 34.804 1.00 28.05 370 PRO A C 1
ATOM 2614 O O . PRO A 1 333 ? 7.032 32.178 35.085 1.00 26.31 370 PRO A O 1
ATOM 2618 N N . PRO A 1 334 ? 4.939 31.409 35.424 1.00 27.75 371 PRO A N 1
ATOM 2619 C CA . PRO A 1 334 ? 5.326 30.480 36.488 1.00 27.91 371 PRO A CA 1
ATOM 2620 C C . PRO A 1 334 ? 6.355 29.458 36.007 1.00 28.28 371 PRO A C 1
ATOM 2621 O O . PRO A 1 334 ? 6.420 29.125 34.823 1.00 27.08 371 PRO A O 1
ATOM 2625 N N . CYS A 1 335 ? 7.152 28.969 36.947 1.00 28.74 372 CYS A N 1
ATOM 2626 C CA . CYS A 1 335 ? 8.184 27.975 36.679 1.00 31.41 372 CYS A CA 1
ATOM 2627 C C . CYS A 1 335 ? 7.551 26.627 36.336 1.00 32.08 372 CYS A C 1
ATOM 2628 O O . CYS A 1 335 ? 6.705 26.138 37.077 1.00 33.58 372 CYS A O 1
ATOM 2631 N N . SER A 1 336 ? 7.961 26.030 35.221 1.00 32.77 373 SER A N 1
ATOM 2632 C CA . SER A 1 336 ? 7.438 24.725 34.819 1.00 34.69 373 SER A CA 1
ATOM 2633 C C . SER A 1 336 ? 8.300 23.627 35.428 1.00 35.47 373 SER A C 1
ATOM 2634 O O . SER A 1 336 ? 7.980 22.441 35.325 1.00 36.65 373 SER A O 1
ATOM 2637 N N . GLY A 1 337 ? 9.401 24.034 36.051 1.00 34.93 374 GLY A N 1
ATOM 2638 C CA . GLY A 1 337 ? 10.303 23.081 36.672 1.00 34.43 374 GLY A CA 1
ATOM 2639 C C . GLY A 1 337 ? 10.094 23.057 38.171 1.00 34.95 374 GLY A C 1
ATOM 2640 O O . GLY A 1 337 ? 8.973 22.860 38.639 1.00 35.04 374 GLY A O 1
ATOM 2641 N N . VAL A 1 338 ? 11.168 23.257 38.928 1.00 34.13 375 VAL A N 1
ATOM 2642 C CA . VAL A 1 338 ? 11.078 23.265 40.381 1.00 34.75 375 VAL A CA 1
ATOM 2643 C C . VAL A 1 338 ? 11.864 24.443 40.940 1.00 34.59 375 VAL A C 1
ATOM 2644 O O . VAL A 1 338 ? 12.831 24.902 40.328 1.00 33.33 375 VAL A O 1
ATOM 2648 N N . HIS A 1 339 ? 11.446 24.935 42.101 1.00 33.87 376 HIS A N 1
ATOM 2649 C CA . HIS A 1 339 ? 12.139 26.044 42.737 1.00 34.60 376 HIS A CA 1
ATOM 2650 C C . HIS A 1 339 ? 13.143 25.545 43.768 1.00 35.01 376 HIS A C 1
ATOM 2651 O O . HIS A 1 339 ? 12.880 24.587 44.497 1.00 33.54 376 HIS A O 1
ATOM 2658 N N . VAL A 1 340 ? 14.298 26.199 43.809 1.00 34.18 377 VAL A N 1
ATOM 2659 C CA . VAL A 1 340 ? 15.352 25.881 44.763 1.00 34.56 377 VAL A CA 1
ATOM 2660 C C . VAL A 1 340 ? 15.843 27.229 45.276 1.00 35.16 377 VAL A C 1
ATOM 2661 O O . VAL A 1 340 ? 16.366 28.038 44.508 1.00 35.06 377 VAL A O 1
ATOM 2665 N N . ARG A 1 341 ? 15.655 27.476 46.568 1.00 35.43 378 ARG A N 1
ATOM 2666 C CA . ARG A 1 341 ? 16.057 28.742 47.162 1.00 36.70 378 ARG A CA 1
ATOM 2667 C C . ARG A 1 341 ? 15.424 29.902 46.390 1.00 35.72 378 ARG A C 1
ATOM 2668 O O . ARG A 1 341 ? 16.083 30.898 46.096 1.00 34.24 378 ARG A O 1
ATOM 2676 N N . SER A 1 342 ? 14.141 29.746 46.064 1.00 34.39 379 SER A N 1
ATOM 2677 C CA . SER A 1 342 ? 13.359 30.754 45.343 1.00 34.05 379 SER A CA 1
ATOM 2678 C C . SER A 1 342 ? 13.700 30.925 43.865 1.00 32.93 379 SER A C 1
ATOM 2679 O O . SER A 1 342 ? 13.040 31.686 43.158 1.00 32.18 379 SER A O 1
ATOM 2682 N N . VAL A 1 343 ? 14.720 30.220 43.394 1.00 30.85 380 VAL A N 1
ATOM 2683 C CA . VAL A 1 343 ? 15.109 30.318 41.993 1.00 30.03 380 VAL A CA 1
ATOM 2684 C C . VAL A 1 343 ? 14.532 29.158 41.191 1.00 29.63 380 VAL A C 1
ATOM 2685 O O . VAL A 1 343 ? 14.552 28.011 41.637 1.00 29.90 380 VAL A O 1
ATOM 2689 N N . CYS A 1 344 ? 14.017 29.463 40.005 1.00 27.83 381 CYS A N 1
ATOM 2690 C CA . CYS A 1 344 ? 13.435 28.441 39.147 1.00 28.44 381 CYS A CA 1
ATOM 2691 C C . CYS A 1 344 ? 14.454 27.606 38.390 1.00 28.86 381 CYS A C 1
ATOM 2692 O O . CYS A 1 344 ? 15.321 28.142 37.693 1.00 27.21 381 CYS A O 1
ATOM 2695 N N . VAL A 1 345 ? 14.349 26.289 38.546 1.00 28.21 382 VAL A N 1
ATOM 2696 C CA . VAL A 1 345 ? 15.208 25.353 37.830 1.00 27.60 382 VAL A CA 1
ATOM 2697 C C . VAL A 1 345 ? 14.297 24.947 36.686 1.00 28.84 382 VAL A C 1
ATOM 2698 O O . VAL A 1 345 ? 13.361 24.166 36.864 1.00 29.64 382 VAL A O 1
ATOM 2702 N N . PHE A 1 346 ? 14.577 25.503 35.515 1.00 27.13 383 PHE A N 1
ATOM 2703 C CA . PHE A 1 346 ? 13.777 25.289 34.322 1.00 28.12 383 PHE A CA 1
ATOM 2704 C C . PHE A 1 346 ? 13.369 23.882 33.929 1.00 29.56 383 PHE A C 1
ATOM 2705 O O . PHE A 1 346 ? 14.112 22.915 34.099 1.00 29.32 383 PHE A O 1
ATOM 2713 N N . GLY A 1 347 ? 12.156 23.806 33.394 1.00 28.77 384 GLY A N 1
ATOM 2714 C CA . GLY A 1 347 ? 11.607 22.561 32.905 1.00 29.05 384 GLY A CA 1
ATOM 2715 C C . GLY A 1 347 ? 11.415 22.809 31.423 1.00 29.07 384 GLY A C 1
ATOM 2716 O O . GLY A 1 347 ? 11.549 23.947 30.966 1.00 28.18 384 GLY A O 1
ATOM 2717 N N . ALA A 1 348 ? 11.103 21.771 30.661 1.00 29.04 385 ALA A N 1
ATOM 2718 C CA . ALA A 1 348 ? 10.912 21.942 29.227 1.00 29.06 385 ALA A CA 1
ATOM 2719 C C . ALA A 1 348 ? 9.831 22.982 28.927 1.00 28.28 385 ALA A C 1
ATOM 2720 O O . ALA A 1 348 ? 9.877 23.655 27.895 1.00 27.03 385 ALA A O 1
ATOM 2722 N N . GLY A 1 349 ? 8.867 23.111 29.835 1.00 28.18 386 GLY A N 1
ATOM 2723 C CA . 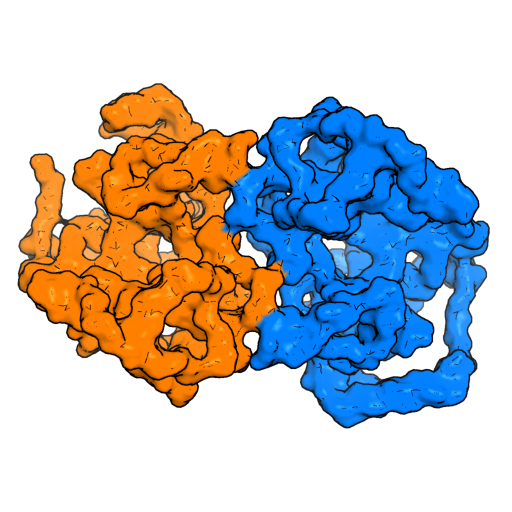GLY A 1 349 ? 7.784 24.062 29.642 1.00 30.01 386 GLY A CA 1
ATOM 2724 C C . GLY A 1 349 ? 8.183 25.525 29.724 1.00 30.65 386 GLY A C 1
ATOM 2725 O O . GLY A 1 349 ? 7.452 26.398 29.255 1.00 31.87 386 GLY A O 1
ATOM 2726 N N . ASP A 1 350 ? 9.338 25.801 30.318 1.00 29.84 387 ASP A N 1
ATOM 2727 C CA . ASP A 1 350 ? 9.816 27.177 30.456 1.00 30.71 387 ASP A CA 1
ATOM 2728 C C . ASP A 1 350 ? 10.560 27.687 29.217 1.00 30.08 387 ASP A C 1
ATOM 2729 O O . ASP A 1 350 ? 10.734 28.897 29.049 1.00 30.57 387 ASP A O 1
ATOM 2734 N N . LEU A 1 351 ? 10.985 26.771 28.349 1.00 29.05 388 LEU A N 1
ATOM 2735 C CA . LEU A 1 351 ? 11.762 27.130 27.161 1.00 28.69 388 LEU A CA 1
ATOM 2736 C C . LEU A 1 351 ? 11.159 28.067 26.128 1.00 29.66 388 LEU A C 1
ATOM 2737 O O . LEU A 1 351 ? 11.807 29.029 25.708 1.00 28.46 388 LEU A O 1
ATOM 2742 N N . SER A 1 352 ? 9.936 27.785 25.701 1.00 29.14 389 SER A N 1
ATOM 2743 C CA . SER A 1 352 ? 9.289 28.609 24.689 1.00 30.11 389 SER A CA 1
ATOM 2744 C C . SER A 1 352 ? 9.372 30.105 24.989 1.00 28.07 389 SER A C 1
ATOM 2745 O O . SER A 1 352 ? 9.899 30.882 24.192 1.00 27.59 389 SER A O 1
ATOM 2748 N N . TRP A 1 353 ? 8.865 30.504 26.147 1.00 27.43 390 TRP A N 1
ATOM 2749 C CA . TRP A 1 353 ? 8.862 31.911 26.535 1.00 25.97 390 TRP A CA 1
ATOM 2750 C C . TRP A 1 353 ? 10.277 32.458 26.743 1.00 24.55 390 TRP A C 1
ATOM 2751 O O . TRP A 1 353 ? 10.583 33.594 26.366 1.00 21.15 390 TRP A O 1
ATOM 2762 N N . MET A 1 354 ? 11.130 31.639 27.348 1.00 23.57 391 MET A N 1
ATOM 2763 C CA . MET A 1 354 ? 12.518 32.000 27.636 1.00 23.39 391 MET A CA 1
ATOM 2764 C C . MET A 1 354 ? 13.296 32.403 26.387 1.00 23.04 391 MET A C 1
ATOM 2765 O O . MET A 1 354 ? 13.987 33.424 26.379 1.00 21.62 391 MET A O 1
ATOM 2770 N N . LEU A 1 355 ? 13.193 31.593 25.336 1.00 22.67 392 LEU A N 1
ATOM 2771 C CA . LEU A 1 355 ? 13.902 31.860 24.093 1.00 24.11 392 LEU A CA 1
ATOM 2772 C C . LEU A 1 355 ? 13.547 33.189 23.441 1.00 23.86 392 LEU A C 1
ATOM 2773 O O . LEU A 1 355 ? 14.285 33.682 22.589 1.00 23.56 392 LEU A O 1
ATOM 2778 N N . ARG A 1 356 ? 12.416 33.767 23.824 1.00 23.31 393 ARG A N 1
ATOM 2779 C CA . ARG A 1 356 ? 12.018 35.044 23.254 1.00 22.77 393 ARG A CA 1
ATOM 2780 C C . ARG A 1 356 ? 12.646 36.233 23.992 1.00 21.81 393 ARG A C 1
ATOM 2781 O O . ARG A 1 356 ? 12.516 37.374 23.556 1.00 21.34 393 ARG A O 1
ATOM 2789 N N . GLN A 1 357 ? 13.337 35.974 25.100 1.00 19.92 394 GLN A N 1
ATOM 2790 C CA . GLN A 1 357 ? 13.958 37.065 25.848 1.00 19.72 394 GLN A CA 1
ATOM 2791 C C . GLN A 1 357 ? 15.299 37.441 25.214 1.00 18.74 394 GLN A C 1
ATOM 2792 O O . GLN A 1 357 ? 15.840 36.687 24.411 1.00 18.78 394 GLN A O 1
ATOM 2798 N N . HIS A 1 358 ? 15.841 38.599 25.572 1.00 17.70 395 HIS A N 1
ATOM 2799 C CA . HIS A 1 358 ? 17.083 39.045 24.953 1.00 17.15 395 HIS A CA 1
ATOM 2800 C C . HIS A 1 358 ? 18.387 38.651 25.655 1.00 15.79 395 HIS A C 1
ATOM 2801 O O . HIS A 1 358 ? 19.467 38.926 25.140 1.00 15.75 395 HIS A O 1
ATOM 2808 N N . HIS A 1 359 ? 18.292 38.010 26.813 1.00 13.75 396 HIS A N 1
ATOM 2809 C CA . HIS A 1 359 ? 19.490 37.629 27.563 1.00 14.09 396 HIS A CA 1
ATOM 2810 C C . HIS A 1 359 ? 20.386 36.634 26.840 1.00 15.38 396 HIS A C 1
ATOM 2811 O O . HIS A 1 359 ? 19.933 35.862 25.989 1.00 14.83 396 HIS A O 1
ATOM 2818 N N . LEU A 1 360 ? 21.666 36.652 27.199 1.00 15.08 397 LEU A N 1
ATOM 2819 C CA . LEU A 1 360 ? 22.644 35.757 26.597 1.00 15.37 397 LEU A CA 1
ATOM 2820 C C . LEU A 1 360 ? 22.545 34.360 27.204 1.00 15.12 397 LEU A C 1
ATOM 2821 O O . LEU A 1 360 ? 22.599 33.362 26.485 1.00 16.22 397 LEU A O 1
ATOM 2826 N N . PHE A 1 361 ? 22.394 34.309 28.527 1.00 14.48 398 PHE A N 1
ATOM 2827 C CA . PHE A 1 361 ? 22.298 33.059 29.277 1.00 14.80 398 PHE A CA 1
ATOM 2828 C C . PHE A 1 361 ? 21.133 33.059 30.255 1.00 16.17 398 PHE A C 1
ATOM 2829 O O . PHE A 1 361 ? 20.601 34.111 30.602 1.00 16.60 398 PHE A O 1
ATOM 2837 N N . ALA A 1 362 ? 20.763 31.862 30.706 1.00 16.63 399 ALA A N 1
ATOM 2838 C CA . ALA A 1 362 ? 19.687 31.678 31.671 1.00 15.99 399 ALA A CA 1
ATOM 2839 C C . ALA A 1 362 ? 20.192 30.776 32.793 1.00 18.65 399 ALA A C 1
ATOM 2840 O O . ALA A 1 362 ? 21.119 29.984 32.600 1.00 16.87 399 ALA A O 1
ATOM 2842 N N . ASN A 1 363 ? 19.559 30.896 33.954 1.00 18.70 400 ASN A N 1
ATOM 2843 C CA . ASN A 1 363 ? 19.907 30.128 35.149 1.00 22.42 400 ASN A CA 1
ATOM 2844 C C . ASN A 1 363 ? 18.585 29.964 35.920 1.00 23.69 400 ASN A C 1
ATOM 2845 O O . ASN A 1 363 ? 17.792 30.908 35.943 1.00 22.71 400 ASN A O 1
ATOM 2850 N N . LYS A 1 364 ? 18.318 28.809 36.544 1.00 25.08 401 LYS A N 1
ATOM 2851 C CA . LYS A 1 364 ? 19.196 27.628 36.595 1.00 27.76 401 LYS A CA 1
ATOM 2852 C C . LYS A 1 364 ? 18.682 26.432 35.786 1.00 27.84 401 LYS A C 1
ATOM 2853 O O . LYS A 1 364 ? 17.487 26.311 35.509 1.00 27.27 401 LYS A O 1
ATOM 2859 N N . PHE A 1 365 ? 19.602 25.535 35.447 1.00 27.36 402 PHE A N 1
ATOM 2860 C CA . PHE A 1 365 ? 19.290 24.307 34.716 1.00 26.58 402 PHE A CA 1
ATOM 2861 C C . PHE A 1 365 ? 19.868 23.152 35.534 1.00 28.40 402 PHE A C 1
ATOM 2862 O O . PHE A 1 365 ? 20.829 23.337 36.284 1.00 26.67 402 PHE A O 1
ATOM 2870 N N . ASP A 1 366 ? 19.288 21.966 35.394 1.00 30.76 403 ASP A N 1
ATOM 2871 C CA . ASP A 1 366 ? 19.765 20.801 36.136 1.00 34.77 403 ASP A CA 1
ATOM 2872 C C . ASP A 1 366 ? 19.247 19.528 35.475 1.00 37.18 403 ASP A C 1
ATOM 2873 O O . ASP A 1 366 ? 18.038 19.331 35.357 1.00 36.51 403 ASP A O 1
ATOM 2878 N N . MET A 1 367 ? 20.160 18.664 35.045 1.00 40.41 404 MET A N 1
ATOM 2879 C CA . MET A 1 367 ? 19.752 17.429 34.396 1.00 44.52 404 MET A CA 1
ATOM 2880 C C . MET A 1 367 ? 19.140 16.418 35.352 1.00 44.75 404 MET A C 1
ATOM 2881 O O . MET A 1 367 ? 18.736 15.337 34.936 1.00 46.35 404 MET A O 1
ATOM 2886 N N . ASP A 1 368 ? 19.068 16.773 36.632 1.00 45.79 405 ASP A N 1
ATOM 2887 C CA . ASP A 1 368 ? 18.466 15.897 37.630 1.00 46.13 405 ASP A CA 1
ATOM 2888 C C . ASP A 1 368 ? 17.027 16.347 37.839 1.00 45.40 405 ASP A C 1
ATOM 2889 O O . ASP A 1 368 ? 16.235 15.662 38.486 1.00 45.17 405 ASP A O 1
ATOM 2894 N N . VAL A 1 369 ? 16.700 17.511 37.287 1.00 44.49 406 VAL A N 1
ATOM 2895 C CA . VAL A 1 369 ? 15.358 18.066 37.393 1.00 43.16 406 VAL A CA 1
ATOM 2896 C C . VAL A 1 369 ? 14.626 17.868 36.069 1.00 42.91 406 VAL A C 1
ATOM 2897 O O . VAL A 1 369 ? 13.527 17.317 36.037 1.00 42.72 406 VAL A O 1
ATOM 2901 N N . ASP A 1 370 ? 15.246 18.313 34.978 1.00 41.29 407 ASP A N 1
ATOM 2902 C CA . ASP A 1 370 ? 14.657 18.178 33.649 1.00 40.43 407 ASP A CA 1
ATOM 2903 C C . ASP A 1 370 ? 15.748 18.229 32.583 1.00 40.93 407 ASP A C 1
ATOM 2904 O O . ASP A 1 370 ? 16.139 19.308 32.131 1.00 41.08 407 ASP A O 1
ATOM 2909 N N . PRO A 1 371 ? 16.253 17.058 32.165 1.00 40.80 408 PRO A N 1
ATOM 2910 C CA . PRO A 1 371 ? 17.306 16.957 31.148 1.00 40.92 408 PRO A CA 1
ATOM 2911 C C . PRO A 1 371 ? 16.836 17.415 29.772 1.00 40.56 408 PRO A C 1
ATOM 2912 O O . PRO A 1 371 ? 17.645 17.786 28.924 1.00 39.18 408 PRO A O 1
ATOM 2916 N N . PHE A 1 372 ? 15.525 17.372 29.555 1.00 41.38 409 PHE A N 1
ATOM 2917 C CA . PHE A 1 372 ? 14.948 17.767 28.275 1.00 41.69 409 PHE A CA 1
ATOM 2918 C C . PHE A 1 372 ? 14.984 19.275 28.062 1.00 41.03 409 PHE A C 1
ATOM 2919 O O . PHE A 1 372 ? 15.012 19.747 26.926 1.00 40.71 409 PHE A O 1
ATOM 2927 N N . ALA A 1 373 ? 14.975 20.030 29.154 1.00 40.24 410 ALA A N 1
ATOM 2928 C CA . ALA A 1 373 ? 15.035 21.480 29.052 1.00 40.16 410 ALA A CA 1
ATOM 2929 C C . ALA A 1 373 ? 16.372 21.815 28.398 1.00 39.98 410 ALA A C 1
ATOM 2930 O O . ALA A 1 373 ? 16.447 22.634 27.481 1.00 40.24 410 ALA A O 1
ATOM 2932 N N . ILE A 1 374 ? 17.423 21.154 28.874 1.00 38.27 411 ILE A N 1
ATOM 2933 C CA . ILE A 1 374 ? 18.769 21.356 28.356 1.00 36.35 411 ILE A CA 1
ATOM 2934 C C . ILE A 1 374 ? 18.927 20.789 26.947 1.00 35.52 411 ILE A C 1
ATOM 2935 O O . ILE A 1 374 ? 19.471 21.449 26.061 1.00 34.14 411 ILE A O 1
ATOM 2940 N N . GLN A 1 375 ? 18.439 19.569 26.742 1.00 34.09 412 GLN A N 1
ATOM 2941 C CA . GLN A 1 375 ? 18.543 18.909 25.446 1.00 34.29 412 GLN A CA 1
ATOM 2942 C C . GLN A 1 375 ? 17.883 19.680 24.304 1.00 33.39 412 GLN A C 1
ATOM 2943 O O . GLN A 1 375 ? 18.491 19.884 23.251 1.00 32.05 412 GLN A O 1
ATOM 2949 N N . CYS A 1 376 ? 16.642 20.107 24.503 1.00 32.07 413 CYS A N 1
ATOM 2950 C CA . CYS A 1 376 ? 15.936 20.846 23.464 1.00 32.30 413 CYS A CA 1
ATOM 2951 C C . CYS A 1 376 ? 16.609 22.176 23.152 1.00 30.46 413 CYS A C 1
ATOM 2952 O O . CYS A 1 376 ? 16.702 22.585 21.995 1.00 28.02 413 CYS A O 1
ATOM 2955 N N . LEU A 1 377 ? 17.073 22.855 24.191 1.00 29.10 414 LEU A N 1
ATOM 2956 C CA . LEU A 1 377 ? 17.748 24.131 24.009 1.00 28.24 414 LEU A CA 1
ATOM 2957 C C . LEU A 1 377 ? 19.055 23.857 23.262 1.00 27.18 414 LEU A C 1
ATOM 2958 O O . LEU A 1 377 ? 19.383 24.525 22.278 1.00 26.30 414 LEU A O 1
ATOM 2963 N N . ASP A 1 378 ? 19.778 22.846 23.734 1.00 28.24 415 ASP A N 1
ATOM 2964 C CA . ASP A 1 378 ? 21.059 22.440 23.162 1.00 28.82 415 ASP A CA 1
ATOM 2965 C C . ASP A 1 378 ? 20.956 22.120 21.666 1.00 30.08 415 ASP A C 1
ATOM 2966 O O . ASP A 1 378 ? 21.749 22.623 20.867 1.00 28.26 415 ASP A O 1
ATOM 2971 N N . GLU A 1 379 ? 19.978 21.298 21.283 1.00 30.57 416 GLU A N 1
ATOM 2972 C CA . GLU A 1 379 ? 19.803 20.926 19.875 1.00 32.52 416 GLU A CA 1
ATOM 2973 C C . GLU A 1 379 ? 19.446 22.138 19.032 1.00 30.55 416 GLU A C 1
ATOM 2974 O O . GLU A 1 379 ? 19.965 22.317 17.932 1.00 30.20 416 GLU A O 1
ATOM 2980 N N . HIS A 1 380 ? 18.535 22.953 19.551 1.00 29.38 417 HIS A N 1
ATOM 2981 C CA . HIS A 1 380 ? 18.086 24.151 18.862 1.00 28.72 417 HIS A CA 1
ATOM 2982 C C . HIS A 1 380 ? 19.229 25.107 18.550 1.00 27.94 417 HIS A C 1
ATOM 2983 O O . HIS A 1 380 ? 19.359 25.579 17.422 1.00 29.07 417 HIS A O 1
ATOM 2990 N N . LEU A 1 381 ? 20.058 25.395 19.546 1.00 26.84 418 LEU A N 1
ATOM 2991 C CA . LEU A 1 381 ? 21.179 26.307 19.346 1.00 27.27 418 LEU A CA 1
ATOM 2992 C C . LEU A 1 381 ? 22.218 25.739 18.373 1.00 27.79 418 LEU A C 1
ATOM 2993 O O . LEU A 1 381 ? 22.755 26.466 17.533 1.00 27.90 418 LEU A O 1
ATOM 2998 N N . ARG A 1 382 ? 22.503 24.444 18.488 1.00 26.91 419 ARG A N 1
ATOM 2999 C CA . ARG A 1 382 ? 23.467 23.795 17.598 1.00 28.71 419 ARG A CA 1
ATOM 3000 C C . ARG A 1 382 ? 22.962 23.897 16.158 1.00 29.04 419 ARG A C 1
ATOM 3001 O O . ARG A 1 382 ? 23.682 24.334 15.263 1.00 30.19 419 ARG A O 1
ATOM 3009 N N . ARG A 1 383 ? 21.714 23.502 15.945 1.00 30.80 420 ARG A N 1
ATOM 3010 C CA . ARG A 1 383 ? 21.102 23.558 14.623 1.00 32.87 420 ARG A CA 1
ATOM 3011 C C . ARG A 1 383 ? 21.089 24.988 14.087 1.00 32.46 420 ARG A C 1
ATOM 3012 O O . ARG A 1 383 ? 21.421 25.235 12.930 1.00 30.09 420 ARG A O 1
ATOM 3020 N N . LYS A 1 384 ? 20.710 25.927 14.944 1.00 32.73 421 LYS A N 1
ATOM 3021 C CA . LYS A 1 384 ? 20.649 27.334 14.569 1.00 34.04 421 LYS A CA 1
ATOM 3022 C C . LYS A 1 384 ? 22.025 27.844 14.146 1.00 33.85 421 LYS A C 1
ATOM 3023 O O . LYS A 1 384 ? 22.147 28.600 13.183 1.00 34.74 421 LYS A O 1
ATOM 3029 N N . ALA A 1 385 ? 23.062 27.416 14.861 1.00 33.90 422 ALA A N 1
ATOM 3030 C CA . ALA A 1 385 ? 24.432 27.836 14.565 1.00 33.54 422 ALA A CA 1
ATOM 3031 C C . ALA A 1 385 ? 24.983 27.238 13.271 1.00 34.16 422 ALA A C 1
ATOM 3032 O O . ALA A 1 385 ? 25.711 27.904 12.539 1.00 33.28 422 ALA A O 1
ATOM 3034 N N . LEU A 1 386 ? 24.637 25.984 12.996 1.00 35.31 423 LEU A N 1
ATOM 3035 C CA . LEU A 1 386 ? 25.113 25.298 11.798 1.00 38.25 423 LEU A CA 1
ATOM 3036 C C . LEU A 1 386 ? 24.439 25.777 10.514 1.00 41.29 423 LEU A C 1
ATOM 3037 O O . LEU A 1 386 ? 24.978 25.594 9.420 1.00 41.51 423 LEU A O 1
ATOM 3042 N N . GLU A 1 387 ? 23.267 26.390 10.644 1.00 44.28 424 GLU A N 1
ATOM 3043 C CA . GLU A 1 387 ? 22.538 26.889 9.481 1.00 48.16 424 GLU A CA 1
ATOM 3044 C C . GLU A 1 387 ? 23.409 27.788 8.605 1.00 49.41 424 GLU A C 1
ATOM 3045 O O . GLU A 1 387 ? 23.745 28.908 9.046 1.00 50.22 424 GLU A O 1
ATOM 3051 N N . ARG B 1 7 ? 34.453 64.698 -2.554 1.00 58.44 44 ARG B N 1
ATOM 3052 C CA . ARG B 1 7 ? 33.952 65.632 -1.503 1.00 58.83 44 ARG B CA 1
ATOM 3053 C C . ARG B 1 7 ? 32.846 66.536 -2.035 1.00 58.01 44 ARG B C 1
ATOM 3054 O O . ARG B 1 7 ? 32.414 67.460 -1.344 1.00 58.15 44 ARG B O 1
ATOM 3062 N N . HIS B 1 8 ? 32.385 66.277 -3.255 1.00 56.51 45 HIS B N 1
ATOM 3063 C CA . HIS B 1 8 ? 31.347 67.113 -3.850 1.00 54.38 45 HIS B CA 1
ATOM 3064 C C . HIS B 1 8 ? 30.009 67.070 -3.114 1.00 52.68 45 HIS B C 1
ATOM 3065 O O . HIS B 1 8 ? 29.154 67.928 -3.331 1.00 52.30 45 HIS B O 1
ATOM 3072 N N . LEU B 1 9 ? 29.821 66.079 -2.247 1.00 50.20 46 LEU B N 1
ATOM 3073 C CA . LEU B 1 9 ? 28.573 65.975 -1.494 1.00 47.84 46 LEU B CA 1
ATOM 3074 C C . LEU B 1 9 ? 28.705 66.498 -0.069 1.00 46.71 46 LEU B C 1
ATOM 3075 O O . LEU B 1 9 ? 27.726 66.535 0.679 1.00 45.41 46 LEU B O 1
ATOM 3080 N N . GLU B 1 10 ? 29.915 66.898 0.309 1.00 45.62 47 GLU B N 1
ATOM 3081 C CA . GLU B 1 10 ? 30.136 67.435 1.646 1.00 45.38 47 GLU B CA 1
ATOM 3082 C C . GLU B 1 10 ? 29.393 68.759 1.777 1.00 44.65 47 GLU B C 1
ATOM 3083 O O . GLU B 1 10 ? 29.196 69.472 0.790 1.00 43.47 47 GLU B O 1
ATOM 3089 N N . LEU B 1 11 ? 28.980 69.080 2.997 1.00 43.73 48 LEU B N 1
ATOM 3090 C CA . LEU B 1 11 ? 28.234 70.303 3.258 1.00 44.14 48 LEU B CA 1
ATOM 3091 C C . LEU B 1 11 ? 29.116 71.427 3.796 1.00 44.94 48 LEU B C 1
ATOM 3092 O O . LEU B 1 11 ? 30.220 71.187 4.282 1.00 46.54 48 LEU B O 1
ATOM 3097 N N . ASN B 1 19 ? 33.216 80.874 10.071 1.00 70.99 56 ASN B N 1
ATOM 3098 C CA . ASN B 1 19 ? 34.653 80.627 10.027 1.00 71.12 56 ASN B CA 1
ATOM 3099 C C . ASN B 1 19 ? 35.138 79.943 11.303 1.00 70.51 56 ASN B C 1
ATOM 3100 O O . ASN B 1 19 ? 36.253 80.186 11.767 1.00 70.71 56 ASN B O 1
ATOM 3105 N N . VAL B 1 20 ? 34.291 79.088 11.867 1.00 69.24 57 VAL B N 1
ATOM 3106 C CA . VAL B 1 20 ? 34.631 78.357 13.082 1.00 67.03 57 VAL B CA 1
ATOM 3107 C C . VAL B 1 20 ? 35.087 76.942 12.744 1.00 65.47 57 VAL B C 1
ATOM 3108 O O . VAL B 1 20 ? 34.540 76.301 11.848 1.00 65.48 57 VAL B O 1
ATOM 3112 N N . ASN B 1 21 ? 36.098 76.467 13.465 1.00 63.68 58 ASN B N 1
ATOM 3113 C CA . ASN B 1 21 ? 36.636 75.130 13.251 1.00 62.01 58 ASN B CA 1
ATOM 3114 C C . ASN B 1 21 ? 35.721 74.094 13.903 1.00 60.08 58 ASN B C 1
ATOM 3115 O O . ASN B 1 21 ? 35.712 73.941 15.124 1.00 59.32 58 ASN B O 1
ATOM 3120 N N . CYS B 1 22 ? 34.955 73.389 13.076 1.00 58.58 59 CYS B N 1
ATOM 3121 C CA . CYS B 1 22 ? 34.020 72.375 13.555 1.00 57.33 59 CYS B CA 1
ATOM 3122 C C . CYS B 1 22 ? 34.678 71.222 14.298 1.00 56.44 59 CYS B C 1
ATOM 3123 O O . CYS B 1 22 ? 34.174 70.782 15.330 1.00 55.51 59 CYS B O 1
ATOM 3126 N N . THR B 1 23 ? 35.795 70.727 13.775 1.00 55.63 60 THR B N 1
ATOM 3127 C CA . THR B 1 23 ? 36.484 69.615 14.415 1.00 55.31 60 THR B CA 1
ATOM 3128 C C . THR B 1 23 ? 36.815 69.945 15.866 1.00 54.44 60 THR B C 1
ATOM 3129 O O . THR B 1 23 ? 36.683 69.095 16.746 1.00 54.46 60 THR B O 1
ATOM 3133 N N . LYS B 1 24 ? 37.239 71.179 16.120 1.00 53.43 61 LYS B N 1
ATOM 3134 C CA . LYS B 1 24 ? 37.558 71.590 17.483 1.00 52.62 61 LYS B CA 1
ATOM 3135 C C . LYS B 1 24 ? 36.275 71.614 18.307 1.00 50.51 61 LYS B C 1
ATOM 3136 O O . LYS B 1 24 ? 36.273 71.255 19.483 1.00 49.54 61 LYS B O 1
ATOM 3142 N N . ILE B 1 25 ? 35.186 72.046 17.679 1.00 48.73 62 ILE B N 1
ATOM 3143 C CA . ILE B 1 25 ? 33.889 72.105 18.341 1.00 47.92 62 ILE B CA 1
ATOM 3144 C C . ILE B 1 25 ? 33.421 70.699 18.700 1.00 47.48 62 ILE B C 1
ATOM 3145 O O . ILE B 1 25 ? 32.946 70.453 19.810 1.00 46.15 62 ILE B O 1
ATOM 3150 N N . LEU B 1 26 ? 33.561 69.780 17.751 1.00 47.09 63 LEU B N 1
ATOM 3151 C CA . LEU B 1 26 ? 33.153 68.399 17.956 1.00 48.48 63 LEU B CA 1
ATOM 3152 C C . LEU B 1 26 ? 34.031 67.705 18.992 1.00 50.28 63 LEU B C 1
ATOM 3153 O O . LEU B 1 26 ? 33.603 66.745 19.634 1.00 50.43 63 LEU B O 1
ATOM 3158 N N . GLN B 1 27 ? 35.258 68.191 19.156 1.00 52.02 64 GLN B N 1
ATOM 3159 C CA . GLN B 1 27 ? 36.175 67.609 20.131 1.00 53.98 64 GLN B CA 1
ATOM 3160 C C . GLN B 1 27 ? 35.968 68.236 21.506 1.00 54.73 64 GLN B C 1
ATOM 3161 O O . GLN B 1 27 ? 36.596 67.829 22.484 1.00 55.06 64 GLN B O 1
ATOM 3167 N N . GLY B 1 28 ? 35.082 69.225 21.574 1.00 55.36 65 GLY B N 1
ATOM 3168 C CA . GLY B 1 28 ? 34.800 69.885 22.837 1.00 57.05 65 GLY B CA 1
ATOM 3169 C C . GLY B 1 28 ? 35.875 70.865 23.266 1.00 58.36 65 GLY B C 1
ATOM 3170 O O . GLY B 1 28 ? 36.015 71.162 24.451 1.00 57.94 65 GLY B O 1
ATOM 3171 N N . ASP B 1 29 ? 36.632 71.369 22.297 1.00 60.29 66 ASP B N 1
ATOM 3172 C CA . ASP B 1 29 ? 37.705 72.324 22.560 1.00 61.62 66 ASP B CA 1
ATOM 3173 C C . ASP B 1 29 ? 37.148 73.586 23.222 1.00 62.38 66 ASP B C 1
ATOM 3174 O O . ASP B 1 29 ? 36.440 74.369 22.588 1.00 62.26 66 ASP B O 1
ATOM 3179 N N . PRO B 1 30 ? 37.467 73.800 24.509 1.00 63.22 67 PRO B N 1
ATOM 3180 C CA . PRO B 1 30 ? 36.990 74.972 25.249 1.00 64.18 67 PRO B CA 1
ATOM 3181 C C . PRO B 1 30 ? 37.269 76.294 24.534 1.00 65.34 67 PRO B C 1
ATOM 3182 O O . PRO B 1 30 ? 36.470 77.227 24.605 1.00 65.50 67 PRO B O 1
ATOM 3186 N N . GLU B 1 31 ? 38.403 76.361 23.844 1.00 66.75 68 GLU B N 1
ATOM 3187 C CA . GLU B 1 31 ? 38.801 77.568 23.124 1.00 67.88 68 GLU B CA 1
ATOM 3188 C C . GLU B 1 31 ? 37.768 77.978 22.078 1.00 67.58 68 GLU B C 1
ATOM 3189 O O . GLU B 1 31 ? 37.340 79.131 22.041 1.00 67.39 68 GLU B O 1
ATOM 3195 N N . GLU B 1 32 ? 37.375 77.035 21.226 1.00 67.72 69 GLU B N 1
ATOM 3196 C CA . GLU B 1 32 ? 36.392 77.317 20.185 1.00 68.11 69 GLU B CA 1
ATOM 3197 C C . GLU B 1 32 ? 34.994 77.511 20.754 1.00 67.51 69 GLU B C 1
ATOM 3198 O O . GLU B 1 32 ? 34.227 78.337 20.258 1.00 66.82 69 GLU B O 1
ATOM 3204 N N . ILE B 1 33 ? 34.662 76.747 21.790 1.00 67.40 70 ILE B N 1
ATOM 3205 C CA . ILE B 1 33 ? 33.350 76.854 22.416 1.00 67.71 70 ILE B CA 1
ATOM 3206 C C . ILE B 1 33 ? 33.067 78.315 22.751 1.00 68.03 70 ILE B C 1
ATOM 3207 O O . ILE B 1 33 ? 32.005 78.841 22.419 1.00 68.03 70 ILE B O 1
ATOM 3212 N N . GLN B 1 34 ? 34.022 78.969 23.407 1.00 68.45 71 GLN B N 1
ATOM 3213 C CA . GLN B 1 34 ? 33.867 80.375 23.766 1.00 68.61 71 GLN B CA 1
ATOM 3214 C C . GLN B 1 34 ? 33.833 81.214 22.494 1.00 67.98 71 GLN B C 1
ATOM 3215 O O . GLN B 1 34 ? 32.975 82.080 22.331 1.00 67.84 71 GLN B O 1
ATOM 3221 N N . LYS B 1 35 ? 34.773 80.941 21.594 1.00 67.46 72 LYS B N 1
ATOM 3222 C CA . LYS B 1 35 ? 34.872 81.660 20.329 1.00 67.67 72 LYS B CA 1
ATOM 3223 C C . LYS B 1 35 ? 33.528 81.732 19.609 1.00 67.53 72 LYS B C 1
ATOM 3224 O O . LYS B 1 35 ? 33.195 82.748 18.999 1.00 66.82 72 LYS B O 1
ATOM 3230 N N . VAL B 1 36 ? 32.760 80.651 19.684 1.00 67.69 73 VAL B N 1
ATOM 3231 C CA . VAL B 1 36 ? 31.459 80.594 19.029 1.00 67.51 73 VAL B CA 1
ATOM 3232 C C . VAL B 1 36 ? 30.364 81.262 19.853 1.00 67.75 73 VAL B C 1
ATOM 3233 O O . VAL B 1 36 ? 29.533 81.992 19.316 1.00 67.62 73 VAL B O 1
ATOM 3237 N N . LYS B 1 37 ? 30.367 81.010 21.158 1.00 68.24 74 LYS B N 1
ATOM 3238 C CA . LYS B 1 37 ? 29.360 81.579 22.045 1.00 69.19 74 LYS B CA 1
ATOM 3239 C C . LYS B 1 37 ? 29.794 82.949 22.560 1.00 69.44 74 LYS B C 1
ATOM 3240 O O . LYS B 1 37 ? 29.987 83.885 21.782 1.00 69.24 74 LYS B O 1
ATOM 3246 N N . ARG B 1 48 ? 20.130 89.219 8.839 1.00 71.69 85 ARG B N 1
ATOM 3247 C CA . ARG B 1 48 ? 20.975 88.136 8.352 1.00 72.14 85 ARG B CA 1
ATOM 3248 C C . ARG B 1 48 ? 20.274 87.343 7.250 1.00 71.73 85 ARG B C 1
ATOM 3249 O O . ARG B 1 48 ? 19.089 87.024 7.356 1.00 71.67 85 ARG B O 1
ATOM 3257 N N . PRO B 1 49 ? 21.005 87.018 6.170 1.00 71.30 86 PRO B N 1
ATOM 3258 C CA . PRO B 1 49 ? 20.459 86.259 5.040 1.00 70.22 86 PRO B CA 1
ATOM 3259 C C . PRO B 1 49 ? 19.807 84.946 5.463 1.00 68.77 86 PRO B C 1
ATOM 3260 O O . PRO B 1 49 ? 20.308 84.246 6.346 1.00 69.12 86 PRO B O 1
ATOM 3264 N N . ARG B 1 50 ? 18.688 84.620 4.824 1.00 66.32 87 ARG B N 1
ATOM 3265 C CA . ARG B 1 50 ? 17.950 83.398 5.121 1.00 63.76 87 ARG B CA 1
ATOM 3266 C C . ARG B 1 50 ? 16.824 83.214 4.109 1.00 60.83 87 ARG B C 1
ATOM 3267 O O . ARG B 1 50 ? 16.046 84.137 3.867 1.00 60.52 87 ARG B O 1
ATOM 3275 N N . TRP B 1 51 ? 16.741 82.027 3.514 1.00 57.35 88 TRP B N 1
ATOM 3276 C CA . TRP B 1 51 ? 15.692 81.752 2.539 1.00 52.90 88 TRP B CA 1
ATOM 3277 C C . TRP B 1 51 ? 14.326 81.792 3.207 1.00 49.50 88 TRP B C 1
ATOM 3278 O O . TRP B 1 51 ? 14.163 81.349 4.343 1.00 49.13 88 TRP B O 1
ATOM 3289 N N . THR B 1 52 ? 13.348 82.335 2.495 1.00 45.50 89 THR B N 1
ATOM 3290 C CA . THR B 1 52 ? 11.991 82.423 3.009 1.00 42.30 89 THR B CA 1
ATOM 3291 C C . THR B 1 52 ? 11.152 81.380 2.281 1.00 38.80 89 THR B C 1
ATOM 3292 O O . THR B 1 52 ? 11.612 80.767 1.317 1.00 36.87 89 THR B O 1
ATOM 3296 N N . PRO B 1 53 ? 9.914 81.152 2.738 1.00 37.82 90 PRO B N 1
ATOM 3297 C CA . PRO B 1 53 ? 9.083 80.160 2.054 1.00 37.16 90 PRO B CA 1
ATOM 3298 C C . PRO B 1 53 ? 9.025 80.418 0.547 1.00 37.41 90 PRO B C 1
ATOM 3299 O O . PRO B 1 53 ? 9.060 79.484 -0.251 1.00 36.86 90 PRO B O 1
ATOM 3303 N N . HIS B 1 54 ? 8.957 81.688 0.158 1.00 38.28 91 HIS B N 1
ATOM 3304 C CA . HIS B 1 54 ? 8.893 82.026 -1.259 1.00 38.25 91 HIS B CA 1
ATOM 3305 C C . HIS B 1 54 ? 10.156 81.656 -2.021 1.00 36.69 91 HIS B C 1
ATOM 3306 O O . HIS B 1 54 ? 10.095 81.338 -3.207 1.00 36.33 91 HIS B O 1
ATOM 3313 N N . ASP B 1 55 ? 11.300 81.684 -1.348 1.00 35.88 92 ASP B N 1
ATOM 3314 C CA . ASP B 1 55 ? 12.545 81.302 -2.004 1.00 36.02 92 ASP B CA 1
ATOM 3315 C C . ASP B 1 55 ? 12.468 79.817 -2.347 1.00 34.26 92 ASP B C 1
ATOM 3316 O O . ASP B 1 55 ? 12.849 79.403 -3.441 1.00 33.64 92 ASP B O 1
ATOM 3321 N N . TYR B 1 56 ? 11.968 79.020 -1.404 1.00 32.30 93 TYR B N 1
ATOM 3322 C CA . TYR B 1 56 ? 11.838 77.579 -1.614 1.00 29.18 93 TYR B CA 1
ATOM 3323 C C . TYR B 1 56 ? 10.792 77.249 -2.673 1.00 27.79 93 TYR B C 1
ATOM 3324 O O . TYR B 1 56 ? 10.996 76.363 -3.505 1.00 28.23 93 TYR B O 1
ATOM 3333 N N . ILE B 1 57 ? 9.669 77.958 -2.640 1.00 27.75 94 ILE B N 1
ATOM 3334 C CA . ILE B 1 57 ? 8.614 77.743 -3.621 1.00 28.65 94 ILE B CA 1
ATOM 3335 C C . ILE B 1 57 ? 9.220 77.854 -5.023 1.00 29.92 94 ILE B C 1
ATOM 3336 O O . ILE B 1 57 ? 8.947 77.036 -5.900 1.00 29.69 94 ILE B O 1
ATOM 3341 N N . ASN B 1 58 ? 10.066 78.859 -5.218 1.00 32.83 95 ASN B N 1
ATOM 3342 C CA . ASN B 1 58 ? 10.715 79.074 -6.506 1.00 36.01 95 ASN B CA 1
ATOM 3343 C C . ASN B 1 58 ? 11.873 78.103 -6.725 1.00 36.15 95 ASN B C 1
ATOM 3344 O O . ASN B 1 58 ? 11.996 77.484 -7.783 1.00 36.56 95 ASN B O 1
ATOM 3349 N N . MET B 1 59 ? 12.715 77.970 -5.708 1.00 36.85 96 MET B N 1
ATOM 3350 C CA . MET B 1 59 ? 13.875 77.091 -5.756 1.00 37.65 96 MET B CA 1
ATOM 3351 C C . MET B 1 59 ? 13.516 75.637 -6.104 1.00 36.19 96 MET B C 1
ATOM 3352 O O . MET B 1 59 ? 14.294 74.940 -6.753 1.00 35.62 96 MET B O 1
ATOM 3357 N N . THR B 1 60 ? 12.336 75.183 -5.686 1.00 33.81 97 THR B N 1
ATOM 3358 C CA . THR B 1 60 ? 11.925 73.804 -5.947 1.00 31.87 97 THR B CA 1
ATOM 3359 C C . THR B 1 60 ? 11.235 73.544 -7.292 1.00 33.91 97 THR B C 1
ATOM 3360 O O . THR B 1 60 ? 11.005 72.390 -7.654 1.00 33.89 97 THR B O 1
ATOM 3364 N N . ARG B 1 61 ? 10.908 74.603 -8.029 1.00 35.65 98 ARG B N 1
ATOM 3365 C CA . ARG B 1 61 ? 10.262 74.453 -9.336 1.00 35.98 98 ARG B CA 1
ATOM 3366 C C . ARG B 1 61 ? 11.105 73.538 -10.220 1.00 36.03 98 ARG B C 1
ATOM 3367 O O . ARG B 1 61 ? 10.576 72.760 -11.014 1.00 36.83 98 ARG B O 1
ATOM 3375 N N . ASP B 1 62 ? 12.423 73.641 -10.082 1.00 34.45 99 ASP B N 1
ATOM 3376 C CA . ASP B 1 62 ? 13.340 72.798 -10.836 1.00 34.40 99 ASP B CA 1
ATOM 3377 C C . ASP B 1 62 ? 13.926 71.816 -9.833 1.00 33.59 99 ASP B C 1
ATOM 3378 O O . ASP B 1 62 ? 14.954 72.079 -9.212 1.00 32.33 99 ASP B O 1
ATOM 3383 N N . CYS B 1 63 ? 13.247 70.687 -9.671 1.00 32.80 100 CYS B N 1
ATOM 3384 C CA . CYS B 1 63 ? 13.665 69.661 -8.728 1.00 31.98 100 CYS B CA 1
ATOM 3385 C C . CYS B 1 63 ? 15.092 69.176 -8.920 1.00 32.48 100 CYS B C 1
ATOM 3386 O O . CYS B 1 63 ? 15.832 69.011 -7.949 1.00 32.20 100 CYS B O 1
ATOM 3389 N N . ALA B 1 64 ? 15.479 68.939 -10.169 1.00 31.98 101 ALA B N 1
ATOM 3390 C CA . ALA B 1 64 ? 16.825 68.471 -10.462 1.00 32.01 101 ALA B CA 1
ATOM 3391 C C . ALA B 1 64 ? 17.881 69.422 -9.904 1.00 31.61 101 ALA B C 1
ATOM 3392 O O . ALA B 1 64 ? 18.876 68.978 -9.335 1.00 31.74 101 ALA B O 1
ATOM 3394 N N . SER B 1 65 ? 17.669 70.726 -10.071 1.00 31.56 102 SER B N 1
ATOM 3395 C CA . SER B 1 65 ? 18.627 71.709 -9.572 1.00 31.34 102 SER B CA 1
ATOM 3396 C C . SER B 1 65 ? 18.538 71.839 -8.054 1.00 30.02 102 SER B C 1
ATOM 3397 O O . SER B 1 65 ? 19.562 71.935 -7.381 1.00 30.20 102 SER B O 1
ATOM 3400 N N . PHE B 1 66 ? 17.320 71.845 -7.516 1.00 28.24 103 PHE B N 1
ATOM 3401 C CA . PHE B 1 66 ? 17.142 71.941 -6.070 1.00 26.92 103 PHE B CA 1
ATOM 3402 C C . PHE B 1 66 ? 17.912 70.798 -5.416 1.00 26.89 103 PHE B C 1
ATOM 3403 O O . PHE B 1 66 ? 18.740 71.017 -4.533 1.00 26.19 103 PHE B O 1
ATOM 3411 N N . ILE B 1 67 ? 17.638 69.579 -5.870 1.00 27.22 104 ILE B N 1
ATOM 3412 C CA . ILE B 1 67 ? 18.293 68.387 -5.342 1.00 27.26 104 ILE B CA 1
ATOM 3413 C C . ILE B 1 67 ? 19.814 68.463 -5.455 1.00 29.07 104 ILE B C 1
ATOM 3414 O O . ILE B 1 67 ? 20.534 68.110 -4.515 1.00 28.81 104 ILE B O 1
ATOM 3419 N N . ARG B 1 68 ? 20.306 68.927 -6.600 1.00 28.95 105 ARG B N 1
ATOM 3420 C CA . ARG B 1 68 ? 21.747 69.036 -6.804 1.00 29.50 105 ARG B CA 1
ATOM 3421 C C . ARG B 1 68 ? 22.371 70.115 -5.924 1.00 29.20 105 ARG B C 1
ATOM 3422 O O . ARG B 1 68 ? 23.327 69.850 -5.196 1.00 30.12 105 ARG B O 1
ATOM 3430 N N . THR B 1 69 ? 21.822 71.324 -5.984 1.00 28.30 106 THR B N 1
ATOM 3431 C CA . THR B 1 69 ? 22.343 72.445 -5.206 1.00 30.01 106 THR B CA 1
ATOM 3432 C C . THR B 1 69 ? 22.242 72.248 -3.693 1.00 30.14 106 THR B C 1
ATOM 3433 O O . THR B 1 69 ? 23.144 72.643 -2.951 1.00 28.55 106 THR B O 1
ATOM 3437 N N . ARG B 1 70 ? 21.144 71.650 -3.238 1.00 27.66 107 ARG B N 1
ATOM 3438 C CA . ARG B 1 70 ? 20.942 71.406 -1.810 1.00 28.49 107 ARG B CA 1
ATOM 3439 C C . ARG B 1 70 ? 21.718 70.179 -1.352 1.00 27.65 107 ARG B C 1
ATOM 3440 O O . ARG B 1 70 ? 21.915 69.967 -0.158 1.00 29.40 107 ARG B O 1
ATOM 3448 N N . LYS B 1 71 ? 22.150 69.372 -2.315 1.00 26.70 108 LYS B N 1
ATOM 3449 C CA . LYS B 1 71 ? 22.926 68.165 -2.051 1.00 27.59 108 LYS B CA 1
ATOM 3450 C C . LYS B 1 71 ? 22.181 67.030 -1.341 1.00 27.45 108 LYS B C 1
ATOM 3451 O O . LYS B 1 71 ? 22.701 66.410 -0.412 1.00 25.23 108 LYS B O 1
ATOM 3457 N N . TYR B 1 72 ? 20.957 66.762 -1.778 1.00 26.37 109 TYR B N 1
ATOM 3458 C CA . TYR B 1 72 ? 20.196 65.661 -1.212 1.00 25.92 109 TYR B CA 1
ATOM 3459 C C . TYR B 1 72 ? 20.824 64.405 -1.797 1.00 27.89 109 TYR B C 1
ATOM 3460 O O . TYR B 1 72 ? 21.318 64.424 -2.926 1.00 29.74 109 TYR B O 1
ATOM 3469 N N . ILE B 1 73 ? 20.819 63.323 -1.030 1.00 26.81 110 ILE B N 1
ATOM 3470 C CA . ILE B 1 73 ? 21.376 62.059 -1.488 1.00 28.28 110 ILE B CA 1
ATOM 3471 C C . ILE B 1 73 ? 20.219 61.283 -2.105 1.00 29.40 110 ILE B C 1
ATOM 3472 O O . ILE B 1 73 ? 19.289 60.891 -1.399 1.00 28.36 110 ILE B O 1
ATOM 3477 N N . VAL B 1 74 ? 20.267 61.066 -3.416 1.00 28.79 111 VAL B N 1
ATOM 3478 C CA . VAL B 1 74 ? 19.184 60.361 -4.087 1.00 30.52 111 VAL B CA 1
ATOM 3479 C C . VAL B 1 74 ? 19.530 58.952 -4.547 1.00 31.83 111 VAL B C 1
ATOM 3480 O O . VAL B 1 74 ? 18.855 58.389 -5.410 1.00 32.56 111 VAL B O 1
ATOM 3484 N N . GLU B 1 75 ? 20.574 58.388 -3.951 1.00 32.35 112 GLU B N 1
ATOM 3485 C CA . GLU B 1 75 ? 21.010 57.025 -4.245 1.00 33.57 112 GLU B CA 1
ATOM 3486 C C . GLU B 1 75 ? 21.371 56.360 -2.917 1.00 32.39 112 GLU B C 1
ATOM 3487 O O . GLU B 1 75 ? 22.040 56.964 -2.079 1.00 31.38 112 GLU B O 1
ATOM 3493 N N . PRO B 1 76 ? 20.925 55.112 -2.701 1.00 32.00 113 PRO B N 1
ATOM 3494 C CA . PRO B 1 76 ? 21.252 54.438 -1.441 1.00 31.88 113 PRO B CA 1
ATOM 3495 C C . PRO B 1 76 ? 22.769 54.353 -1.297 1.00 32.59 113 PRO B C 1
ATOM 3496 O O . PRO B 1 76 ? 23.474 54.186 -2.289 1.00 30.93 113 PRO B O 1
ATOM 3500 N N . LEU B 1 77 ? 23.269 54.472 -0.071 1.00 32.66 114 LEU B N 1
ATOM 3501 C CA . LEU B 1 77 ? 24.708 54.415 0.170 1.00 33.17 114 LEU B CA 1
ATOM 3502 C C . LEU B 1 77 ? 25.266 52.999 0.281 1.00 33.53 114 LEU B C 1
ATOM 3503 O O . LEU B 1 77 ? 26.404 52.753 -0.121 1.00 33.68 114 LEU B O 1
ATOM 3508 N N . THR B 1 78 ? 24.478 52.075 0.829 1.00 31.67 115 THR B N 1
ATOM 3509 C CA . THR B 1 78 ? 24.918 50.687 0.982 1.00 31.13 115 THR B CA 1
ATOM 3510 C C . THR B 1 78 ? 23.769 49.713 0.763 1.00 30.97 115 THR B C 1
ATOM 3511 O O . THR B 1 78 ? 22.604 50.078 0.907 1.00 28.81 115 THR B O 1
ATOM 3515 N N . LYS B 1 79 ? 24.104 48.471 0.423 1.00 31.55 116 LYS B N 1
ATOM 3516 C CA . LYS B 1 79 ? 23.092 47.445 0.211 1.00 31.08 116 LYS B CA 1
ATOM 3517 C C . LYS B 1 79 ? 22.393 47.162 1.537 1.00 29.63 116 LYS B C 1
ATOM 3518 O O . LYS B 1 79 ? 21.217 46.801 1.562 1.00 27.99 116 LYS B O 1
ATOM 3524 N N . GLU B 1 80 ? 23.124 47.319 2.638 1.00 27.69 117 GLU B N 1
ATOM 3525 C CA . GLU B 1 80 ? 22.552 47.081 3.958 1.00 29.00 117 GLU B CA 1
ATOM 3526 C C . GLU B 1 80 ? 21.391 48.046 4.220 1.00 26.60 117 GLU B C 1
ATOM 3527 O O . GLU B 1 80 ? 20.348 47.646 4.735 1.00 26.44 117 GLU B O 1
ATOM 3533 N N . GLU B 1 81 ? 21.571 49.313 3.858 1.00 26.30 118 GLU B N 1
ATOM 3534 C CA . GLU B 1 81 ? 20.527 50.315 4.061 1.00 24.42 118 GLU B CA 1
ATOM 3535 C C . GLU B 1 81 ? 19.358 50.109 3.102 1.00 25.52 118 GLU B C 1
ATOM 3536 O O . GLU B 1 81 ? 18.206 50.379 3.451 1.00 24.34 118 GLU B O 1
ATOM 3542 N N . VAL B 1 82 ? 19.647 49.636 1.893 1.00 25.42 119 VAL B N 1
ATOM 3543 C CA . VAL B 1 82 ? 18.584 49.392 0.923 1.00 26.21 119 VAL B CA 1
ATOM 3544 C C . VAL B 1 82 ? 17.648 48.328 1.479 1.00 24.67 119 VAL B C 1
ATOM 3545 O O . VAL B 1 82 ? 16.435 48.379 1.277 1.00 25.14 119 VAL B O 1
ATOM 3549 N N . GLY B 1 83 ? 18.220 47.364 2.189 1.00 23.74 120 GLY B N 1
ATOM 3550 C CA . GLY B 1 83 ? 17.416 46.294 2.747 1.00 23.72 120 GLY B CA 1
ATOM 3551 C C . GLY B 1 83 ? 16.741 46.609 4.064 1.00 22.00 120 GLY B C 1
ATOM 3552 O O . GLY B 1 83 ? 16.057 45.759 4.623 1.00 22.22 120 GLY B O 1
ATOM 3553 N N . PHE B 1 84 ? 16.924 47.821 4.576 1.00 21.04 121 PHE B N 1
ATOM 3554 C CA . PHE B 1 84 ? 16.297 48.183 5.841 1.00 19.27 121 PHE B CA 1
ATOM 3555 C C . PHE B 1 84 ? 15.636 49.556 5.727 1.00 19.09 121 PHE B C 1
ATOM 3556 O O . PHE B 1 84 ? 16.154 50.545 6.243 1.00 18.48 121 PHE B O 1
ATOM 3564 N N . PRO B 1 85 ? 14.481 49.633 5.047 1.00 18.62 122 PRO B N 1
ATOM 3565 C CA . PRO B 1 85 ? 13.767 50.901 4.874 1.00 19.10 122 PRO B CA 1
ATOM 3566 C C . PRO B 1 85 ? 13.203 51.432 6.182 1.00 17.37 122 PRO B C 1
ATOM 3567 O O . PRO B 1 85 ? 12.715 50.669 7.017 1.00 17.68 122 PRO B O 1
ATOM 3571 N N . ILE B 1 86 ? 13.260 52.749 6.341 1.00 17.87 123 ILE B N 1
ATOM 3572 C CA . ILE B 1 86 ? 12.762 53.420 7.541 1.00 17.84 123 ILE B CA 1
ATOM 3573 C C . ILE B 1 86 ? 11.679 54.428 7.153 1.00 17.62 123 ILE B C 1
ATOM 3574 O O . ILE B 1 86 ? 11.777 55.075 6.111 1.00 16.01 123 ILE B O 1
ATOM 3579 N N . ALA B 1 87 ? 10.654 54.561 7.989 1.00 13.98 124 ALA B N 1
ATOM 3580 C CA . ALA B 1 87 ? 9.589 55.522 7.725 1.00 14.41 124 ALA B CA 1
ATOM 3581 C C . ALA B 1 87 ? 9.660 56.648 8.765 1.00 15.51 124 ALA B C 1
ATOM 3582 O O . ALA B 1 87 ? 10.017 56.417 9.927 1.00 14.88 124 ALA B O 1
ATOM 3584 N N . TYR B 1 88 ? 9.310 57.858 8.346 1.00 14.20 125 TYR B N 1
ATOM 3585 C CA . TYR B 1 88 ? 9.327 59.007 9.236 1.00 15.29 125 TYR B CA 1
ATOM 3586 C C . TYR B 1 88 ? 8.027 59.788 9.198 1.00 16.36 125 TYR B C 1
ATOM 3587 O O . TYR B 1 88 ? 7.414 59.949 8.141 1.00 16.65 125 TYR B O 1
ATOM 3596 N N . SER B 1 89 ? 7.618 60.265 10.366 1.00 15.33 126 SER B N 1
ATOM 3597 C CA . SER B 1 89 ? 6.433 61.102 10.507 1.00 17.57 126 SER B CA 1
ATOM 3598 C C . SER B 1 89 ? 7.011 62.418 11.012 1.00 18.00 126 SER B C 1
ATOM 3599 O O . SER B 1 89 ? 7.502 62.476 12.140 1.00 18.21 126 SER B O 1
ATOM 3602 N N . ILE B 1 90 ? 6.964 63.463 10.184 1.00 16.04 127 ILE B N 1
ATOM 3603 C CA . ILE B 1 90 ? 7.517 64.767 10.549 1.00 16.94 127 ILE B CA 1
ATOM 3604 C C . ILE B 1 90 ? 6.421 65.809 10.783 1.00 17.57 127 ILE B C 1
ATOM 3605 O O . ILE B 1 90 ? 5.719 66.204 9.853 1.00 17.31 127 ILE B O 1
ATOM 3610 N N . VAL B 1 91 ? 6.283 66.248 12.034 1.00 16.56 128 VAL B N 1
ATOM 3611 C CA . VAL B 1 91 ? 5.262 67.222 12.415 1.00 16.95 128 VAL B CA 1
ATOM 3612 C C . VAL B 1 91 ? 5.882 68.616 12.502 1.00 18.54 128 VAL B C 1
ATOM 3613 O O . VAL B 1 91 ? 6.710 68.887 13.372 1.00 17.06 128 VAL B O 1
ATOM 3617 N N . VAL B 1 92 ? 5.480 69.496 11.587 1.00 19.14 129 VAL B N 1
ATOM 3618 C CA . VAL B 1 92 ? 6.021 70.847 11.531 1.00 18.29 129 VAL B CA 1
ATOM 3619 C C . VAL B 1 92 ? 4.950 71.920 11.391 1.00 20.16 129 VAL B C 1
ATOM 3620 O O . VAL B 1 92 ? 3.789 71.628 11.098 1.00 19.06 129 VAL B O 1
ATOM 3624 N N . HIS B 1 93 ? 5.348 73.173 11.594 1.00 21.01 130 HIS B N 1
ATOM 3625 C CA . HIS B 1 93 ? 4.401 74.272 11.482 1.00 23.33 130 HIS B CA 1
ATOM 3626 C C . HIS B 1 93 ? 5.048 75.584 11.033 1.00 23.66 130 HIS B C 1
ATOM 3627 O O . HIS B 1 93 ? 4.342 76.531 10.688 1.00 24.87 130 HIS B O 1
ATOM 3634 N N . HIS B 1 94 ? 6.379 75.635 11.022 1.00 22.82 131 HIS B N 1
ATOM 3635 C CA . HIS B 1 94 ? 7.089 76.842 10.597 1.00 23.72 131 HIS B CA 1
ATOM 3636 C C . HIS B 1 94 ? 8.587 76.605 10.383 1.00 23.73 131 HIS B C 1
ATOM 3637 O O . HIS B 1 94 ? 9.075 75.487 10.538 1.00 21.52 131 HIS B O 1
ATOM 3644 N N . LYS B 1 95 ? 9.304 77.669 10.020 1.00 24.95 132 LYS B N 1
ATOM 3645 C CA . LYS B 1 95 ? 10.748 77.621 9.770 1.00 25.58 132 LYS B CA 1
ATOM 3646 C C . LYS B 1 95 ? 11.129 76.640 8.665 1.00 24.79 132 LYS B C 1
ATOM 3647 O O . LYS B 1 95 ? 11.678 75.571 8.926 1.00 24.67 132 LYS B O 1
ATOM 3653 N N . ILE B 1 96 ? 10.846 77.035 7.428 1.00 23.91 133 ILE B N 1
ATOM 3654 C CA . ILE B 1 96 ? 11.116 76.213 6.252 1.00 22.23 133 ILE B CA 1
ATOM 3655 C C . ILE B 1 96 ? 12.579 75.802 6.083 1.00 22.27 133 ILE B C 1
ATOM 3656 O O . ILE B 1 96 ? 12.862 74.673 5.691 1.00 21.21 133 ILE B O 1
ATOM 3661 N N . GLU B 1 97 ? 13.517 76.697 6.378 1.00 23.43 134 GLU B N 1
ATOM 3662 C CA . GLU B 1 97 ? 14.918 76.330 6.222 1.00 24.33 134 GLU B CA 1
ATOM 3663 C C . GLU B 1 97 ? 15.305 75.188 7.164 1.00 24.37 134 GLU B C 1
ATOM 3664 O O . GLU B 1 97 ? 16.097 74.316 6.798 1.00 22.67 134 GLU B O 1
ATOM 3670 N N . MET B 1 98 ? 14.745 75.184 8.370 1.00 24.65 135 MET B N 1
ATOM 3671 C CA . MET B 1 98 ? 15.055 74.117 9.320 1.00 26.29 135 MET B CA 1
ATOM 3672 C C . MET B 1 98 ? 14.455 72.786 8.869 1.00 23.74 135 MET B C 1
ATOM 3673 O O . MET B 1 98 ? 15.055 71.735 9.068 1.00 23.10 135 MET B O 1
ATOM 3678 N N . LEU B 1 99 ? 13.268 72.831 8.270 1.00 22.46 136 LEU B N 1
ATOM 3679 C CA . LEU B 1 99 ? 12.634 71.610 7.783 1.00 21.60 136 LEU B CA 1
ATOM 3680 C C . LEU B 1 99 ? 13.472 71.030 6.649 1.00 20.52 136 LEU B C 1
ATOM 3681 O O . LEU B 1 99 ? 13.755 69.830 6.608 1.00 21.35 136 LEU B O 1
AT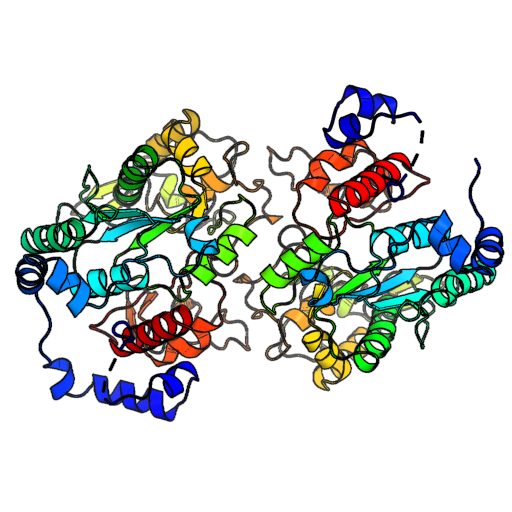OM 3686 N N . ASP B 1 100 ? 13.873 71.893 5.725 1.00 19.05 137 ASP B N 1
ATOM 3687 C CA . ASP B 1 100 ? 14.691 71.468 4.599 1.00 20.25 137 ASP B CA 1
ATOM 3688 C C . ASP B 1 100 ? 15.994 70.836 5.095 1.00 20.34 137 ASP B C 1
ATOM 3689 O O . ASP B 1 100 ? 16.399 69.779 4.613 1.00 19.00 137 ASP B O 1
ATOM 3694 N N . ARG B 1 101 ? 16.642 71.474 6.068 1.00 20.41 138 ARG B N 1
ATOM 3695 C CA . ARG B 1 101 ? 17.897 70.956 6.604 1.00 20.64 138 ARG B CA 1
ATOM 3696 C C . ARG B 1 101 ? 17.703 69.616 7.315 1.00 19.66 138 ARG B C 1
ATOM 3697 O O . ARG B 1 101 ? 18.528 68.709 7.184 1.00 19.30 138 ARG B O 1
ATOM 3705 N N . LEU B 1 102 ? 16.615 69.493 8.070 1.00 18.34 139 LEU B N 1
ATOM 3706 C CA . LEU B 1 102 ? 16.330 68.244 8.776 1.00 18.67 139 LEU B CA 1
ATOM 3707 C C . LEU B 1 102 ? 16.047 67.138 7.759 1.00 18.38 139 LEU B C 1
ATOM 3708 O O . LEU B 1 102 ? 16.600 66.042 7.847 1.00 17.98 139 LEU B O 1
ATOM 3713 N N . LEU B 1 103 ? 15.185 67.432 6.790 1.00 18.49 140 LEU B N 1
ATOM 3714 C CA . LEU B 1 103 ? 14.842 66.454 5.757 1.00 19.22 140 LEU B CA 1
ATOM 3715 C C . LEU B 1 103 ? 16.107 65.955 5.056 1.00 18.39 140 LEU B C 1
ATOM 3716 O O . LEU B 1 103 ? 16.341 64.749 4.956 1.00 15.80 140 LEU B O 1
ATOM 3721 N N . ARG B 1 104 ? 16.926 66.886 4.574 1.00 18.65 141 ARG B N 1
ATOM 3722 C CA . ARG B 1 104 ? 18.159 66.519 3.880 1.00 20.25 141 ARG B CA 1
ATOM 3723 C C . ARG B 1 104 ? 19.056 65.624 4.732 1.00 19.90 141 ARG B C 1
ATOM 3724 O O . ARG B 1 104 ? 19.641 64.661 4.235 1.00 18.40 141 ARG B O 1
ATOM 3732 N N . ALA B 1 105 ? 19.158 65.939 6.017 1.00 19.24 142 ALA B N 1
ATOM 3733 C CA . ALA B 1 105 ? 20.002 65.154 6.913 1.00 19.40 142 ALA B CA 1
ATOM 3734 C C . ALA B 1 105 ? 19.522 63.714 7.091 1.00 18.67 142 ALA B C 1
ATOM 3735 O O . ALA B 1 105 ? 20.328 62.814 7.310 1.00 18.59 142 ALA B O 1
ATOM 3737 N N . ILE B 1 106 ? 18.218 63.483 6.986 1.00 18.48 143 ILE B N 1
ATOM 3738 C CA . ILE B 1 106 ? 17.695 62.129 7.168 1.00 16.54 143 ILE B CA 1
ATOM 3739 C C . ILE B 1 106 ? 17.230 61.454 5.881 1.00 18.17 143 ILE B C 1
ATOM 3740 O O . ILE B 1 106 ? 16.909 60.261 5.882 1.00 17.06 143 ILE B O 1
ATOM 3745 N N . TYR B 1 107 ? 17.207 62.206 4.784 1.00 18.44 144 TYR B N 1
ATOM 3746 C CA . TYR B 1 107 ? 16.725 61.679 3.512 1.00 19.32 144 TYR B CA 1
ATOM 3747 C C . TYR B 1 107 ? 17.586 60.652 2.790 1.00 20.39 144 TYR B C 1
ATOM 3748 O O . TYR B 1 107 ? 18.794 60.824 2.620 1.00 20.45 144 TYR B O 1
ATOM 3757 N N . MET B 1 108 ? 16.913 59.593 2.356 1.00 19.53 145 MET B N 1
ATOM 3758 C CA . MET B 1 108 ? 17.488 58.504 1.577 1.00 20.39 145 MET B CA 1
ATOM 3759 C C . MET B 1 108 ? 16.332 58.071 0.674 1.00 20.68 145 MET B C 1
ATOM 3760 O O . MET B 1 108 ? 15.171 58.121 1.078 1.00 18.75 145 MET B O 1
ATOM 3765 N N . PRO B 1 109 ? 16.633 57.650 -0.563 1.00 22.23 146 PRO B N 1
ATOM 3766 C CA . PRO B 1 109 ? 15.627 57.217 -1.543 1.00 22.00 146 PRO B CA 1
ATOM 3767 C C . PRO B 1 109 ? 14.769 56.030 -1.129 1.00 20.44 146 PRO B C 1
ATOM 3768 O O . PRO B 1 109 ? 13.600 55.947 -1.493 1.00 21.73 146 PRO B O 1
ATOM 3772 N N . GLN B 1 110 ? 15.355 55.109 -0.376 1.00 19.59 147 GLN B N 1
ATOM 3773 C CA . GLN B 1 110 ? 14.644 53.905 0.042 1.00 18.72 147 GLN B CA 1
ATOM 3774 C C . GLN B 1 110 ? 13.708 54.086 1.244 1.00 18.70 147 GLN B C 1
ATOM 3775 O O . GLN B 1 110 ? 12.888 53.216 1.529 1.00 16.45 147 GLN B O 1
ATOM 3781 N N . ASN B 1 111 ? 13.836 55.206 1.949 1.00 17.34 148 ASN B N 1
ATOM 3782 C CA . ASN B 1 111 ? 12.997 55.467 3.113 1.00 17.12 148 ASN B CA 1
ATOM 3783 C C . ASN B 1 111 ? 11.698 56.154 2.693 1.00 18.33 148 ASN B C 1
ATOM 3784 O O . ASN B 1 111 ? 11.475 56.404 1.505 1.00 17.94 148 ASN B O 1
ATOM 3789 N N . PHE B 1 112 ? 10.844 56.447 3.670 1.00 16.51 149 PHE B N 1
ATOM 3790 C CA . PHE B 1 112 ? 9.563 57.109 3.417 1.00 16.04 149 PHE B CA 1
ATOM 3791 C C . PHE B 1 112 ? 9.398 58.255 4.403 1.00 16.19 149 PHE B C 1
ATOM 3792 O O . PHE B 1 112 ? 9.725 58.120 5.583 1.00 14.74 149 PHE B O 1
ATOM 3800 N N . TYR B 1 113 ? 8.883 59.377 3.915 1.00 14.74 150 TYR B N 1
ATOM 3801 C CA . TYR B 1 113 ? 8.732 60.564 4.737 1.00 15.28 150 TYR B CA 1
ATOM 3802 C C . TYR B 1 113 ? 7.366 61.235 4.622 1.00 16.31 150 TYR B C 1
ATOM 3803 O O . TYR B 1 113 ? 7.005 61.764 3.566 1.00 15.69 150 TYR B O 1
ATOM 3812 N N . CYS B 1 114 ? 6.611 61.207 5.713 1.00 13.48 151 CYS B N 1
ATOM 3813 C CA . CYS B 1 114 ? 5.310 61.854 5.753 1.00 15.55 151 CYS B CA 1
ATOM 3814 C C . CYS B 1 114 ? 5.486 63.159 6.509 1.00 16.53 151 CYS B C 1
ATOM 3815 O O . CYS B 1 114 ? 6.009 63.175 7.628 1.00 17.01 151 CYS B O 1
ATOM 3818 N N . ILE B 1 115 ? 5.072 64.258 5.899 1.00 16.19 152 ILE B N 1
ATOM 3819 C CA . ILE B 1 115 ? 5.190 65.543 6.564 1.00 16.75 152 ILE B CA 1
ATOM 3820 C C . ILE B 1 115 ? 3.810 66.054 6.923 1.00 17.18 152 ILE B C 1
ATOM 3821 O O . ILE B 1 115 ? 2.961 66.248 6.050 1.00 16.66 152 ILE B O 1
ATOM 3826 N N . HIS B 1 116 ? 3.576 66.251 8.214 1.00 15.18 153 HIS B N 1
ATOM 3827 C CA . HIS B 1 116 ? 2.302 66.774 8.665 1.00 16.12 153 HIS B CA 1
ATOM 3828 C C . HIS B 1 116 ? 2.481 68.273 8.883 1.00 17.79 153 HIS B C 1
ATOM 3829 O O . HIS B 1 116 ? 3.216 68.688 9.779 1.00 17.02 153 HIS B O 1
ATOM 3836 N N . VAL B 1 117 ? 1.834 69.079 8.042 1.00 17.82 154 VAL B N 1
ATOM 3837 C CA . VAL B 1 117 ? 1.908 70.529 8.176 1.00 18.61 154 VAL B CA 1
ATOM 3838 C C . VAL B 1 117 ? 0.663 70.987 8.927 1.00 19.63 154 VAL B C 1
ATOM 3839 O O . VAL B 1 117 ? -0.471 70.732 8.504 1.00 19.53 154 VAL B O 1
ATOM 3843 N N . ASP B 1 118 ? 0.884 71.647 10.056 1.00 19.49 155 ASP B N 1
ATOM 3844 C CA . ASP B 1 118 ? -0.207 72.136 10.888 1.00 20.06 155 ASP B CA 1
ATOM 3845 C C . ASP B 1 118 ? -1.144 73.001 10.052 1.00 20.80 155 ASP B C 1
ATOM 3846 O O . ASP B 1 118 ? -0.690 73.815 9.241 1.00 18.86 155 ASP B O 1
ATOM 3851 N N . ARG B 1 119 ? -2.446 72.816 10.245 1.00 19.92 156 ARG B N 1
ATOM 3852 C CA . ARG B 1 119 ? -3.440 73.586 9.510 1.00 26.03 156 ARG B CA 1
ATOM 3853 C C . ARG B 1 119 ? -3.367 75.081 9.801 1.00 27.29 156 ARG B C 1
ATOM 3854 O O . ARG B 1 119 ? -3.868 75.887 9.019 1.00 27.72 156 ARG B O 1
ATOM 3862 N N . LYS B 1 120 ? -2.745 75.452 10.918 1.00 26.30 157 LYS B N 1
ATOM 3863 C CA . LYS B 1 120 ? -2.615 76.866 11.267 1.00 28.62 157 LYS B CA 1
ATOM 3864 C C . LYS B 1 120 ? -1.345 77.481 10.682 1.00 28.31 157 LYS B C 1
ATOM 3865 O O . LYS B 1 120 ? -1.089 78.666 10.867 1.00 28.46 157 LYS B O 1
ATOM 3871 N N . ALA B 1 121 ? -0.548 76.679 9.984 1.00 27.34 158 ALA B N 1
ATOM 3872 C CA . ALA B 1 121 ? 0.689 77.177 9.384 1.00 28.02 158 ALA B CA 1
ATOM 3873 C C . ALA B 1 121 ? 0.382 78.211 8.302 1.00 28.96 158 ALA B C 1
ATOM 3874 O O . ALA B 1 121 ? -0.706 78.210 7.727 1.00 26.63 158 ALA B O 1
ATOM 3876 N N . GLU B 1 122 ? 1.344 79.087 8.031 1.00 30.18 159 GLU B N 1
ATOM 3877 C CA . GLU B 1 122 ? 1.180 80.113 7.002 1.00 33.27 159 GLU B CA 1
ATOM 3878 C C . GLU B 1 122 ? 1.037 79.413 5.652 1.00 32.91 159 GLU B C 1
ATOM 3879 O O . GLU B 1 122 ? 1.690 78.400 5.409 1.00 32.81 159 GLU B O 1
ATOM 3885 N N . GLU B 1 123 ? 0.197 79.947 4.772 1.00 31.20 160 GLU B N 1
ATOM 3886 C CA . GLU B 1 123 ? 0.010 79.326 3.469 1.00 29.91 160 GLU B CA 1
ATOM 3887 C C . GLU B 1 123 ? 1.314 79.243 2.679 1.00 27.77 160 GLU B C 1
ATOM 3888 O O . GLU B 1 123 ? 1.549 78.262 1.978 1.00 26.61 160 GLU B O 1
ATOM 3894 N N . SER B 1 124 ? 2.170 80.257 2.791 1.00 24.23 161 SER B N 1
ATOM 3895 C CA . SER B 1 124 ? 3.438 80.225 2.068 1.00 23.02 161 SER B CA 1
ATOM 3896 C C . SER B 1 124 ? 4.304 79.087 2.606 1.00 22.16 161 SER B C 1
ATOM 3897 O O . SER B 1 124 ? 5.079 78.486 1.860 1.00 22.76 161 SER B O 1
ATOM 3900 N N . PHE B 1 125 ? 4.181 78.798 3.899 1.00 20.62 162 PHE B N 1
ATOM 3901 C CA . PHE B 1 125 ? 4.948 77.703 4.489 1.00 21.48 162 PHE B CA 1
ATOM 3902 C C . PHE B 1 125 ? 4.439 76.383 3.895 1.00 19.60 162 PHE B C 1
ATOM 3903 O O . PHE B 1 125 ? 5.223 75.551 3.453 1.00 20.08 162 PHE B O 1
ATOM 3911 N N . LEU B 1 126 ? 3.122 76.198 3.890 1.00 19.78 163 LEU B N 1
ATOM 3912 C CA . LEU B 1 126 ? 2.539 74.977 3.332 1.00 20.89 163 LEU B CA 1
ATOM 3913 C C . LEU B 1 126 ? 2.988 74.809 1.885 1.00 20.82 163 LEU B C 1
ATOM 3914 O O . LEU B 1 126 ? 3.431 73.732 1.486 1.00 19.98 163 LEU B O 1
ATOM 3919 N N . ALA B 1 127 ? 2.889 75.879 1.101 1.00 19.79 164 ALA B N 1
ATOM 3920 C CA . ALA B 1 127 ? 3.308 75.828 -0.294 1.00 19.59 164 ALA B CA 1
ATOM 3921 C C . ALA B 1 127 ? 4.788 75.473 -0.409 1.00 20.14 164 ALA B C 1
ATOM 3922 O O . ALA B 1 127 ? 5.182 74.703 -1.288 1.00 19.22 164 ALA B O 1
ATOM 3924 N N . ALA B 1 128 ? 5.615 76.033 0.472 1.00 18.50 165 ALA B N 1
ATOM 3925 C CA . ALA B 1 128 ? 7.045 75.740 0.433 1.00 17.55 165 ALA B CA 1
ATOM 3926 C C . ALA B 1 128 ? 7.295 74.268 0.771 1.00 17.44 165 ALA B C 1
ATOM 3927 O O . ALA B 1 128 ? 8.124 73.612 0.137 1.00 17.34 165 ALA B O 1
ATOM 3929 N N . VAL B 1 129 ? 6.589 73.751 1.775 1.00 17.83 166 VAL B N 1
ATOM 3930 C CA . VAL B 1 129 ? 6.749 72.345 2.148 1.00 17.15 166 VAL B CA 1
ATOM 3931 C C . VAL B 1 129 ? 6.333 71.451 0.970 1.00 16.65 166 VAL B C 1
ATOM 3932 O O . VAL B 1 129 ? 7.041 70.511 0.621 1.00 17.80 166 VAL B O 1
ATOM 3936 N N . GLN B 1 130 ? 5.188 71.744 0.361 1.00 19.23 167 GLN B N 1
ATOM 3937 C CA . GLN B 1 130 ? 4.729 70.957 -0.790 1.00 21.33 167 GLN B CA 1
ATOM 3938 C C . GLN B 1 130 ? 5.773 71.061 -1.894 1.00 20.98 167 GLN B C 1
ATOM 3939 O O . GLN B 1 130 ? 6.029 70.097 -2.616 1.00 21.27 167 GLN B O 1
ATOM 3945 N N . GLY B 1 131 ? 6.374 72.241 -2.019 1.00 20.14 168 GLY B N 1
ATOM 3946 C CA . GLY B 1 131 ? 7.393 72.435 -3.034 1.00 19.67 168 GLY B CA 1
ATOM 3947 C C . GLY B 1 131 ? 8.517 71.433 -2.869 1.00 19.14 168 GLY B C 1
ATOM 3948 O O . GLY B 1 131 ? 8.911 70.762 -3.824 1.00 18.46 168 GLY B O 1
ATOM 3949 N N . ILE B 1 132 ? 9.035 71.319 -1.650 1.00 18.05 169 ILE B N 1
ATOM 3950 C CA . ILE B 1 132 ? 10.119 70.383 -1.376 1.00 16.83 169 ILE B CA 1
ATOM 3951 C C . ILE B 1 132 ? 9.661 68.929 -1.542 1.00 17.27 169 ILE B C 1
ATOM 3952 O O . ILE B 1 132 ? 10.320 68.136 -2.214 1.00 17.39 169 ILE B O 1
ATOM 3957 N N . ALA B 1 133 ? 8.536 68.596 -0.917 1.00 15.84 170 ALA B N 1
ATOM 3958 C CA . ALA B 1 133 ? 7.973 67.249 -0.961 1.00 18.46 170 ALA B CA 1
ATOM 3959 C C . ALA B 1 133 ? 7.694 66.770 -2.385 1.00 20.75 170 ALA B C 1
ATOM 3960 O O . ALA B 1 133 ? 7.957 65.615 -2.722 1.00 20.45 170 ALA B O 1
ATOM 3962 N N . SER B 1 134 ? 7.173 67.669 -3.216 1.00 20.51 171 SER B N 1
ATOM 3963 C CA . SER B 1 134 ? 6.838 67.347 -4.602 1.00 23.19 171 SER B CA 1
ATOM 3964 C C . SER B 1 134 ? 8.014 66.929 -5.463 1.00 22.79 171 SER B C 1
ATOM 3965 O O . SER B 1 134 ? 7.827 66.484 -6.591 1.00 22.28 171 SER B O 1
ATOM 3968 N N . CYS B 1 135 ? 9.228 67.070 -4.942 1.00 22.45 172 CYS B N 1
ATOM 3969 C CA . CYS B 1 135 ? 10.405 66.684 -5.703 1.00 21.44 172 CYS B CA 1
ATOM 3970 C C . CYS B 1 135 ? 10.844 65.240 -5.469 1.00 21.12 172 CYS B C 1
ATOM 3971 O O . CYS B 1 135 ? 11.766 64.759 -6.123 1.00 20.07 172 CYS B O 1
ATOM 3974 N N . PHE B 1 136 ? 10.174 64.551 -4.551 1.00 18.76 173 PHE B N 1
ATOM 3975 C CA . PHE B 1 136 ? 10.528 63.177 -4.207 1.00 18.88 173 PHE B CA 1
ATOM 3976 C C . PHE B 1 136 ? 9.293 62.279 -4.167 1.00 19.25 173 PHE B C 1
ATOM 3977 O O . PHE B 1 136 ? 8.276 62.641 -3.566 1.00 17.04 173 PHE B O 1
ATOM 3985 N N . ASP B 1 137 ? 9.380 61.105 -4.792 1.00 19.55 174 ASP B N 1
ATOM 3986 C CA . ASP B 1 137 ? 8.248 60.181 -4.786 1.00 20.79 174 ASP B CA 1
ATOM 3987 C C . ASP B 1 137 ? 8.062 59.513 -3.422 1.00 18.78 174 ASP B C 1
ATOM 3988 O O . ASP B 1 137 ? 7.076 58.810 -3.199 1.00 19.38 174 ASP B O 1
ATOM 3993 N N . ASN B 1 138 ? 8.999 59.735 -2.506 1.00 17.01 175 ASN B N 1
ATOM 3994 C CA . ASN B 1 138 ? 8.887 59.135 -1.181 1.00 17.98 175 ASN B CA 1
ATOM 3995 C C . ASN B 1 138 ? 8.700 60.165 -0.069 1.00 18.00 175 ASN B C 1
ATOM 3996 O O . ASN B 1 138 ? 8.815 59.846 1.116 1.00 18.24 175 ASN B O 1
ATOM 4001 N N . VAL B 1 139 ? 8.408 61.402 -0.462 1.00 18.26 176 VAL B N 1
ATOM 4002 C CA . VAL B 1 139 ? 8.143 62.473 0.493 1.00 16.68 176 VAL B CA 1
ATOM 4003 C C . VAL B 1 139 ? 6.778 63.043 0.120 1.00 17.29 176 VAL B C 1
ATOM 4004 O O . VAL B 1 139 ? 6.523 63.352 -1.048 1.00 19.38 176 VAL B O 1
ATOM 4008 N N . PHE B 1 140 ? 5.895 63.177 1.100 1.00 16.03 177 PHE B N 1
ATOM 4009 C CA . PHE B 1 140 ? 4.554 63.680 0.825 1.00 17.62 177 PHE B CA 1
ATOM 4010 C C . PHE B 1 140 ? 3.942 64.339 2.049 1.00 17.79 177 PHE B C 1
ATOM 4011 O O . PHE B 1 140 ? 4.444 64.182 3.169 1.00 18.05 177 PHE B O 1
ATOM 4019 N N . VAL B 1 141 ? 2.862 65.083 1.830 1.00 17.80 178 VAL B N 1
ATOM 4020 C CA . VAL B 1 141 ? 2.157 65.730 2.923 1.00 16.92 178 VAL B CA 1
ATOM 4021 C C . VAL B 1 141 ? 1.017 64.798 3.299 1.00 17.71 178 VAL B C 1
ATOM 4022 O O . VAL B 1 141 ? 0.327 64.260 2.423 1.00 16.12 178 VAL B O 1
ATOM 4026 N N . ALA B 1 142 ? 0.832 64.595 4.602 1.00 16.91 179 ALA B N 1
ATOM 4027 C CA . ALA B 1 142 ? -0.208 63.701 5.109 1.00 18.06 179 ALA B CA 1
ATOM 4028 C C . ALA B 1 142 ? -1.580 63.973 4.499 1.00 18.39 179 ALA B C 1
ATOM 4029 O O . ALA B 1 142 ? -1.937 65.125 4.229 1.00 17.74 179 ALA B O 1
ATOM 4031 N N . SER B 1 143 ? -2.351 62.904 4.309 1.00 16.56 180 SER B N 1
ATOM 4032 C CA . SER B 1 143 ? -3.685 62.993 3.718 1.00 16.38 180 SER B CA 1
ATOM 4033 C C . SER B 1 143 ? -4.685 63.661 4.658 1.00 17.81 180 SER B C 1
ATOM 4034 O O . SER B 1 143 ? -5.757 64.103 4.233 1.00 17.04 180 SER B O 1
ATOM 4037 N N . GLN B 1 144 ? -4.340 63.710 5.941 1.00 16.74 181 GLN B N 1
ATOM 4038 C CA . GLN B 1 144 ? -5.183 64.350 6.945 1.00 18.78 181 GLN B CA 1
ATOM 4039 C C . GLN B 1 144 ? -4.287 65.266 7.758 1.00 19.31 181 GLN B C 1
ATOM 4040 O O . GLN B 1 144 ? -3.194 64.872 8.152 1.00 18.18 181 GLN B O 1
ATOM 4046 N N . LEU B 1 145 ? -4.748 66.489 7.993 1.00 17.88 182 LEU B N 1
ATOM 4047 C CA . LEU B 1 145 ? -3.972 67.458 8.746 1.00 18.88 182 LEU B CA 1
ATOM 4048 C C . LEU B 1 145 ? -4.773 68.031 9.901 1.00 19.65 182 LEU B C 1
ATOM 4049 O O . LEU B 1 145 ? -5.968 68.323 9.773 1.00 19.69 182 LEU B O 1
ATOM 4054 N N . GLU B 1 146 ? -4.101 68.193 11.032 1.00 18.99 183 GLU B N 1
ATOM 4055 C CA . GLU B 1 146 ? -4.733 68.732 12.222 1.00 19.82 183 GLU B CA 1
ATOM 4056 C C . GLU B 1 146 ? -4.278 70.154 12.501 1.00 20.12 183 GLU B C 1
ATOM 4057 O O . GLU B 1 146 ? -3.281 70.633 11.959 1.00 19.69 183 GLU B O 1
ATOM 4063 N N . SER B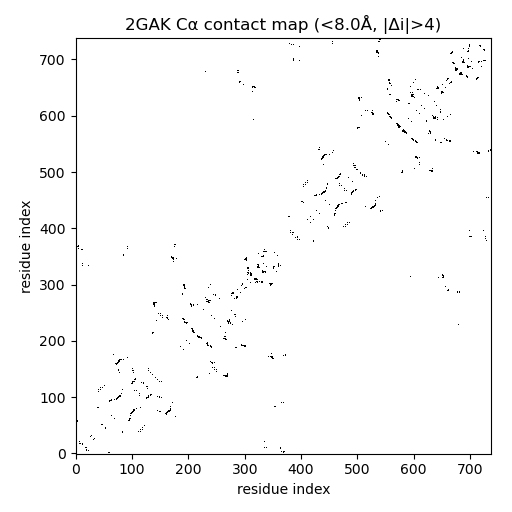 1 147 ? -5.039 70.819 13.356 1.00 21.61 184 SER B N 1
ATOM 4064 C CA . SER B 1 147 ? -4.691 72.138 13.839 1.00 22.37 184 SER B CA 1
ATOM 4065 C C . SER B 1 147 ? -4.190 71.682 15.214 1.00 20.96 184 SER B C 1
ATOM 4066 O O . SER B 1 147 ? -4.991 71.364 16.094 1.00 20.98 184 SER B O 1
ATOM 4069 N N . VAL B 1 148 ? -2.875 71.600 15.380 1.00 20.26 185 VAL B N 1
ATOM 4070 C CA . VAL B 1 148 ? -2.307 71.127 16.637 1.00 21.19 185 VAL B CA 1
ATOM 4071 C C . VAL B 1 148 ? -2.299 72.138 17.773 1.00 22.28 185 VAL B C 1
ATOM 4072 O O . VAL B 1 148 ? -1.805 73.259 17.631 1.00 20.72 185 VAL B O 1
ATOM 4076 N N . VAL B 1 149 ? -2.863 71.729 18.904 1.00 22.12 186 VAL B N 1
ATOM 4077 C CA . VAL B 1 149 ? -2.890 72.573 20.090 1.00 22.84 186 VAL B CA 1
ATOM 4078 C C . VAL B 1 149 ? -1.905 71.951 21.077 1.00 23.24 186 VAL B C 1
ATOM 4079 O O . VAL B 1 149 ? -1.897 70.738 21.271 1.00 21.36 186 VAL B O 1
ATOM 4083 N N . TYR B 1 150 ? -1.063 72.779 21.682 1.00 23.74 187 TYR B N 1
ATOM 4084 C CA . TYR B 1 150 ? -0.068 72.296 22.635 1.00 24.18 187 TYR B CA 1
ATOM 4085 C C . TYR B 1 150 ? -0.679 71.416 23.728 1.00 20.89 187 TYR B C 1
ATOM 4086 O O . TYR B 1 150 ? -1.648 71.807 24.375 1.00 19.98 187 TYR B O 1
ATOM 4095 N N . ALA B 1 151 ? -0.105 70.228 23.918 1.00 19.32 188 ALA B N 1
ATOM 4096 C CA . ALA B 1 151 ? -0.553 69.275 24.943 1.00 19.38 188 ALA B CA 1
ATOM 4097 C C . ALA B 1 151 ? -1.877 68.576 24.674 1.00 18.26 188 ALA B C 1
ATOM 4098 O O . ALA B 1 151 ? -2.370 67.830 25.527 1.00 17.57 188 ALA B O 1
ATOM 4100 N N . SER B 1 152 ? -2.462 68.781 23.502 1.00 18.00 189 SER B N 1
ATOM 4101 C CA . SER B 1 152 ? -3.742 68.142 23.249 1.00 17.94 189 SER B CA 1
ATOM 4102 C C . SER B 1 152 ? -3.659 66.900 22.382 1.00 16.50 189 SER B C 1
ATOM 4103 O O . SER B 1 152 ? -2.624 66.584 21.800 1.00 14.88 189 SER B O 1
ATOM 4106 N N . TRP B 1 153 ? -4.777 66.199 22.312 1.00 16.97 190 TRP B N 1
ATOM 4107 C CA . TRP B 1 153 ? -4.873 64.991 21.515 1.00 18.16 190 TRP B CA 1
ATOM 4108 C C . TRP B 1 153 ? -4.471 65.235 20.059 1.00 16.64 190 TRP B C 1
ATOM 4109 O O . TRP B 1 153 ? -3.937 64.341 19.399 1.00 15.36 190 TRP B O 1
ATOM 4120 N N . THR B 1 154 ? -4.708 66.445 19.559 1.00 15.05 191 THR B N 1
ATOM 4121 C CA . THR B 1 154 ? -4.370 66.740 18.172 1.00 16.98 191 THR B CA 1
ATOM 4122 C C . THR B 1 154 ? -2.905 66.512 17.837 1.00 16.46 191 THR B C 1
ATOM 4123 O O . THR B 1 154 ? -2.573 66.238 16.682 1.00 16.51 191 THR B O 1
ATOM 4127 N N . ARG B 1 155 ? -2.024 66.610 18.830 1.00 16.58 192 ARG B N 1
ATOM 4128 C CA . ARG B 1 155 ? -0.604 66.380 18.578 1.00 16.21 192 ARG B CA 1
ATOM 4129 C C . ARG B 1 155 ? -0.380 64.894 18.306 1.00 16.71 192 ARG B C 1
ATOM 4130 O O . ARG B 1 155 ? 0.480 64.519 17.506 1.00 18.58 192 ARG B O 1
ATOM 4138 N N . VAL B 1 156 ? -1.154 64.053 18.984 1.00 16.03 193 VAL B N 1
ATOM 4139 C CA . VAL B 1 156 ? -1.067 62.609 18.798 1.00 16.65 193 VAL B CA 1
ATOM 4140 C C . VAL B 1 156 ? -1.690 62.262 17.443 1.00 16.73 193 VAL B C 1
ATOM 4141 O O . VAL B 1 156 ? -1.157 61.453 16.681 1.00 15.20 193 VAL B O 1
ATOM 4145 N N . LYS B 1 157 ? -2.821 62.896 17.158 1.00 16.40 194 LYS B N 1
ATOM 4146 C CA . LYS B 1 157 ? -3.553 62.667 15.918 1.00 15.59 194 LYS B CA 1
ATOM 4147 C C . LYS B 1 157 ? -2.685 62.959 14.695 1.00 15.28 194 LYS B C 1
ATOM 4148 O O . LYS B 1 157 ? -2.796 62.281 13.672 1.00 14.53 194 LYS B O 1
ATOM 4154 N N . ALA B 1 158 ? -1.815 63.961 14.802 1.00 14.28 195 ALA B N 1
ATOM 4155 C CA . ALA B 1 158 ? -0.932 64.314 13.696 1.00 15.34 195 ALA B CA 1
ATOM 4156 C C . ALA B 1 158 ? -0.079 63.105 13.316 1.00 17.05 195 ALA B C 1
ATOM 4157 O O . ALA B 1 158 ? 0.053 62.770 12.133 1.00 16.51 195 ALA B O 1
ATOM 4159 N N . ASP B 1 159 ? 0.503 62.445 14.315 1.00 15.68 196 ASP B N 1
ATOM 4160 C CA . ASP B 1 159 ? 1.322 61.269 14.040 1.00 14.92 196 ASP B CA 1
ATOM 4161 C C . ASP B 1 159 ? 0.467 60.099 13.553 1.00 13.43 196 ASP B C 1
ATOM 4162 O O . ASP B 1 159 ? 0.899 59.321 12.705 1.00 14.05 196 ASP B O 1
ATOM 4167 N N . LEU B 1 160 ? -0.736 59.965 14.096 1.00 13.93 197 LEU B N 1
ATOM 4168 C CA . LEU B 1 160 ? -1.621 58.887 13.664 1.00 15.25 197 LEU B CA 1
ATOM 4169 C C . LEU B 1 160 ? -1.980 59.085 12.189 1.00 15.31 197 LEU B C 1
ATOM 4170 O O . LEU B 1 160 ? -2.093 58.118 11.435 1.00 15.77 197 LEU B O 1
ATOM 4175 N N . ASN B 1 161 ? -2.162 60.338 11.778 1.00 14.67 198 ASN B N 1
ATOM 4176 C CA . ASN B 1 161 ? -2.496 60.620 10.383 1.00 14.53 198 ASN B CA 1
ATOM 4177 C C . ASN B 1 161 ? -1.366 60.115 9.490 1.00 15.36 198 ASN B C 1
ATOM 4178 O O . ASN B 1 161 ? -1.610 59.466 8.469 1.00 16.94 198 ASN B O 1
ATOM 4183 N N . CYS B 1 162 ? -0.126 60.405 9.876 1.00 13.69 199 CYS B N 1
ATOM 4184 C CA . CYS B 1 162 ? 1.017 59.943 9.105 1.00 14.84 199 CYS B CA 1
ATOM 4185 C C . CYS B 1 162 ? 1.164 58.421 9.198 1.00 16.38 199 CYS B C 1
ATOM 4186 O O . CYS B 1 162 ? 1.535 57.777 8.220 1.00 16.32 199 CYS B O 1
ATOM 4189 N N . MET B 1 163 ? 0.883 57.847 10.367 1.00 15.25 200 MET B N 1
ATOM 4190 C CA . MET B 1 163 ? 0.976 56.398 10.515 1.00 17.02 200 MET B CA 1
ATOM 4191 C C . MET B 1 163 ? 0.064 55.722 9.494 1.00 17.58 200 MET B C 1
ATOM 4192 O O . MET B 1 163 ? 0.455 54.760 8.840 1.00 17.86 200 MET B O 1
ATOM 4197 N N . LYS B 1 164 ? -1.161 56.227 9.377 1.00 18.11 201 LYS B N 1
ATOM 4198 C CA . LYS B 1 164 ? -2.125 55.672 8.431 1.00 19.28 201 LYS B CA 1
ATOM 4199 C C . LYS B 1 164 ? -1.571 55.681 7.007 1.00 18.20 201 LYS B C 1
ATOM 4200 O O . LYS B 1 164 ? -1.584 54.651 6.332 1.00 18.66 201 LYS B O 1
ATOM 4206 N N . ASP B 1 165 ? -1.082 56.838 6.557 1.00 15.95 202 ASP B N 1
ATOM 4207 C CA . ASP B 1 165 ? -0.531 56.968 5.206 1.00 15.73 202 ASP B CA 1
ATOM 4208 C C . ASP B 1 165 ? 0.681 56.066 4.976 1.00 16.69 202 ASP B C 1
ATOM 4209 O O . ASP B 1 165 ? 0.745 55.331 3.982 1.00 14.72 202 ASP B O 1
ATOM 4214 N N . LEU B 1 166 ? 1.645 56.139 5.892 1.00 14.33 203 LEU B N 1
ATOM 4215 C CA . LEU B 1 166 ? 2.868 55.356 5.776 1.00 15.22 203 LEU B CA 1
ATOM 4216 C C . LEU B 1 166 ? 2.643 53.849 5.801 1.00 14.79 203 LEU B C 1
ATOM 4217 O O . LEU B 1 166 ? 3.268 53.118 5.039 1.00 18.20 203 LEU B O 1
ATOM 4222 N N . TYR B 1 167 ? 1.751 53.382 6.665 1.00 15.19 204 TYR B N 1
ATOM 4223 C CA . TYR B 1 167 ? 1.492 51.947 6.766 1.00 17.12 204 TYR B CA 1
ATOM 4224 C C . TYR B 1 167 ? 0.884 51.367 5.489 1.00 18.99 204 TYR B C 1
ATOM 4225 O O . TYR B 1 167 ? 1.313 50.313 5.015 1.00 18.90 204 TYR B O 1
ATOM 4234 N N . ARG B 1 168 ? -0.110 52.046 4.923 1.00 18.42 205 ARG B N 1
ATOM 4235 C CA . ARG B 1 168 ? -0.753 51.522 3.718 1.00 19.82 205 ARG B CA 1
ATOM 4236 C C . ARG B 1 168 ? 0.030 51.711 2.423 1.00 18.45 205 ARG B C 1
ATOM 4237 O O . ARG B 1 168 ? -0.169 50.962 1.468 1.00 20.51 205 ARG B O 1
ATOM 4245 N N . MET B 1 169 ? 0.935 52.685 2.385 1.00 18.74 206 MET B N 1
ATOM 4246 C CA . MET B 1 169 ? 1.686 52.957 1.164 1.00 20.59 206 MET B CA 1
ATOM 4247 C C . MET B 1 169 ? 2.860 52.030 0.882 1.00 21.54 206 MET B C 1
ATOM 4248 O O . MET B 1 169 ? 3.308 51.933 -0.256 1.00 21.92 206 MET B O 1
ATOM 4253 N N . ASN B 1 170 ? 3.371 51.359 1.907 1.00 19.79 207 ASN B N 1
ATOM 4254 C CA . ASN B 1 170 ? 4.487 50.440 1.702 1.00 20.23 207 ASN B CA 1
ATOM 4255 C C . ASN B 1 170 ? 4.530 49.413 2.825 1.00 21.06 207 ASN B C 1
ATOM 4256 O O . ASN B 1 170 ? 4.381 49.760 4.001 1.00 17.54 207 ASN B O 1
ATOM 4261 N N . ALA B 1 171 ? 4.724 48.149 2.456 1.00 19.69 208 ALA B N 1
ATOM 4262 C CA . ALA B 1 171 ? 4.742 47.070 3.437 1.00 21.30 208 ALA B CA 1
ATOM 4263 C C . ALA B 1 171 ? 6.130 46.587 3.819 1.00 22.51 208 ALA B C 1
ATOM 4264 O O . ALA B 1 171 ? 6.260 45.617 4.565 1.00 23.59 208 ALA B O 1
ATOM 4266 N N . ASN B 1 172 ? 7.166 47.266 3.337 1.00 22.29 209 ASN B N 1
ATOM 4267 C CA . ASN B 1 172 ? 8.529 46.835 3.623 1.00 23.49 209 ASN B CA 1
ATOM 4268 C C . ASN B 1 172 ? 9.333 47.629 4.651 1.00 23.67 209 ASN B C 1
ATOM 4269 O O . ASN B 1 172 ? 10.353 47.133 5.133 1.00 22.46 209 ASN B O 1
ATOM 4274 N N . TRP B 1 173 ? 8.910 48.844 4.996 1.00 20.44 210 TRP B N 1
ATOM 4275 C CA . TRP B 1 173 ? 9.689 49.587 5.976 1.00 19.58 210 TRP B CA 1
ATOM 4276 C C . TRP B 1 173 ? 9.653 48.867 7.326 1.00 18.18 210 TRP B C 1
ATOM 4277 O O . TRP B 1 173 ? 8.642 48.286 7.712 1.00 18.07 210 TRP B O 1
ATOM 4288 N N . LYS B 1 174 ? 10.778 48.902 8.027 1.00 18.53 211 LYS B N 1
ATOM 4289 C CA . LYS B 1 174 ? 10.934 48.206 9.304 1.00 19.75 211 LYS B CA 1
ATOM 4290 C C . LYS B 1 174 ? 10.466 48.932 10.561 1.00 18.99 211 LYS B C 1
ATOM 4291 O O . LYS B 1 174 ? 9.825 48.333 11.423 1.00 18.00 211 LYS B O 1
ATOM 4297 N N . TYR B 1 175 ? 10.820 50.209 10.669 1.00 18.04 212 TYR B N 1
ATOM 4298 C CA . TYR B 1 175 ? 10.466 51.020 11.826 1.00 16.50 212 TYR B CA 1
ATOM 4299 C C . TYR B 1 175 ? 9.996 52.409 11.420 1.00 15.75 212 TYR B C 1
ATOM 4300 O O . TYR B 1 175 ? 10.344 52.913 10.350 1.00 14.59 212 TYR B O 1
ATOM 4309 N N . LEU B 1 176 ? 9.219 53.021 12.304 1.00 15.54 213 LEU B N 1
ATOM 4310 C CA . LEU B 1 176 ? 8.721 54.371 12.111 1.00 13.38 213 LEU B CA 1
ATOM 4311 C C . LEU B 1 176 ? 9.320 55.215 13.236 1.00 15.11 213 LEU B C 1
ATOM 4312 O O . LEU B 1 176 ? 9.300 54.816 14.402 1.00 13.30 213 LEU B O 1
ATOM 4317 N N . ILE B 1 177 ? 9.872 56.368 12.878 1.00 14.51 214 ILE B N 1
ATOM 4318 C CA . ILE B 1 177 ? 10.445 57.288 13.850 1.00 15.06 214 ILE B CA 1
ATOM 4319 C C . ILE B 1 177 ? 9.715 58.614 13.652 1.00 16.29 214 ILE B C 1
ATOM 4320 O O . ILE B 1 177 ? 9.702 59.139 12.543 1.00 15.07 214 ILE B O 1
ATOM 4325 N N . ASN B 1 178 ? 9.096 59.150 14.701 1.00 14.40 215 ASN B N 1
ATOM 4326 C CA . ASN B 1 178 ? 8.394 60.424 14.547 1.00 14.34 215 ASN B CA 1
ATOM 4327 C C . ASN B 1 178 ? 9.306 61.574 14.962 1.00 15.95 215 ASN B C 1
ATOM 4328 O O . ASN B 1 178 ? 10.124 61.438 15.881 1.00 16.24 215 ASN B O 1
ATOM 4333 N N . LEU B 1 179 ? 9.184 62.694 14.258 1.00 13.55 216 LEU B N 1
ATOM 4334 C CA . LEU B 1 179 ? 10.011 63.864 14.519 1.00 14.64 216 LEU B CA 1
ATOM 4335 C C . LEU B 1 179 ? 9.203 65.153 14.516 1.00 16.31 216 LEU B C 1
ATOM 4336 O O . LEU B 1 179 ? 8.052 65.183 14.069 1.00 14.87 216 LEU B O 1
ATOM 4341 N N . CYS B 1 180 ? 9.824 66.212 15.027 1.00 18.18 217 CYS B N 1
ATOM 4342 C CA . CYS B 1 180 ? 9.221 67.538 15.043 1.00 21.21 217 CYS B CA 1
ATOM 4343 C C . CYS B 1 180 ? 10.251 68.425 14.346 1.00 22.10 217 CYS B C 1
ATOM 4344 O O . CYS B 1 180 ? 11.381 67.995 14.111 1.00 21.04 217 CYS B O 1
ATOM 4347 N N . GLY B 1 181 ? 9.865 69.651 14.010 1.00 22.52 218 GLY B N 1
ATOM 4348 C CA . GLY B 1 181 ? 10.762 70.541 13.293 1.00 22.08 218 GLY B CA 1
ATOM 4349 C C . GLY B 1 181 ? 12.087 70.898 13.932 1.00 22.02 218 GLY B C 1
ATOM 4350 O O . GLY B 1 181 ? 13.056 71.174 13.232 1.00 21.69 218 GLY B O 1
ATOM 4351 N N . MET B 1 182 ? 12.149 70.889 15.255 1.00 22.87 219 MET B N 1
ATOM 4352 C CA . MET B 1 182 ? 13.382 71.256 15.929 1.00 24.41 219 MET B CA 1
ATOM 4353 C C . MET B 1 182 ? 14.289 70.090 16.332 1.00 22.96 219 MET B C 1
ATOM 4354 O O . MET B 1 182 ? 15.233 70.270 17.101 1.00 21.28 219 MET B O 1
ATOM 4359 N N . ASP B 1 183 ? 14.003 68.902 15.802 1.00 21.65 220 ASP B N 1
ATOM 4360 C CA . ASP B 1 183 ? 14.827 67.725 16.068 1.00 20.83 220 ASP B CA 1
ATOM 4361 C C . ASP B 1 183 ? 15.961 67.724 15.061 1.00 20.77 220 ASP B C 1
ATOM 4362 O O . ASP B 1 183 ? 15.909 68.423 14.049 1.00 18.80 220 ASP B O 1
ATOM 4367 N N . PHE B 1 184 ? 16.985 66.929 15.345 1.00 19.04 221 PHE B N 1
ATOM 4368 C CA . PHE B 1 184 ? 18.082 66.745 14.410 1.00 17.83 221 PHE B CA 1
ATOM 4369 C C . PHE B 1 184 ? 18.725 65.410 14.746 1.00 17.45 221 PHE B C 1
ATOM 4370 O O . PHE B 1 184 ? 18.817 65.025 15.914 1.00 15.63 221 PHE B O 1
ATOM 4378 N N . PRO B 1 185 ? 19.143 64.663 13.721 1.00 16.57 222 PRO B N 1
ATOM 4379 C CA . PRO B 1 185 ? 19.769 63.372 14.010 1.00 17.61 222 PRO B CA 1
ATOM 4380 C C . PRO B 1 185 ? 21.184 63.554 14.536 1.00 18.92 222 PRO B C 1
ATOM 4381 O O . PRO B 1 185 ? 21.829 64.574 14.270 1.00 18.40 222 PRO B O 1
ATOM 4385 N N . ILE B 1 186 ? 21.654 62.581 15.310 1.00 17.99 223 ILE B N 1
ATOM 4386 C CA . ILE B 1 186 ? 23.029 62.620 15.798 1.00 19.96 223 ILE B CA 1
ATOM 4387 C C . ILE B 1 186 ? 23.694 61.319 15.339 1.00 20.28 223 ILE B C 1
ATOM 4388 O O . ILE B 1 186 ? 24.790 60.966 15.778 1.00 22.52 223 ILE B O 1
ATOM 4393 N N . LYS B 1 187 ? 23.005 60.632 14.425 1.00 19.26 224 LYS B N 1
ATOM 4394 C CA . LYS B 1 187 ? 23.448 59.366 13.840 1.00 20.36 224 LYS B CA 1
ATOM 4395 C C . LYS B 1 187 ? 23.150 59.387 12.337 1.00 19.91 224 LYS B C 1
ATOM 4396 O O . LYS B 1 187 ? 22.177 60.006 11.904 1.00 19.48 224 LYS B O 1
ATOM 4402 N N . THR B 1 188 ? 23.974 58.706 11.546 1.00 19.53 225 THR B N 1
ATOM 4403 C CA . THR B 1 188 ? 23.752 58.647 10.101 1.00 19.41 225 THR B CA 1
ATOM 4404 C C . THR B 1 188 ? 22.670 57.599 9.843 1.00 19.09 225 THR B C 1
ATOM 4405 O O . THR B 1 188 ? 22.319 56.832 10.742 1.00 17.69 225 THR B O 1
ATOM 4409 N N . ASN B 1 189 ? 22.149 57.556 8.620 1.00 18.92 226 ASN B N 1
ATOM 4410 C CA . ASN B 1 189 ? 21.109 56.586 8.298 1.00 20.25 226 ASN B CA 1
ATOM 4411 C C . ASN B 1 189 ? 21.615 55.174 8.554 1.00 20.19 226 ASN B C 1
ATOM 4412 O O . ASN B 1 189 ? 20.893 54.343 9.094 1.00 20.42 226 ASN B O 1
ATOM 4417 N N . LEU B 1 190 ? 22.861 54.912 8.175 1.00 19.32 227 LEU B N 1
ATOM 4418 C CA . LEU B 1 190 ? 23.454 53.595 8.382 1.00 20.87 227 LEU B CA 1
ATOM 4419 C C . LEU B 1 190 ? 23.541 53.259 9.872 1.00 20.68 227 LEU B C 1
ATOM 4420 O O . LEU B 1 190 ? 23.261 52.130 10.280 1.00 19.02 227 LEU B O 1
ATOM 4425 N N . GLU B 1 191 ? 23.943 54.235 10.685 1.00 21.81 228 GLU B N 1
ATOM 4426 C CA . GLU B 1 191 ? 24.054 54.012 12.126 1.00 21.20 228 GLU B CA 1
ATOM 4427 C C . GLU B 1 191 ? 22.682 53.751 12.731 1.00 20.99 228 GLU B C 1
ATOM 4428 O O . GLU B 1 191 ? 22.544 52.981 13.685 1.00 19.67 228 GLU B O 1
ATOM 4434 N N . ILE B 1 192 ? 21.667 54.404 12.180 1.00 18.24 229 ILE B N 1
ATOM 4435 C CA . ILE B 1 192 ? 20.303 54.218 12.657 1.00 17.52 229 ILE B CA 1
ATOM 4436 C C . ILE B 1 192 ? 19.861 52.796 12.326 1.00 17.19 229 ILE B C 1
ATOM 4437 O O . ILE B 1 192 ? 19.346 52.075 13.186 1.00 17.40 229 ILE B O 1
ATOM 4442 N N . VAL B 1 193 ? 20.067 52.403 11.073 1.00 16.97 230 VAL B N 1
ATOM 4443 C CA . VAL B 1 193 ? 19.705 51.066 10.613 1.00 17.78 230 VAL B CA 1
ATOM 4444 C C . VAL B 1 193 ? 20.307 50.004 11.533 1.00 17.77 230 VAL B C 1
ATOM 4445 O O . VAL B 1 193 ? 19.620 49.071 11.962 1.00 17.19 230 VAL B O 1
ATOM 4449 N N . ARG B 1 194 ? 21.592 50.153 11.836 1.00 19.22 231 ARG B N 1
ATOM 4450 C CA . ARG B 1 194 ? 22.278 49.196 12.702 1.00 21.79 231 ARG B CA 1
ATOM 4451 C C . ARG B 1 194 ? 21.718 49.140 14.122 1.00 21.26 231 ARG B C 1
ATOM 4452 O O . ARG B 1 194 ? 21.575 48.055 14.684 1.00 20.25 231 ARG B O 1
ATOM 4460 N N . LYS B 1 195 ? 21.387 50.288 14.708 1.00 22.47 232 LYS B N 1
ATOM 4461 C CA . LYS B 1 195 ? 20.827 50.272 16.057 1.00 23.45 232 LYS B CA 1
ATOM 4462 C C . LYS B 1 195 ? 19.426 49.671 16.044 1.00 22.23 232 LYS B C 1
ATOM 4463 O O . LYS B 1 195 ? 18.993 49.067 17.025 1.00 22.71 232 LYS B O 1
ATOM 4469 N N . LEU B 1 196 ? 18.710 49.843 14.935 1.00 20.30 233 LEU B N 1
ATOM 4470 C CA . LEU B 1 196 ? 17.369 49.285 14.825 1.00 19.07 233 LEU B CA 1
ATOM 4471 C C . LEU B 1 196 ? 17.464 47.766 14.696 1.00 19.81 233 LEU B C 1
ATOM 4472 O O . LEU B 1 196 ? 16.628 47.038 15.225 1.00 19.96 233 LEU B O 1
ATOM 4477 N N . LYS B 1 197 ? 18.480 47.280 13.989 1.00 20.24 234 LYS B N 1
ATOM 4478 C CA . LYS B 1 197 ? 18.643 45.835 13.858 1.00 22.87 234 LYS B CA 1
ATOM 4479 C C . LYS B 1 197 ? 19.006 45.283 15.232 1.00 21.62 234 LYS B C 1
ATOM 4480 O O . LYS B 1 197 ? 18.653 44.159 15.579 1.00 23.21 234 LYS B O 1
ATOM 4486 N N . CYS B 1 198 ? 19.701 46.095 16.017 1.00 23.92 235 CYS B N 1
ATOM 4487 C CA . CYS B 1 198 ? 20.102 45.694 17.357 1.00 25.70 235 CYS B CA 1
ATOM 4488 C C . CYS B 1 198 ? 18.904 45.519 18.292 1.00 25.92 235 CYS B C 1
ATOM 4489 O O . CYS B 1 198 ? 18.996 44.812 19.299 1.00 24.35 235 CYS B O 1
ATOM 4492 N N . SER B 1 199 ? 17.783 46.161 17.960 1.00 24.69 236 SER B N 1
ATOM 4493 C CA . SER B 1 199 ? 16.576 46.052 18.781 1.00 25.30 236 SER B CA 1
ATOM 4494 C C . SER B 1 199 ? 15.840 44.738 18.512 1.00 24.76 236 SER B C 1
ATOM 4495 O O . SER B 1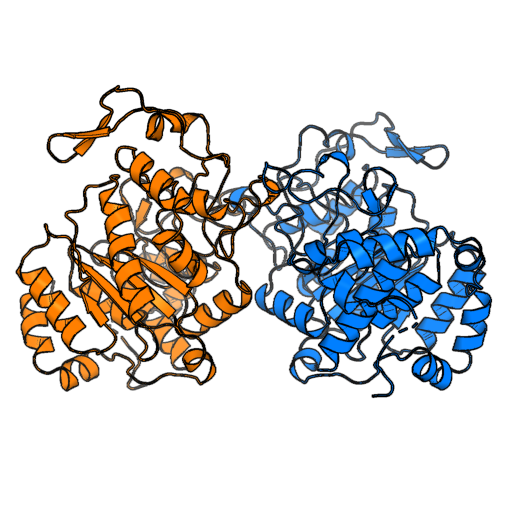 199 ? 14.888 44.397 19.212 1.00 22.44 236 SER B O 1
ATOM 4498 N N . THR B 1 200 ? 16.291 44.016 17.487 1.00 26.45 237 THR B N 1
ATOM 4499 C CA . THR B 1 200 ? 15.708 42.733 17.088 1.00 25.29 237 THR B CA 1
ATOM 4500 C C . THR B 1 200 ? 14.181 42.620 17.186 1.00 24.58 237 THR B C 1
ATOM 4501 O O . THR B 1 200 ? 13.657 41.812 17.952 1.00 24.55 237 THR B O 1
ATOM 4505 N N . GLY B 1 201 ? 13.470 43.434 16.410 1.00 23.57 238 GLY B N 1
ATOM 4506 C CA . GLY B 1 201 ? 12.016 43.370 16.399 1.00 23.12 238 GLY B CA 1
ATOM 4507 C C . GLY B 1 201 ? 11.243 44.024 17.532 1.00 22.96 238 GLY B C 1
ATOM 4508 O O . GLY B 1 201 ? 10.010 44.018 17.526 1.00 22.61 238 GLY B O 1
ATOM 4509 N N . GLU B 1 202 ? 11.948 44.577 18.512 1.00 21.42 239 GLU B N 1
ATOM 4510 C CA . GLU B 1 202 ? 11.285 45.233 19.632 1.00 20.33 239 GLU B CA 1
ATOM 4511 C C . GLU B 1 202 ? 11.189 46.735 19.383 1.00 18.22 239 GLU B C 1
ATOM 4512 O O . GLU B 1 202 ? 11.964 47.293 18.612 1.00 14.30 239 GLU B O 1
ATOM 4518 N N . ASN B 1 203 ? 10.227 47.384 20.029 1.00 16.40 240 ASN B N 1
ATOM 4519 C CA . ASN B 1 203 ? 10.083 48.826 19.881 1.00 16.69 240 ASN B CA 1
ATOM 4520 C C . ASN B 1 203 ? 11.022 49.444 20.900 1.00 16.34 240 ASN B C 1
ATOM 4521 O O . ASN B 1 203 ? 11.505 48.751 21.800 1.00 14.61 240 ASN B O 1
ATOM 4526 N N . ASN B 1 204 ? 11.299 50.734 20.761 1.00 15.03 241 ASN B N 1
ATOM 4527 C CA . ASN B 1 204 ? 12.183 51.392 21.709 1.00 14.84 241 ASN B CA 1
ATOM 4528 C C . ASN B 1 204 ? 11.698 52.811 21.965 1.00 14.85 241 ASN B C 1
ATOM 4529 O O . ASN B 1 204 ? 11.744 53.668 21.083 1.00 15.13 241 ASN B O 1
ATOM 4534 N N . LEU B 1 205 ? 11.205 53.038 23.176 1.00 13.31 242 LEU B N 1
ATOM 4535 C CA . LEU B 1 205 ? 10.700 54.342 23.577 1.00 13.41 242 LEU B CA 1
ATOM 4536 C C . LEU B 1 205 ? 10.652 54.372 25.088 1.00 13.10 242 LEU B C 1
ATOM 4537 O O . LEU B 1 205 ? 10.619 53.329 25.742 1.00 13.46 242 LEU B O 1
ATOM 4542 N N . GLU B 1 206 ? 10.653 55.576 25.635 1.00 12.51 243 GLU B N 1
ATOM 4543 C CA . GLU B 1 206 ? 10.573 55.766 27.073 1.00 14.15 243 GLU B CA 1
ATOM 4544 C C . GLU B 1 206 ? 9.229 55.213 27.547 1.00 14.65 243 GLU B C 1
ATOM 4545 O O . GLU B 1 206 ? 8.197 55.463 26.930 1.00 14.21 243 GLU B O 1
ATOM 4551 N N . THR B 1 207 ? 9.248 54.442 28.627 1.00 13.49 244 THR B N 1
ATOM 4552 C CA . THR B 1 207 ? 8.029 53.885 29.189 1.00 12.88 244 THR B CA 1
ATOM 4553 C C . THR B 1 207 ? 8.305 53.487 30.637 1.00 15.36 244 THR B C 1
ATOM 4554 O O . THR B 1 207 ? 9.002 52.504 30.922 1.00 14.66 244 THR B O 1
ATOM 4558 N N . GLU B 1 208 ? 7.777 54.293 31.548 1.00 14.13 245 GLU B N 1
ATOM 4559 C CA . GLU B 1 208 ? 7.978 54.092 32.979 1.00 17.85 245 GLU B CA 1
ATOM 4560 C C . GLU B 1 208 ? 6.691 54.116 33.790 1.00 17.78 245 GLU B C 1
ATOM 4561 O O . GLU B 1 208 ? 5.703 54.737 33.392 1.00 16.62 245 GLU B O 1
ATOM 4567 N N . LYS B 1 209 ? 6.719 53.446 34.941 1.00 19.84 246 LYS B N 1
ATOM 4568 C CA . LYS B 1 209 ? 5.574 53.411 35.839 1.00 22.08 246 LYS B CA 1
ATOM 4569 C C . LYS B 1 209 ? 5.061 54.842 35.986 1.00 21.75 246 LYS B C 1
ATOM 4570 O O . LYS B 1 209 ? 5.836 55.768 36.231 1.00 20.37 246 LYS B O 1
ATOM 4576 N N . MET B 1 210 ? 3.757 55.020 35.817 1.00 23.06 247 MET B N 1
ATOM 4577 C CA . MET B 1 210 ? 3.144 56.344 35.906 1.00 24.59 247 MET B CA 1
ATOM 4578 C C . MET B 1 210 ? 3.157 56.908 37.326 1.00 25.21 247 MET B C 1
ATOM 4579 O O . MET B 1 210 ? 2.658 56.276 38.252 1.00 26.01 247 MET B O 1
ATOM 4584 N N . PRO B 1 211 ? 3.744 58.100 37.514 1.00 24.97 248 PRO B N 1
ATOM 4585 C CA . PRO B 1 211 ? 3.784 58.707 38.848 1.00 26.87 248 PRO B CA 1
ATOM 4586 C C . PRO B 1 211 ? 2.356 59.094 39.233 1.00 27.03 248 PRO B C 1
ATOM 4587 O O . PRO B 1 211 ? 1.668 59.768 38.466 1.00 24.45 248 PRO B O 1
ATOM 4591 N N . PRO B 1 212 ? 1.892 58.668 40.420 1.00 27.93 249 PRO B N 1
ATOM 4592 C CA . PRO B 1 212 ? 0.534 58.992 40.870 1.00 27.90 249 PRO B CA 1
ATOM 4593 C C . PRO B 1 212 ? 0.239 60.492 40.875 1.00 27.68 249 PRO B C 1
ATOM 4594 O O . PRO B 1 212 ? -0.914 60.907 40.735 1.00 27.24 249 PRO B O 1
ATOM 4598 N N . ASN B 1 213 ? 1.279 61.303 41.020 1.00 26.46 250 ASN B N 1
ATOM 4599 C CA . ASN B 1 213 ? 1.092 62.748 41.068 1.00 28.73 250 ASN B CA 1
ATOM 4600 C C . ASN B 1 213 ? 0.670 63.383 39.745 1.00 27.36 250 ASN B C 1
ATOM 4601 O O . ASN B 1 213 ? 0.333 64.566 39.707 1.00 27.37 250 ASN B O 1
ATOM 4606 N N . LYS B 1 214 ? 0.678 62.610 38.662 1.00 26.60 251 LYS B N 1
ATOM 4607 C CA . LYS B 1 214 ? 0.270 63.140 37.361 1.00 24.87 251 LYS B CA 1
ATOM 4608 C C . LYS B 1 214 ? -1.139 62.689 36.997 1.00 24.30 251 LYS B C 1
ATOM 4609 O O . LYS B 1 214 ? -1.625 62.963 35.901 1.00 25.50 251 LYS B O 1
ATOM 4615 N N . GLU B 1 215 ? -1.797 62.015 37.932 1.00 23.04 252 GLU B N 1
ATOM 4616 C CA . GLU B 1 215 ? -3.135 61.495 37.703 1.00 23.31 252 GLU B CA 1
ATOM 4617 C C . GLU B 1 215 ? -4.184 62.512 37.249 1.00 22.27 252 GLU B C 1
ATOM 4618 O O . GLU B 1 215 ? -5.137 62.143 36.570 1.00 22.00 252 GLU B O 1
ATOM 4624 N N . GLU B 1 216 ? -4.024 63.782 37.602 1.00 20.43 253 GLU B N 1
ATOM 4625 C CA . GLU B 1 216 ? -5.028 64.756 37.184 1.00 21.77 253 GLU B CA 1
ATOM 4626 C C . GLU B 1 216 ? -4.999 64.992 35.678 1.00 20.20 253 GLU B C 1
ATOM 4627 O O . GLU B 1 216 ? -5.931 65.568 35.116 1.00 19.74 253 GLU B O 1
ATOM 4633 N N . ARG B 1 217 ? -3.932 64.545 35.028 1.00 17.13 254 ARG B N 1
ATOM 4634 C CA . ARG B 1 217 ? -3.814 64.702 33.584 1.00 18.41 254 ARG B CA 1
ATOM 4635 C C . ARG B 1 217 ? -4.836 63.841 32.859 1.00 17.40 254 ARG B C 1
ATOM 4636 O O . ARG B 1 217 ? -5.244 64.169 31.744 1.00 16.94 254 ARG B O 1
ATOM 4644 N N . TRP B 1 218 ? -5.229 62.729 33.476 1.00 18.41 255 TRP B N 1
ATOM 4645 C CA . TRP B 1 218 ? -6.210 61.841 32.860 1.00 19.98 255 TRP B CA 1
ATOM 4646 C C . TRP B 1 218 ? -7.456 61.553 33.695 1.00 19.27 255 TRP B C 1
ATOM 4647 O O . TRP B 1 218 ? -8.396 60.927 33.198 1.00 18.89 255 TRP B O 1
ATOM 4658 N N . LYS B 1 219 ? -7.478 61.986 34.954 1.00 16.62 256 LYS B N 1
ATOM 4659 C CA . LYS B 1 219 ? -8.661 61.757 35.784 1.00 19.18 256 LYS B CA 1
ATOM 4660 C C . LYS B 1 219 ? -9.696 62.852 35.553 1.00 18.15 256 LYS B C 1
ATOM 4661 O O . LYS B 1 219 ? -10.853 62.730 35.967 1.00 16.74 256 LYS B O 1
ATOM 4667 N N . LYS B 1 220 ? -9.265 63.920 34.890 1.00 18.00 257 LYS B N 1
ATOM 4668 C CA . LYS B 1 220 ? -10.135 65.045 34.576 1.00 17.98 257 LYS B CA 1
ATOM 4669 C C . LYS B 1 220 ? -10.162 65.278 33.067 1.00 18.67 257 LYS B C 1
ATOM 4670 O O . LYS B 1 220 ? -9.217 64.935 32.350 1.00 16.63 257 LYS B O 1
ATOM 4676 N N . ARG B 1 221 ? -11.258 65.862 32.599 1.00 18.10 258 ARG B N 1
ATOM 4677 C CA . ARG B 1 221 ? -11.449 66.181 31.189 1.00 18.59 258 ARG B CA 1
ATOM 4678 C C . ARG B 1 221 ? -10.873 67.564 30.890 1.00 18.40 258 ARG B C 1
ATOM 4679 O O . ARG B 1 221 ? -11.075 68.509 31.657 1.00 19.32 258 ARG B O 1
ATOM 4687 N N . TYR B 1 222 ? -10.149 67.679 29.780 1.00 16.97 259 TYR B N 1
ATOM 4688 C CA . TYR B 1 222 ? -9.546 68.948 29.384 1.00 17.82 259 TYR B CA 1
ATOM 4689 C C . TYR B 1 222 ? -10.213 69.506 28.135 1.00 20.89 259 TYR B C 1
ATOM 4690 O O . TYR B 1 222 ? -10.621 68.755 27.252 1.00 20.10 259 TYR B O 1
ATOM 4699 N N . ALA B 1 223 ? -10.315 70.830 28.071 1.00 24.09 260 ALA B N 1
ATOM 4700 C CA . ALA B 1 223 ? -10.934 71.496 26.933 1.00 27.13 260 ALA B CA 1
ATOM 4701 C C . ALA B 1 223 ? -10.056 72.647 26.474 1.00 28.23 260 ALA B C 1
ATOM 4702 O O . ALA B 1 223 ? -9.433 73.326 27.289 1.00 27.90 260 ALA B O 1
ATOM 4704 N N . VAL B 1 224 ? -9.999 72.853 25.165 1.00 31.83 261 VAL B N 1
ATOM 4705 C CA . VAL B 1 224 ? -9.210 73.939 24.605 1.00 36.05 261 VAL B CA 1
ATOM 4706 C C . VAL B 1 224 ? -9.997 75.222 24.847 1.00 39.85 261 VAL B C 1
ATOM 4707 O O . VAL B 1 224 ? -11.031 75.457 24.217 1.00 40.33 261 VAL B O 1
ATOM 4711 N N . VAL B 1 225 ? -9.516 76.037 25.778 1.00 43.47 262 VAL B N 1
ATOM 4712 C CA . VAL B 1 225 ? -10.177 77.291 26.113 1.00 47.43 262 VAL B CA 1
ATOM 4713 C C . VAL B 1 225 ? -9.293 78.475 25.750 1.00 48.78 262 VAL B C 1
ATOM 4714 O O . VAL B 1 225 ? -8.230 78.673 26.337 1.00 50.07 262 VAL B O 1
ATOM 4718 N N . ASP B 1 226 ? -9.743 79.257 24.775 1.00 50.19 263 ASP B N 1
ATOM 4719 C CA . ASP B 1 226 ? -9.011 80.432 24.326 1.00 50.36 263 ASP B CA 1
ATOM 4720 C C . ASP B 1 226 ? -7.612 80.048 23.843 1.00 49.43 263 ASP B C 1
ATOM 4721 O O . ASP B 1 226 ? -6.622 80.701 24.179 1.00 48.60 263 ASP B O 1
ATOM 4726 N N . GLY B 1 227 ? -7.543 78.973 23.060 1.00 47.76 264 GLY B N 1
ATOM 4727 C CA . GLY B 1 227 ? -6.274 78.516 22.523 1.00 45.53 264 GLY B CA 1
ATOM 4728 C C . GLY B 1 227 ? -5.418 77.658 23.441 1.00 44.30 264 GLY B C 1
ATOM 4729 O O . GLY B 1 227 ? -4.402 77.119 23.003 1.00 43.80 264 GLY B O 1
ATOM 4730 N N . LYS B 1 228 ? -5.813 77.523 24.705 1.00 42.49 265 LYS B N 1
ATOM 4731 C CA . LYS B 1 228 ? -5.038 76.726 25.656 1.00 40.95 265 LYS B CA 1
ATOM 4732 C C . LYS B 1 228 ? -5.851 75.580 26.252 1.00 37.10 265 LYS B C 1
ATOM 4733 O O . LYS B 1 228 ? -6.989 75.771 26.679 1.00 35.97 265 LYS B O 1
ATOM 4739 N N . LEU B 1 229 ? -5.262 74.389 26.276 1.00 33.10 266 LEU B N 1
ATOM 4740 C CA . LEU B 1 229 ? -5.932 73.220 26.833 1.00 28.69 266 LEU B CA 1
ATOM 4741 C C . LEU B 1 229 ? -5.988 73.426 28.343 1.00 27.14 266 LEU B C 1
ATOM 4742 O O . LEU B 1 229 ? -4.956 73.645 28.975 1.00 26.18 266 LEU B O 1
ATOM 4747 N N . THR B 1 230 ? -7.181 73.365 28.926 1.00 25.47 267 THR B N 1
ATOM 4748 C CA . THR B 1 230 ? -7.300 73.581 30.362 1.00 25.63 267 THR B CA 1
ATOM 4749 C C . THR B 1 230 ? -8.174 72.563 31.076 1.00 24.15 267 THR B C 1
ATOM 4750 O O . THR B 1 230 ? -9.096 71.989 30.493 1.00 22.82 267 THR B O 1
ATOM 4754 N N . ASN B 1 231 ? -7.859 72.350 32.351 1.00 22.71 268 ASN B N 1
ATOM 4755 C CA . ASN B 1 231 ? -8.573 71.412 33.210 1.00 24.19 268 ASN B CA 1
ATOM 4756 C C . ASN B 1 231 ? -10.000 71.909 33.456 1.00 24.74 268 ASN B C 1
ATOM 4757 O O . ASN B 1 231 ? -10.187 73.007 33.978 1.00 24.63 268 ASN B O 1
ATOM 4762 N N . THR B 1 232 ? -11.000 71.108 33.089 1.00 23.64 269 THR B N 1
ATOM 4763 C CA . THR B 1 232 ? -12.395 71.503 33.291 1.00 23.41 269 THR B CA 1
ATOM 4764 C C . THR B 1 232 ? -12.940 71.046 34.637 1.00 24.70 269 THR B C 1
ATOM 4765 O O . THR B 1 232 ? -13.996 71.505 35.071 1.00 24.85 269 THR B O 1
ATOM 4769 N N . GLY B 1 233 ? -12.230 70.131 35.290 1.00 23.15 270 GLY B N 1
ATOM 4770 C CA . GLY B 1 233 ? -12.688 69.634 36.573 1.00 21.40 270 GLY B CA 1
ATOM 4771 C C . GLY B 1 233 ? -13.701 68.515 36.403 1.00 21.09 270 GLY B C 1
ATOM 4772 O O . GLY B 1 233 ? -14.122 67.888 37.377 1.00 21.11 270 GLY B O 1
ATOM 4773 N N . ILE B 1 234 ? -14.096 68.257 35.160 1.00 18.48 271 ILE B N 1
ATOM 4774 C CA . ILE B 1 234 ? -15.058 67.198 34.880 1.00 19.38 271 ILE B CA 1
ATOM 4775 C C . ILE B 1 234 ? -14.354 65.853 35.005 1.00 20.54 271 ILE B C 1
ATOM 4776 O O . ILE B 1 234 ? -13.336 65.611 34.361 1.00 20.04 271 ILE B O 1
ATOM 4781 N N . VAL B 1 235 ? -14.912 64.985 35.840 1.00 21.55 272 VAL B N 1
ATOM 4782 C CA . VAL B 1 235 ? -14.349 63.663 36.102 1.00 22.22 272 VAL B CA 1
ATOM 4783 C C . VAL B 1 235 ? -14.470 62.673 34.941 1.00 21.72 272 VAL B C 1
ATOM 4784 O O . VAL B 1 235 ? -15.549 62.493 34.372 1.00 21.87 272 VAL B O 1
ATOM 4788 N N . LYS B 1 236 ? -13.354 62.035 34.589 1.00 19.51 273 LYS B N 1
ATOM 4789 C CA . LYS B 1 236 ? -13.341 61.045 33.511 1.00 19.43 273 LYS B CA 1
ATOM 4790 C C . LYS B 1 236 ? -13.488 59.635 34.076 1.00 20.86 273 LYS B C 1
ATOM 4791 O O . LYS B 1 236 ? -13.187 59.385 35.242 1.00 21.40 273 LYS B O 1
ATOM 4797 N N . ALA B 1 237 ? -13.942 58.709 33.242 1.00 21.03 274 ALA B N 1
ATOM 4798 C CA . ALA B 1 237 ? -14.079 57.327 33.671 1.00 23.01 274 ALA B CA 1
ATOM 4799 C C . ALA B 1 237 ? -12.657 56.758 33.736 1.00 23.05 274 ALA B C 1
ATOM 4800 O O . ALA B 1 237 ? -11.711 57.379 33.246 1.00 19.68 274 ALA B O 1
ATOM 4802 N N . PRO B 1 238 ? -12.485 55.577 34.350 1.00 24.71 275 PRO B N 1
ATOM 4803 C CA . PRO B 1 238 ? -11.138 55.000 34.426 1.00 25.57 275 PRO B CA 1
ATOM 4804 C C . PRO B 1 238 ? -10.681 54.592 33.030 1.00 25.20 275 PRO B C 1
ATOM 4805 O O . PRO B 1 238 ? -11.501 54.407 32.136 1.00 24.32 275 PRO B O 1
ATOM 4809 N N . PRO B 1 239 ? -9.363 54.459 32.820 1.00 26.93 276 PRO B N 1
ATOM 4810 C CA . PRO B 1 239 ? -8.845 54.063 31.509 1.00 28.99 276 PRO B CA 1
ATOM 4811 C C . PRO B 1 239 ? -9.488 52.744 31.076 1.00 30.44 276 PRO B C 1
ATOM 4812 O O . PRO B 1 239 ? -9.650 51.833 31.885 1.00 29.65 276 PRO B O 1
ATOM 4816 N N . PRO B 1 240 ? -9.865 52.627 29.794 1.00 32.63 277 PRO B N 1
ATOM 4817 C CA . PRO B 1 240 ? -10.488 51.405 29.285 1.00 34.61 277 PRO B CA 1
ATOM 4818 C C . PRO B 1 240 ? -9.481 50.290 28.998 1.00 36.57 277 PRO B C 1
ATOM 4819 O O . PRO B 1 240 ? -9.393 49.799 27.872 1.00 38.17 277 PRO B O 1
ATOM 4823 N N . LEU B 1 241 ? -8.712 49.901 30.007 1.00 36.19 278 LEU B N 1
ATOM 4824 C CA . LEU B 1 241 ? -7.742 48.829 29.826 1.00 39.36 278 LEU B CA 1
ATOM 4825 C C . LEU B 1 241 ? -7.265 48.195 31.122 1.00 39.51 278 LEU B C 1
ATOM 4826 O O . LEU B 1 241 ? -7.206 48.840 32.170 1.00 38.77 278 LEU B O 1
ATOM 4831 N N . LYS B 1 242 ? -6.930 46.914 31.031 1.00 40.20 279 LYS B N 1
ATOM 4832 C CA . LYS B 1 242 ? -6.446 46.157 32.173 1.00 41.21 279 LYS B CA 1
ATOM 4833 C C . LYS B 1 242 ? -5.084 46.705 32.579 1.00 40.62 279 LYS B C 1
ATOM 4834 O O . LYS B 1 242 ? -4.828 46.963 33.756 1.00 41.97 279 LYS B O 1
ATOM 4840 N N . THR B 1 243 ? -4.225 46.893 31.581 1.00 37.92 280 THR B N 1
ATOM 4841 C CA . THR B 1 243 ? -2.868 47.396 31.769 1.00 35.85 280 THR B CA 1
ATOM 4842 C C . THR B 1 243 ? -2.842 48.801 32.375 1.00 31.87 280 THR B C 1
ATOM 4843 O O . THR B 1 243 ? -3.689 49.635 32.073 1.00 34.00 280 THR B O 1
ATOM 4847 N N . PRO B 1 244 ? -1.867 49.076 33.250 1.00 29.95 281 PRO B N 1
ATOM 4848 C CA . PRO B 1 244 ? -1.764 50.399 33.873 1.00 26.18 281 PRO B CA 1
ATOM 4849 C C . PRO B 1 244 ? -1.274 51.416 32.850 1.00 22.81 281 PRO B C 1
ATOM 4850 O O . PRO B 1 244 ? -0.783 51.047 31.777 1.00 19.23 281 PRO B O 1
ATOM 4854 N N . LEU B 1 245 ? -1.408 52.696 33.173 1.00 20.91 282 LEU B N 1
ATOM 4855 C CA . LEU B 1 245 ? -0.921 53.730 32.278 1.00 18.75 282 LEU B CA 1
ATOM 4856 C C . LEU B 1 245 ? 0.563 53.890 32.583 1.00 19.77 282 LEU B C 1
ATOM 4857 O O . LEU B 1 245 ? 0.985 53.738 33.732 1.00 19.62 282 LEU B O 1
ATOM 4862 N N . PHE B 1 246 ? 1.347 54.182 31.555 1.00 16.16 283 PHE B N 1
ATOM 4863 C CA . PHE B 1 246 ? 2.775 54.385 31.715 1.00 16.16 283 PHE B CA 1
ATOM 4864 C C . PHE B 1 246 ? 3.143 55.774 31.227 1.00 16.73 283 PHE B C 1
ATOM 4865 O O . PHE B 1 246 ? 2.490 56.333 30.344 1.00 16.32 283 PHE B O 1
ATOM 4873 N N . SER B 1 247 ? 4.191 56.322 31.822 1.00 16.53 284 SER B N 1
ATOM 4874 C CA . SER B 1 247 ? 4.685 57.651 31.497 1.00 18.83 284 SER B CA 1
ATOM 4875 C C . SER B 1 247 ? 5.790 57.584 30.453 1.00 17.47 284 SER B C 1
ATOM 4876 O O . SER B 1 247 ? 6.649 56.699 30.495 1.00 15.17 284 SER B O 1
ATOM 4879 N N . GLY B 1 248 ? 5.778 58.528 29.519 1.00 15.95 285 GLY B N 1
ATOM 4880 C CA . GLY B 1 248 ? 6.801 58.526 28.495 1.00 17.47 285 GLY B CA 1
ATOM 4881 C C . GLY B 1 248 ? 7.020 59.837 27.770 1.00 17.35 285 GLY B C 1
ATOM 4882 O O . GLY B 1 248 ? 6.919 60.920 28.352 1.00 18.33 285 GLY B O 1
ATOM 4883 N N . SER B 1 249 ? 7.301 59.719 26.478 1.00 15.77 286 SER B N 1
ATOM 4884 C CA . SER B 1 249 ? 7.596 60.854 25.616 1.00 16.44 286 SER B CA 1
ATOM 4885 C C . SER B 1 249 ? 6.717 60.849 24.370 1.00 16.25 286 SER B C 1
ATOM 4886 O O . SER B 1 249 ? 6.085 59.848 24.056 1.00 14.46 286 SER B O 1
ATOM 4889 N N . ALA B 1 250 ? 6.680 61.973 23.663 1.00 15.62 287 ALA B N 1
ATOM 4890 C CA . ALA B 1 250 ? 5.905 62.056 22.435 1.00 17.67 287 ALA B CA 1
ATOM 4891 C C . ALA B 1 250 ? 6.682 61.361 21.317 1.00 18.37 287 ALA B C 1
ATOM 4892 O O . ALA B 1 250 ? 6.122 61.027 20.270 1.00 18.20 287 ALA B O 1
ATOM 4894 N N . TYR B 1 251 ? 7.968 61.115 21.559 1.00 17.17 288 TYR B N 1
ATOM 4895 C CA . TYR B 1 251 ? 8.827 60.493 20.556 1.00 18.70 288 TYR B CA 1
ATOM 4896 C C . TYR B 1 251 ? 9.058 59.006 20.771 1.00 17.77 288 TYR B C 1
ATOM 4897 O O . TYR B 1 251 ? 9.274 58.540 21.898 1.00 16.26 288 TYR B O 1
ATOM 4906 N N . PHE B 1 252 ? 9.026 58.272 19.667 1.00 14.75 289 PHE B N 1
ATOM 4907 C CA . PHE B 1 252 ? 9.168 56.829 19.706 1.00 15.72 289 PHE B CA 1
ATOM 4908 C C . PHE B 1 252 ? 9.908 56.263 18.500 1.00 15.28 289 PHE B C 1
ATOM 4909 O O . PHE B 1 252 ? 10.180 56.959 17.522 1.00 14.62 289 PHE B O 1
ATOM 4917 N N . VAL B 1 253 ? 10.220 54.979 18.596 1.00 14.08 290 VAL B N 1
ATOM 4918 C CA . VAL B 1 253 ? 10.874 54.232 17.535 1.00 14.42 290 VAL B CA 1
ATOM 4919 C C . VAL B 1 253 ? 10.095 52.922 17.598 1.00 15.08 290 VAL B C 1
ATOM 4920 O O . VAL B 1 253 ? 10.291 52.119 18.506 1.00 14.56 290 VAL B O 1
ATOM 4924 N N . VAL B 1 254 ? 9.181 52.725 16.656 1.00 14.51 291 VAL B N 1
ATOM 4925 C CA . VAL B 1 254 ? 8.347 51.531 16.673 1.00 14.79 291 VAL B CA 1
ATOM 4926 C C . VAL B 1 254 ? 8.334 50.746 15.371 1.00 16.13 291 VAL B C 1
ATOM 4927 O O . VAL B 1 254 ? 8.485 51.312 14.282 1.00 15.79 291 VAL B O 1
ATOM 4931 N N . THR B 1 255 ? 8.128 49.438 15.498 1.00 15.61 292 THR B N 1
ATOM 4932 C CA . THR B 1 255 ? 8.083 48.544 14.346 1.00 16.04 292 THR B CA 1
ATOM 4933 C C . THR B 1 255 ? 6.831 48.800 13.522 1.00 17.10 292 THR B C 1
ATOM 4934 O O . THR B 1 255 ? 5.839 49.323 14.027 1.00 15.77 292 THR B O 1
ATOM 4938 N N . ARG B 1 256 ? 6.877 48.428 12.248 1.00 17.18 293 ARG B N 1
ATOM 4939 C CA . ARG B 1 256 ? 5.715 48.602 11.389 1.00 17.23 293 ARG B CA 1
ATOM 4940 C C . ARG B 1 256 ? 4.553 47.815 11.988 1.00 17.76 293 ARG B C 1
ATOM 4941 O O . ARG B 1 256 ? 3.398 48.233 11.891 1.00 17.16 293 ARG B O 1
ATOM 4949 N N . GLU B 1 257 ? 4.862 46.681 12.617 1.00 16.79 294 GLU B N 1
ATOM 4950 C CA . GLU B 1 257 ? 3.830 45.838 13.228 1.00 18.19 294 GLU B CA 1
ATOM 4951 C C . GLU B 1 257 ? 3.098 46.547 14.368 1.00 17.53 294 GLU B C 1
ATOM 4952 O O . GLU B 1 257 ? 1.894 46.363 14.552 1.00 19.06 294 GLU B O 1
ATOM 4958 N N . TYR B 1 258 ? 3.833 47.341 15.143 1.00 16.74 295 TYR B N 1
ATOM 4959 C CA . TYR B 1 258 ? 3.247 48.105 16.245 1.00 16.00 295 TYR B CA 1
ATOM 4960 C C . TYR B 1 258 ? 2.253 49.091 15.626 1.00 14.57 295 TYR B C 1
ATOM 4961 O O . TYR B 1 258 ? 1.122 49.249 16.095 1.00 14.87 295 TYR B O 1
ATOM 4970 N N . VAL B 1 259 ? 2.691 49.753 14.561 1.00 14.90 296 VAL B N 1
ATOM 4971 C CA . VAL B 1 259 ? 1.851 50.720 13.865 1.00 15.18 296 VAL B CA 1
ATOM 4972 C C . VAL B 1 259 ? 0.568 50.075 13.335 1.00 15.68 296 VAL B C 1
ATOM 4973 O O . VAL B 1 259 ? -0.529 50.596 13.543 1.00 16.04 296 VAL B O 1
ATOM 4977 N N . GLY B 1 260 ? 0.702 48.940 12.657 1.00 17.00 297 GLY B N 1
ATOM 4978 C CA . GLY B 1 260 ? -0.477 48.265 12.142 1.00 17.34 297 GLY B CA 1
ATOM 4979 C C . GLY B 1 260 ? -1.440 47.906 13.262 1.00 19.51 297 GLY B C 1
ATOM 4980 O O . GLY B 1 260 ? -2.660 47.972 13.094 1.00 19.53 297 GLY B O 1
ATOM 4981 N N . TYR B 1 261 ? -0.893 47.533 14.415 1.00 18.47 298 TYR B N 1
ATOM 4982 C CA . TYR B 1 261 ? -1.712 47.162 15.563 1.00 19.49 298 TYR B CA 1
ATOM 4983 C C . TYR B 1 261 ? -2.457 48.372 16.121 1.00 19.87 298 TYR B C 1
ATOM 4984 O O . TYR B 1 261 ? -3.643 48.288 16.436 1.00 18.23 298 TYR B O 1
ATOM 4993 N N . VAL B 1 262 ? -1.757 49.496 16.240 1.00 18.48 299 VAL B N 1
ATOM 4994 C CA . VAL B 1 262 ? -2.355 50.728 16.747 1.00 19.49 299 VAL B CA 1
ATOM 4995 C C . VAL B 1 262 ? -3.506 51.165 15.844 1.00 20.22 299 VAL B C 1
ATOM 4996 O O . VAL B 1 262 ? -4.561 51.593 16.314 1.00 20.16 299 VAL B O 1
ATOM 5000 N N . LEU B 1 263 ? -3.282 51.055 14.541 1.00 18.54 300 LEU B N 1
ATOM 5001 C CA . LEU B 1 263 ? -4.270 51.448 13.543 1.00 19.59 300 LEU B CA 1
ATOM 5002 C C . LEU B 1 263 ? -5.492 50.526 13.444 1.00 21.50 300 LEU B C 1
ATOM 5003 O O . LEU B 1 263 ? -6.579 50.983 13.092 1.00 20.61 300 LEU B O 1
ATOM 5008 N N . GLU B 1 264 ? -5.329 49.247 13.779 1.00 21.01 301 GLU B N 1
ATOM 5009 C CA . GLU B 1 264 ? -6.430 48.289 13.636 1.00 25.75 301 GLU B CA 1
ATOM 5010 C C . GLU B 1 264 ? -7.089 47.696 14.878 1.00 25.36 301 GLU B C 1
ATOM 5011 O O . GLU B 1 264 ? -8.287 47.415 14.862 1.00 26.36 301 GLU B O 1
ATOM 5017 N N . ASN B 1 265 ? -6.321 47.487 15.942 1.00 22.64 302 ASN B N 1
ATOM 5018 C CA . ASN B 1 265 ? -6.861 46.875 17.152 1.00 23.49 302 ASN B CA 1
ATOM 5019 C C . ASN B 1 265 ? -7.991 47.651 17.825 1.00 25.13 302 ASN B C 1
ATOM 5020 O O . ASN B 1 265 ? -7.852 48.838 18.129 1.00 23.95 302 ASN B O 1
ATOM 5025 N N . GLU B 1 266 ? -9.107 46.962 18.069 1.00 25.67 303 GLU B N 1
ATOM 5026 C CA . GLU B 1 266 ? -10.284 47.565 18.700 1.00 27.72 303 GLU B CA 1
ATOM 5027 C C . GLU B 1 266 ? -10.032 48.125 20.099 1.00 25.71 303 GLU B C 1
ATOM 5028 O O . GLU B 1 266 ? -10.450 49.243 20.404 1.00 26.35 303 GLU B O 1
ATOM 5034 N N . ASN B 1 267 ? -9.373 47.352 20.958 1.00 26.22 304 ASN B N 1
ATOM 5035 C CA . ASN B 1 267 ? -9.097 47.827 22.310 1.00 27.02 304 ASN B CA 1
ATOM 5036 C C . ASN B 1 267 ? -8.253 49.096 22.289 1.00 25.94 304 ASN B C 1
ATOM 5037 O O . ASN B 1 267 ? -8.472 50.005 23.088 1.00 25.08 304 ASN B O 1
ATOM 5042 N N . ILE B 1 268 ? -7.288 49.156 21.378 1.00 24.60 305 ILE B N 1
ATOM 5043 C CA . ILE B 1 268 ? -6.442 50.339 21.274 1.00 23.50 305 ILE B CA 1
ATOM 5044 C C . ILE B 1 268 ? -7.292 51.533 20.845 1.00 22.71 305 ILE B C 1
ATOM 5045 O O . ILE B 1 268 ? -7.104 52.647 21.336 1.00 20.43 305 ILE B O 1
ATOM 5050 N N . GLN B 1 269 ? -8.229 51.306 19.924 1.00 23.05 306 GLN B N 1
ATOM 5051 C CA . GLN B 1 269 ? -9.088 52.393 19.459 1.00 22.94 306 GLN B CA 1
ATOM 5052 C C . GLN B 1 269 ? -9.872 52.950 20.637 1.00 22.58 306 GLN B C 1
ATOM 5053 O O . GLN B 1 269 ? -10.061 54.160 20.754 1.00 23.16 306 GLN B O 1
ATOM 5059 N N . LYS B 1 270 ? -10.335 52.057 21.507 1.00 22.10 307 LYS B N 1
ATOM 5060 C CA . LYS B 1 270 ? -11.098 52.459 22.689 1.00 23.65 307 LYS B CA 1
ATOM 5061 C C . LYS B 1 270 ? -10.221 53.301 23.614 1.00 21.76 307 LYS B C 1
ATOM 5062 O O . LYS B 1 270 ? -10.665 54.306 24.176 1.00 19.28 307 LYS B O 1
ATOM 5068 N N . LEU B 1 271 ? -8.972 52.879 23.773 1.00 21.60 308 LEU B N 1
ATOM 5069 C CA . LEU B 1 271 ? -8.038 53.609 24.622 1.00 19.73 308 LEU B CA 1
ATOM 5070 C C . LEU B 1 271 ? -7.790 55.000 24.045 1.00 18.96 308 LEU B C 1
ATOM 5071 O O . LEU B 1 271 ? -7.796 55.991 24.772 1.00 18.34 308 LEU B O 1
ATOM 5076 N N . MET B 1 272 ? -7.575 55.072 22.736 1.00 19.05 309 MET B N 1
ATOM 5077 C CA . MET B 1 272 ? -7.318 56.357 22.094 1.00 19.96 309 MET B CA 1
ATOM 5078 C C . MET B 1 272 ? -8.506 57.310 22.160 1.00 20.60 309 MET B C 1
ATOM 5079 O O . MET B 1 272 ? -8.323 58.515 22.333 1.00 20.33 309 MET B O 1
ATOM 5084 N N . GLU B 1 273 ? -9.724 56.795 22.025 1.00 19.53 310 GLU B N 1
ATOM 5085 C CA . GLU B 1 273 ? -10.870 57.697 22.099 1.00 22.60 310 GLU B CA 1
ATOM 5086 C C . GLU B 1 273 ? -11.032 58.215 23.526 1.00 19.08 310 GLU B C 1
ATOM 5087 O O . GLU B 1 273 ? -11.423 59.354 23.735 1.00 19.90 310 GLU B O 1
ATOM 5093 N N . TRP B 1 274 ? -10.707 57.380 24.506 1.00 18.33 311 T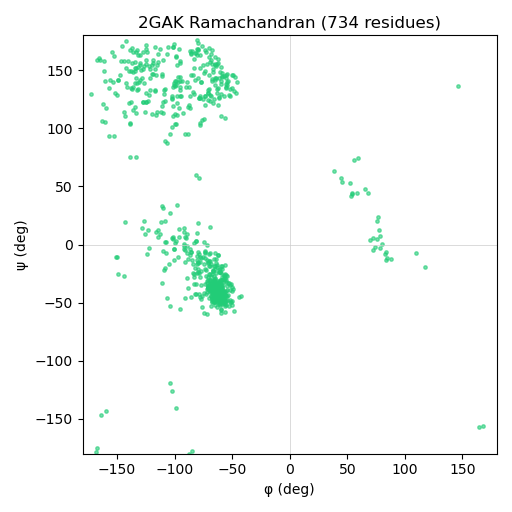RP B N 1
ATOM 5094 C CA . TRP B 1 274 ? -10.788 57.782 25.909 1.00 18.59 311 TRP B CA 1
ATOM 5095 C C . TRP B 1 274 ? -9.752 58.873 26.204 1.00 18.35 311 TRP B C 1
ATOM 5096 O O . TRP B 1 274 ? -10.002 59.792 26.988 1.00 17.26 311 TRP B O 1
ATOM 5107 N N . ALA B 1 275 ? -8.595 58.772 25.555 1.00 17.47 312 ALA B N 1
ATOM 5108 C CA . ALA B 1 275 ? -7.501 59.720 25.767 1.00 17.37 312 ALA B CA 1
ATOM 5109 C C . ALA B 1 275 ? -7.641 61.078 25.097 1.00 17.44 312 ALA B C 1
ATOM 5110 O O . ALA B 1 275 ? -6.877 61.992 25.403 1.00 16.88 312 ALA B O 1
ATOM 5112 N N . GLN B 1 276 ? -8.605 61.215 24.190 1.00 16.43 313 GLN B N 1
ATOM 5113 C CA . GLN B 1 276 ? -8.796 62.461 23.454 1.00 18.27 313 GLN B CA 1
ATOM 5114 C C . GLN B 1 276 ? -8.923 63.743 24.277 1.00 18.57 313 GLN B C 1
ATOM 5115 O O . GLN B 1 276 ? -8.488 64.804 23.830 1.00 19.52 313 GLN B O 1
ATOM 5121 N N . ASP B 1 277 ? -9.512 63.666 25.466 1.00 17.35 314 ASP B N 1
ATOM 5122 C CA . ASP B 1 277 ? -9.652 64.868 26.288 1.00 18.33 314 ASP B CA 1
ATOM 5123 C C . ASP B 1 277 ? -8.771 64.861 27.543 1.00 17.16 314 ASP B C 1
ATOM 5124 O O . ASP B 1 277 ? -9.138 65.425 28.572 1.00 16.88 314 ASP B O 1
ATOM 5129 N N . THR B 1 278 ? -7.610 64.220 27.454 1.00 15.62 315 THR B N 1
ATOM 5130 C CA . THR B 1 278 ? -6.682 64.181 28.583 1.00 13.94 315 THR B CA 1
ATOM 5131 C C . THR B 1 278 ? -5.602 65.214 28.307 1.00 14.24 315 THR B C 1
ATOM 5132 O O . THR B 1 278 ? -5.557 65.796 27.221 1.00 14.20 315 THR B O 1
ATOM 5136 N N . TYR B 1 279 ? -4.734 65.447 29.284 1.00 14.01 316 TYR B N 1
ATOM 5137 C CA . TYR B 1 279 ? -3.662 66.419 29.118 1.00 15.01 316 TYR B CA 1
ATOM 5138 C C . TYR B 1 279 ? -2.409 65.675 28.662 1.00 15.69 316 TYR B C 1
ATOM 5139 O O . TYR B 1 279 ? -2.051 64.645 29.238 1.00 15.12 316 TYR B O 1
ATOM 5148 N N . SER B 1 280 ? -1.747 66.213 27.640 1.00 14.61 317 SER B N 1
ATOM 5149 C CA . SER B 1 280 ? -0.544 65.608 27.073 1.00 16.74 317 SER B CA 1
ATOM 5150 C C . SER B 1 280 ? -0.663 64.101 26.873 1.00 16.88 317 SER B C 1
ATOM 5151 O O . SER B 1 280 ? 0.148 63.331 27.402 1.00 17.28 317 SER B O 1
ATOM 5154 N N . PRO B 1 281 ? -1.675 63.655 26.108 1.00 16.66 318 PRO B N 1
ATOM 5155 C CA . PRO B 1 281 ? -1.827 62.215 25.880 1.00 16.05 318 PRO B CA 1
ATOM 5156 C C . PRO B 1 281 ? -0.603 61.637 25.170 1.00 16.44 318 PRO B C 1
ATOM 5157 O O . PRO B 1 281 ? -0.336 60.439 25.252 1.00 15.05 318 PRO B O 1
ATOM 5161 N N . ASP B 1 282 ? 0.145 62.494 24.479 1.00 14.88 319 ASP B N 1
ATOM 5162 C CA . ASP B 1 282 ? 1.340 62.040 23.776 1.00 18.35 319 ASP B CA 1
ATOM 5163 C C . ASP B 1 282 ? 2.389 61.518 24.765 1.00 19.33 319 ASP B C 1
ATOM 5164 O O . ASP B 1 282 ? 3.227 60.690 24.409 1.00 18.99 319 ASP B O 1
ATOM 5169 N N . GLU B 1 283 ? 2.323 61.990 26.009 1.00 18.99 320 GLU B N 1
ATOM 5170 C CA . GLU B 1 283 ? 3.282 61.573 27.023 1.00 17.62 320 GLU B CA 1
ATOM 5171 C C . GLU B 1 283 ? 2.887 60.327 27.807 1.00 18.97 320 GLU B C 1
ATOM 5172 O O . GLU B 1 283 ? 3.526 59.990 28.814 1.00 18.53 320 GLU B O 1
ATOM 5178 N N . PHE B 1 284 ? 1.827 59.648 27.368 1.00 16.34 321 PHE B N 1
ATOM 5179 C CA . PHE B 1 284 ? 1.446 58.397 28.017 1.00 14.94 321 PHE B CA 1
ATOM 5180 C C . PHE B 1 284 ? 0.892 57.340 27.061 1.00 14.61 321 PHE B C 1
ATOM 5181 O O . PHE B 1 284 ? 1.023 56.147 27.317 1.00 14.85 321 PHE B O 1
ATOM 5189 N N . LEU B 1 285 ? 0.300 57.764 25.948 1.00 15.81 322 LEU B N 1
ATOM 5190 C CA . LEU B 1 285 ? -0.298 56.806 25.010 1.00 15.79 322 LEU B CA 1
ATOM 5191 C C . LEU B 1 285 ? 0.674 55.784 24.433 1.00 13.75 322 LEU B C 1
ATOM 5192 O O . LEU B 1 285 ? 0.452 54.578 24.537 1.00 13.51 322 LEU B O 1
ATOM 5197 N N . TRP B 1 286 ? 1.744 56.265 23.815 1.00 12.62 323 TRP B N 1
ATOM 5198 C CA . TRP B 1 286 ? 2.722 55.367 23.216 1.00 14.27 323 TRP B CA 1
ATOM 5199 C C . TRP B 1 286 ? 3.382 54.483 24.274 1.00 13.49 323 TRP B C 1
ATOM 5200 O O . TRP B 1 286 ? 3.541 53.279 24.075 1.00 13.44 323 TRP B O 1
ATOM 5211 N N . ALA B 1 287 ? 3.754 55.092 25.396 1.00 13.57 324 ALA B N 1
ATOM 5212 C CA . ALA B 1 287 ? 4.405 54.382 26.500 1.00 13.15 324 ALA B CA 1
ATOM 5213 C C . ALA B 1 287 ? 3.498 53.306 27.101 1.00 14.68 324 ALA B C 1
ATOM 5214 O O . ALA B 1 287 ? 3.971 52.268 27.571 1.00 12.91 324 ALA B O 1
ATOM 5216 N N . THR B 1 288 ? 2.193 53.562 27.089 1.00 13.18 325 THR B N 1
ATOM 5217 C CA . THR B 1 288 ? 1.221 52.625 27.640 1.00 13.69 325 THR B CA 1
ATOM 5218 C C . THR B 1 288 ? 0.961 51.467 26.684 1.00 15.49 325 THR B C 1
ATOM 5219 O O . THR B 1 288 ? 0.930 50.301 27.092 1.00 16.59 325 THR B O 1
ATOM 5223 N N . ILE B 1 289 ? 0.772 51.793 25.410 1.00 14.57 326 ILE B N 1
ATOM 5224 C CA . ILE B 1 289 ? 0.515 50.778 24.398 1.00 15.12 326 ILE B CA 1
ATOM 5225 C C . ILE B 1 289 ? 1.695 49.810 24.326 1.00 16.08 326 ILE B C 1
ATOM 5226 O O . ILE B 1 289 ? 1.521 48.613 24.080 1.00 15.16 326 ILE B O 1
ATOM 5231 N N . GLN B 1 290 ? 2.889 50.340 24.566 1.00 13.39 327 GLN B N 1
ATOM 5232 C CA . GLN B 1 290 ? 4.115 49.556 24.537 1.00 15.17 327 GLN B CA 1
ATOM 5233 C C . GLN B 1 290 ? 4.150 48.471 25.621 1.00 14.00 327 GLN B C 1
ATOM 5234 O O . GLN B 1 290 ? 4.993 47.577 25.583 1.00 14.77 327 GLN B O 1
ATOM 5240 N N . ARG B 1 291 ? 3.233 48.542 26.581 1.00 13.67 328 ARG B N 1
ATOM 5241 C CA . ARG B 1 291 ? 3.203 47.565 27.667 1.00 15.62 328 ARG B CA 1
ATOM 5242 C C . ARG B 1 291 ? 1.952 46.689 27.653 1.00 16.31 328 ARG B C 1
ATOM 5243 O O . ARG B 1 291 ? 1.725 45.907 28.577 1.00 16.37 328 ARG B O 1
ATOM 5251 N N . ILE B 1 292 ? 1.140 46.822 26.610 1.00 17.83 329 ILE B N 1
ATOM 5252 C CA . ILE B 1 292 ? -0.078 46.025 26.495 1.00 18.39 329 ILE B CA 1
ATOM 5253 C C . ILE B 1 292 ? 0.276 44.663 25.910 1.00 19.08 329 ILE B C 1
ATOM 5254 O O . ILE B 1 292 ? 0.963 44.574 24.895 1.00 16.45 329 ILE B O 1
ATOM 5259 N N . PRO B 1 293 ? -0.173 43.575 26.558 1.00 21.79 330 PRO B N 1
ATOM 5260 C CA . PRO B 1 293 ? 0.138 42.241 26.038 1.00 23.20 330 PRO B CA 1
ATOM 5261 C C . PRO B 1 293 ? -0.390 42.028 24.621 1.00 24.53 330 PRO B C 1
ATOM 5262 O O . PRO B 1 293 ? -1.482 42.479 24.281 1.00 25.70 330 PRO B O 1
ATOM 5266 N N . GLU B 1 294 ? 0.405 41.352 23.802 1.00 23.51 331 GLU B N 1
ATOM 5267 C CA . GLU B 1 294 ? 0.052 41.055 22.414 1.00 27.17 331 GLU B CA 1
ATOM 5268 C C . GLU B 1 294 ? 0.381 42.192 21.443 1.00 24.02 331 GLU B C 1
ATOM 5269 O O . GLU B 1 294 ? 0.326 42.008 20.228 1.00 24.13 331 GLU B O 1
ATOM 5275 N N . VAL B 1 295 ? 0.709 43.372 21.961 1.00 20.33 332 VAL B N 1
ATOM 5276 C CA . VAL B 1 295 ? 1.099 44.451 21.063 1.00 17.74 332 VAL B CA 1
ATOM 5277 C C . VAL B 1 295 ? 2.470 44.025 20.533 1.00 17.38 332 VAL B C 1
ATOM 5278 O O . VAL B 1 295 ? 3.344 43.649 21.310 1.00 16.65 332 VAL B O 1
ATOM 5282 N N . PRO B 1 296 ? 2.671 44.058 19.203 1.00 18.24 333 PRO B N 1
ATOM 5283 C CA . PRO B 1 296 ? 3.966 43.661 18.634 1.00 18.45 333 PRO B CA 1
ATOM 5284 C C . PRO B 1 296 ? 5.136 44.517 19.131 1.00 19.19 333 PRO B C 1
ATOM 5285 O O . PRO B 1 296 ? 5.071 45.750 19.088 1.00 19.00 333 PRO B O 1
ATOM 5289 N N . GLY B 1 297 ? 6.199 43.858 19.590 1.00 18.04 334 GLY B N 1
ATOM 5290 C CA . GLY B 1 297 ? 7.379 44.568 20.069 1.00 17.41 334 GLY B CA 1
ATOM 5291 C C . GLY B 1 297 ? 7.298 45.166 21.465 1.00 15.45 334 GLY B C 1
ATOM 5292 O O . GLY B 1 297 ? 8.205 45.880 21.896 1.00 15.86 334 GLY B O 1
ATOM 5293 N N . SER B 1 298 ? 6.222 44.860 22.177 1.00 15.35 335 SER B N 1
ATOM 5294 C CA . SER B 1 298 ? 5.997 45.365 23.530 1.00 16.25 335 SER B CA 1
ATOM 5295 C C . SER B 1 298 ? 6.826 44.664 24.615 1.00 17.90 335 SER B C 1
ATOM 5296 O O . SER B 1 298 ? 7.463 43.638 24.359 1.00 16.65 335 SER B O 1
ATOM 5299 N N . PHE B 1 299 ? 6.788 45.231 25.823 1.00 16.45 336 PHE B N 1
ATOM 5300 C CA . PHE B 1 299 ? 7.478 44.690 27.002 1.00 17.08 336 PHE B CA 1
ATOM 5301 C C . PHE B 1 299 ? 6.388 44.389 28.028 1.00 17.54 336 PHE B C 1
ATOM 5302 O O . PHE B 1 299 ? 5.330 45.017 28.010 1.00 17.86 336 PHE B O 1
ATOM 5310 N N . PRO B 1 300 ? 6.634 43.437 28.944 1.00 17.47 337 PRO B N 1
ATOM 5311 C CA . PRO B 1 300 ? 5.613 43.143 29.952 1.00 16.48 337 PRO B CA 1
ATOM 5312 C C . PRO B 1 300 ? 5.392 44.414 30.784 1.00 16.01 337 PRO B C 1
ATOM 5313 O O . PRO B 1 300 ? 6.250 45.293 30.820 1.00 15.36 337 PRO B O 1
ATOM 5317 N N . SER B 1 301 ? 4.255 44.509 31.462 1.00 15.61 338 SER B N 1
ATOM 5318 C CA . SER B 1 301 ? 3.954 45.694 32.259 1.00 17.03 338 SER B CA 1
ATOM 5319 C C . SER B 1 301 ? 4.766 45.782 33.547 1.00 16.87 338 SER B C 1
ATOM 5320 O O . SER B 1 301 ? 4.778 46.820 34.196 1.00 19.48 338 SER B O 1
ATOM 5323 N N . SER B 1 302 ? 5.444 44.701 33.919 1.00 18.47 339 SER B N 1
ATOM 5324 C CA . SER B 1 302 ? 6.272 44.711 35.122 1.00 16.52 339 SER B CA 1
ATOM 5325 C C . SER B 1 302 ? 7.270 45.860 35.032 1.00 16.64 339 SER B C 1
ATOM 5326 O O . SER B 1 302 ? 7.893 46.070 33.998 1.00 13.71 339 SER B O 1
ATOM 5329 N N . ASN B 1 303 ? 7.435 46.599 36.122 1.00 17.95 340 ASN B N 1
ATOM 5330 C CA . ASN B 1 303 ? 8.355 47.726 36.127 1.00 19.13 340 ASN B CA 1
ATOM 5331 C C . ASN B 1 303 ? 9.810 47.337 35.887 1.00 18.84 340 ASN B C 1
ATOM 5332 O O . ASN B 1 303 ? 10.663 48.203 35.692 1.00 17.37 340 ASN B O 1
ATOM 5337 N N . LYS B 1 304 ? 10.099 46.037 35.892 1.00 16.21 341 LYS B N 1
ATOM 5338 C CA . LYS B 1 304 ? 11.458 45.578 35.637 1.00 17.12 341 LYS B CA 1
ATOM 5339 C C . LYS B 1 304 ? 11.854 45.926 34.209 1.00 16.99 341 LYS B C 1
ATOM 5340 O O . LYS B 1 304 ? 13.042 46.006 33.881 1.00 15.89 341 LYS B O 1
ATOM 5346 N N . TYR B 1 305 ? 10.852 46.140 33.359 1.00 15.49 342 TYR B N 1
ATOM 5347 C CA . TYR B 1 305 ? 11.103 46.461 31.960 1.00 15.01 342 TYR B CA 1
ATOM 5348 C C . TYR B 1 305 ? 11.026 47.947 31.621 1.00 15.21 342 TYR B C 1
ATOM 5349 O O . TYR B 1 305 ? 11.164 48.320 30.453 1.00 17.38 342 TYR B O 1
ATOM 5358 N N . ASP B 1 306 ? 10.797 48.791 32.620 1.00 15.70 343 ASP B N 1
ATOM 5359 C CA . ASP B 1 306 ? 10.710 50.231 32.376 1.00 15.20 343 ASP B CA 1
ATOM 5360 C C . ASP B 1 306 ? 11.962 50.762 31.680 1.00 16.51 343 ASP B C 1
ATOM 5361 O O . ASP B 1 306 ? 13.076 50.301 31.942 1.00 15.41 343 ASP B O 1
ATOM 5366 N N . LEU B 1 307 ? 11.768 51.725 30.783 1.00 14.52 344 LEU B N 1
ATOM 5367 C CA . LEU B 1 307 ? 12.868 52.359 30.060 1.00 14.24 344 LEU B CA 1
ATOM 5368 C C . LEU B 1 307 ? 12.802 53.859 30.269 1.00 15.95 344 LEU B C 1
ATOM 5369 O O . LEU B 1 307 ? 11.790 54.492 29.940 1.00 13.10 344 LEU B O 1
ATOM 5374 N N . SER B 1 308 ? 13.880 54.426 30.801 1.00 14.16 345 SER B N 1
ATOM 5375 C CA . SER B 1 308 ? 13.950 55.862 31.036 1.00 14.62 345 SER B CA 1
ATOM 5376 C C . SER B 1 308 ? 14.269 56.539 29.710 1.00 14.37 345 SER B C 1
ATOM 5377 O O . SER B 1 308 ? 14.550 55.864 28.716 1.00 14.47 345 SER B O 1
ATOM 5380 N N . ASP B 1 309 ? 14.243 57.869 29.697 1.00 12.84 346 ASP B N 1
ATOM 5381 C CA . ASP B 1 309 ? 14.554 58.605 28.485 1.00 15.20 346 ASP B CA 1
ATOM 5382 C C . ASP B 1 309 ? 16.011 58.385 28.085 1.00 16.44 346 ASP B C 1
ATOM 5383 O O . ASP B 1 309 ? 16.352 58.422 26.897 1.00 15.72 346 ASP B O 1
ATOM 5388 N N . MET B 1 310 ? 16.872 58.137 29.071 1.00 15.26 347 MET B N 1
ATOM 5389 C CA . MET B 1 310 ? 18.287 57.904 28.786 1.00 15.24 347 MET B CA 1
ATOM 5390 C C . MET B 1 310 ? 18.560 56.462 28.335 1.00 14.52 347 MET B C 1
ATOM 5391 O O . MET B 1 310 ? 19.451 56.224 27.515 1.00 15.78 347 MET B O 1
ATOM 5396 N N . ASN B 1 311 ? 17.817 55.493 28.864 1.00 13.58 348 ASN B N 1
ATOM 5397 C CA . ASN B 1 311 ? 18.034 54.117 28.436 1.00 14.68 348 ASN B CA 1
ATOM 5398 C C . ASN B 1 311 ? 17.365 53.803 27.101 1.00 15.23 348 ASN B C 1
ATOM 5399 O O . ASN B 1 311 ? 17.785 52.890 26.399 1.00 13.39 348 ASN B O 1
ATOM 5404 N N . ALA B 1 312 ? 16.326 54.556 26.748 1.00 15.99 349 ALA B N 1
ATOM 5405 C CA . ALA B 1 312 ? 15.670 54.365 25.451 1.00 14.50 349 ALA B CA 1
ATOM 5406 C C . ALA B 1 312 ? 16.563 55.106 24.449 1.00 16.05 349 ALA B C 1
ATOM 5407 O O . ALA B 1 312 ? 17.389 55.923 24.856 1.00 15.13 349 ALA B O 1
ATOM 5409 N N . ILE B 1 313 ? 16.413 54.834 23.153 1.00 14.39 350 ILE B N 1
ATOM 5410 C CA . ILE B 1 313 ? 17.252 55.496 22.152 1.00 13.88 350 ILE B CA 1
ATOM 5411 C C . ILE B 1 313 ? 16.496 56.525 21.312 1.00 13.13 350 ILE B C 1
ATOM 5412 O O . ILE B 1 313 ? 17.065 57.132 20.411 1.00 14.12 350 ILE B O 1
ATOM 5417 N N . ALA B 1 314 ? 15.219 56.715 21.607 1.00 13.36 351 ALA B N 1
ATOM 5418 C CA . ALA B 1 314 ? 14.391 57.637 20.835 1.00 15.44 351 ALA B CA 1
ATOM 5419 C C . ALA B 1 314 ? 14.893 59.071 20.736 1.00 16.34 351 ALA B C 1
ATOM 5420 O O . ALA B 1 314 ? 15.114 59.586 19.638 1.00 17.27 351 ALA B O 1
ATOM 5422 N N . ARG B 1 315 ? 15.075 59.727 21.874 1.00 15.22 352 ARG B N 1
ATOM 5423 C CA . ARG B 1 315 ? 15.497 61.119 21.813 1.00 15.65 352 ARG B CA 1
ATOM 5424 C C . ARG B 1 315 ? 16.316 61.615 22.996 1.00 15.96 352 ARG B C 1
ATOM 5425 O O . ARG B 1 315 ? 15.937 61.435 24.160 1.00 14.01 352 ARG B O 1
ATOM 5433 N N . PHE B 1 316 ? 17.437 62.252 22.682 1.00 16.36 353 PHE B N 1
ATOM 5434 C CA . PHE B 1 316 ? 18.288 62.828 23.708 1.00 18.59 353 PHE B CA 1
ATOM 5435 C C . PHE B 1 316 ? 17.777 64.246 23.961 1.00 18.69 353 PHE B C 1
ATOM 5436 O O . PHE B 1 316 ? 17.775 65.085 23.057 1.00 17.29 353 PHE B O 1
ATOM 5444 N N . VAL B 1 317 ? 17.335 64.497 25.188 1.00 18.89 354 VAL B N 1
ATOM 5445 C CA . VAL B 1 317 ? 16.815 65.795 25.583 1.00 19.90 354 VAL B CA 1
ATOM 5446 C C . VAL B 1 317 ? 17.370 66.155 26.959 1.00 22.90 354 VAL B C 1
ATOM 5447 O O . VAL B 1 317 ? 17.383 65.317 27.867 1.00 20.79 354 VAL B O 1
ATOM 5451 N N . LYS B 1 318 ? 17.840 67.391 27.110 1.00 22.74 355 LYS B N 1
ATOM 5452 C CA . LYS B 1 318 ? 18.369 67.842 28.396 1.00 24.46 355 LYS B CA 1
ATOM 5453 C C . LYS B 1 318 ? 17.347 68.715 29.110 1.00 24.54 355 LYS B C 1
ATOM 5454 O O . LYS B 1 318 ? 16.870 69.703 28.551 1.00 24.59 355 LYS B O 1
ATOM 5460 N N . TRP B 1 319 ? 17.011 68.350 30.342 1.00 24.40 356 TRP B N 1
ATOM 5461 C CA . TRP B 1 319 ? 16.073 69.137 31.125 1.00 25.54 356 TRP B CA 1
ATOM 5462 C C . TRP B 1 319 ? 16.866 69.960 32.134 1.00 26.12 356 TRP B C 1
ATOM 5463 O O . TRP B 1 319 ? 17.704 69.435 32.867 1.00 24.61 356 TRP B O 1
ATOM 5474 N N . GLN B 1 320 ? 16.602 71.260 32.142 1.00 26.63 357 GLN B N 1
ATOM 5475 C CA . GLN B 1 320 ? 17.286 72.196 33.023 1.00 28.08 357 GLN B CA 1
ATOM 5476 C C . GLN B 1 320 ? 17.479 71.704 34.454 1.00 28.26 357 GLN B C 1
ATOM 5477 O O . GLN B 1 320 ? 18.565 71.836 35.017 1.00 27.98 357 GLN B O 1
ATOM 5483 N N . TYR B 1 321 ? 16.436 71.123 35.035 1.00 28.95 358 TYR B N 1
ATOM 5484 C CA . TYR B 1 321 ? 16.512 70.650 36.409 1.00 32.27 358 TYR B CA 1
ATOM 5485 C C . TYR B 1 321 ? 17.324 69.379 36.653 1.00 31.48 358 TYR B C 1
ATOM 5486 O O . TYR B 1 321 ? 17.537 68.998 37.805 1.00 30.71 358 TYR B O 1
ATOM 5495 N N . PHE B 1 322 ? 17.788 68.731 35.587 1.00 29.59 359 PHE B N 1
ATOM 5496 C CA . PHE B 1 322 ? 18.586 67.515 35.734 1.00 28.35 359 PHE B CA 1
ATOM 5497 C C . PHE B 1 322 ? 20.053 67.739 35.387 1.00 27.73 359 PHE B C 1
ATOM 5498 O O . PHE B 1 322 ? 20.917 66.963 35.783 1.00 26.61 359 PHE B O 1
ATOM 5506 N N . GLU B 1 323 ? 20.335 68.798 34.638 1.00 26.32 360 GLU B N 1
ATOM 5507 C CA . GLU B 1 323 ? 21.703 69.097 34.235 1.00 27.09 360 GLU B CA 1
ATOM 5508 C C . GLU B 1 323 ? 22.592 69.330 35.446 1.00 27.46 360 GLU B C 1
ATOM 5509 O O . GLU B 1 323 ? 22.131 69.821 36.472 1.00 26.72 360 GLU B O 1
ATOM 5515 N N . GLY B 1 324 ? 23.869 68.982 35.313 1.00 27.59 361 GLY B N 1
ATOM 5516 C CA . GLY B 1 324 ? 24.802 69.164 36.407 1.00 30.92 361 GLY B CA 1
ATOM 5517 C C . GLY B 1 324 ? 26.078 68.370 36.209 1.00 31.39 361 GLY B C 1
ATOM 5518 O O . GLY B 1 324 ? 26.431 68.016 35.086 1.00 30.99 361 GLY B O 1
ATOM 5519 N N . ASP B 1 325 ? 26.767 68.084 37.309 1.00 33.43 362 ASP B N 1
ATOM 5520 C CA . ASP B 1 325 ? 28.015 67.330 37.275 1.00 35.61 362 ASP B CA 1
ATOM 5521 C C . ASP B 1 325 ? 27.719 65.852 37.021 1.00 36.26 362 ASP B C 1
ATOM 5522 O O . ASP B 1 325 ? 27.216 65.155 37.900 1.00 35.58 362 ASP B O 1
ATOM 5527 N N . VAL B 1 326 ? 28.035 65.377 35.820 1.00 37.04 363 VAL B N 1
ATOM 5528 C CA . VAL B 1 326 ? 27.783 63.982 35.471 1.00 38.99 363 VAL B CA 1
ATOM 5529 C C . VAL B 1 326 ? 28.519 63.039 36.418 1.00 40.11 363 VAL B C 1
ATOM 5530 O O . VAL B 1 326 ? 27.997 61.990 36.793 1.00 39.89 363 VAL B O 1
ATOM 5534 N N . SER B 1 327 ? 29.728 63.422 36.811 1.00 40.83 364 SER B N 1
ATOM 5535 C CA . SER B 1 327 ? 30.521 62.605 37.721 1.00 42.14 364 SER B CA 1
ATOM 5536 C C . SER B 1 327 ? 29.987 62.681 39.148 1.00 41.59 364 SER B C 1
ATOM 5537 O O . SER B 1 327 ? 30.549 62.073 40.058 1.00 42.66 364 SER B O 1
ATOM 5540 N N . ASN B 1 328 ? 28.896 63.415 39.339 1.00 40.09 365 ASN B N 1
ATOM 5541 C CA . ASN B 1 328 ? 28.319 63.572 40.664 1.00 38.43 365 ASN B CA 1
ATOM 5542 C C . ASN B 1 328 ? 26.836 63.211 40.733 1.00 36.53 365 ASN B C 1
ATOM 5543 O O . ASN B 1 328 ? 26.136 63.631 41.654 1.00 35.00 365 ASN B O 1
ATOM 5548 N N . GLY B 1 329 ? 26.352 62.441 39.761 1.00 32.92 366 GLY B N 1
ATOM 5549 C CA . GLY B 1 329 ? 24.953 62.047 39.783 1.00 29.96 366 GLY B CA 1
ATOM 5550 C C . GLY B 1 329 ? 24.058 62.676 38.728 1.00 28.34 366 GLY B C 1
ATOM 5551 O O . GLY B 1 329 ? 22.894 62.297 38.603 1.00 26.79 366 GLY B O 1
ATOM 5552 N N . ALA B 1 330 ? 24.582 63.641 37.979 1.00 25.31 367 ALA B N 1
ATOM 5553 C CA . ALA B 1 330 ? 23.799 64.294 36.933 1.00 25.28 367 ALA B CA 1
ATOM 5554 C C . ALA B 1 330 ? 23.709 63.376 35.711 1.00 24.18 367 ALA B C 1
ATOM 5555 O O . ALA B 1 330 ? 24.686 62.730 35.343 1.00 23.27 367 ALA B O 1
ATOM 5557 N N . PRO B 1 331 ? 22.533 63.310 35.069 1.00 26.00 368 PRO B N 1
ATOM 5558 C CA . PRO B 1 331 ? 22.331 62.465 33.884 1.00 25.86 368 PRO B CA 1
ATOM 5559 C C . PRO B 1 331 ? 23.104 63.001 32.675 1.00 26.14 368 PRO B C 1
ATOM 5560 O O . PRO B 1 331 ? 23.436 62.256 31.752 1.00 25.92 368 PRO B O 1
ATOM 5564 N N . TYR B 1 332 ? 23.373 64.302 32.685 1.00 24.58 369 TYR B N 1
ATOM 5565 C CA . TYR B 1 332 ? 24.095 64.953 31.593 1.00 24.99 369 TYR B CA 1
ATOM 5566 C C . TYR B 1 332 ? 24.586 66.347 31.999 1.00 25.47 369 TYR B C 1
ATOM 5567 O O . TYR B 1 332 ? 24.081 66.935 32.955 1.00 24.60 369 TYR B O 1
ATOM 5576 N N . PRO B 1 333 ? 25.584 66.886 31.275 1.00 26.77 370 PRO B N 1
ATOM 5577 C CA . PRO B 1 333 ? 26.173 68.207 31.532 1.00 28.65 370 PRO B CA 1
ATOM 5578 C C . PRO B 1 333 ? 25.204 69.365 31.312 1.00 29.49 370 PRO B C 1
ATOM 5579 O O . PRO B 1 333 ? 24.183 69.219 30.636 1.00 28.55 370 PRO B O 1
ATOM 5583 N N . PRO B 1 334 ? 25.521 70.540 31.877 1.00 30.64 371 PRO B N 1
ATOM 5584 C CA . PRO B 1 334 ? 24.636 71.695 31.703 1.00 31.38 371 PRO B CA 1
ATOM 5585 C C . PRO B 1 334 ? 24.562 72.160 30.250 1.00 29.23 371 PRO B C 1
ATOM 5586 O O . PRO B 1 334 ? 25.475 71.929 29.459 1.00 29.65 371 PRO B O 1
ATOM 5590 N N . CYS B 1 335 ? 23.454 72.808 29.919 1.00 29.84 372 CYS B N 1
ATOM 5591 C CA . CYS B 1 335 ? 23.193 73.323 28.579 1.00 30.67 372 CYS B CA 1
ATOM 5592 C C . CYS B 1 335 ? 24.178 74.427 28.207 1.00 30.97 372 CYS B C 1
ATOM 5593 O O . CYS B 1 335 ? 24.485 75.291 29.024 1.00 31.62 372 CYS B O 1
ATOM 5596 N N . SER B 1 336 ? 24.670 74.393 26.972 1.00 31.05 373 SER B N 1
ATOM 5597 C CA . SER B 1 336 ? 25.604 75.404 26.483 1.00 31.49 373 SER B CA 1
ATOM 5598 C C . SER B 1 336 ? 24.863 76.417 25.619 1.00 32.29 373 SER B C 1
ATOM 5599 O O . SER B 1 336 ? 25.448 77.396 25.156 1.00 33.52 373 SER B O 1
ATOM 5602 N N . GLY B 1 337 ? 23.576 76.164 25.399 1.00 31.40 374 GLY B N 1
ATOM 5603 C CA . GLY B 1 337 ? 22.758 77.067 24.606 1.00 32.49 374 GLY B CA 1
ATOM 5604 C C . GLY B 1 337 ? 21.868 77.861 25.542 1.00 32.84 374 GLY B C 1
ATOM 5605 O O . GLY B 1 337 ? 22.363 78.592 26.396 1.00 34.50 374 GLY B O 1
ATOM 5606 N N . VAL B 1 338 ? 20.555 77.728 25.389 1.00 31.58 375 VAL B N 1
ATOM 5607 C CA . VAL B 1 338 ? 19.622 78.432 26.260 1.00 31.42 375 VAL B CA 1
ATOM 5608 C C . VAL B 1 338 ? 18.462 77.502 26.568 1.00 30.83 375 VAL B C 1
ATOM 5609 O O . VAL B 1 338 ? 18.210 76.557 25.828 1.00 31.64 375 VAL B O 1
ATOM 5613 N N . HIS B 1 339 ? 17.760 77.759 27.664 1.00 29.59 376 HIS B N 1
ATOM 5614 C CA . HIS B 1 339 ? 16.623 76.928 28.019 1.00 30.40 376 HIS B CA 1
ATOM 5615 C C . HIS B 1 339 ? 15.296 77.563 27.630 1.00 30.71 376 HIS B C 1
ATOM 5616 O O . HIS B 1 339 ? 15.090 78.758 27.826 1.00 30.42 376 HIS B O 1
ATOM 5623 N N . VAL B 1 340 ? 14.406 76.753 27.067 1.00 30.81 377 VAL B N 1
ATOM 5624 C CA . VAL B 1 340 ? 13.074 77.205 26.694 1.00 31.30 377 VAL B CA 1
ATOM 5625 C C . VAL B 1 340 ? 12.126 76.232 27.375 1.00 32.47 377 VAL B C 1
ATOM 5626 O O . VAL B 1 340 ? 12.112 75.042 27.055 1.00 31.04 377 VAL B O 1
ATOM 5630 N N . ARG B 1 341 ? 11.347 76.739 28.324 1.00 34.51 378 ARG B N 1
ATOM 5631 C CA . ARG B 1 341 ? 10.410 75.909 29.076 1.00 35.56 378 ARG B CA 1
ATOM 5632 C C . ARG B 1 341 ? 11.135 74.718 29.708 1.00 34.14 378 ARG B C 1
ATOM 5633 O O . ARG B 1 341 ? 10.655 73.586 29.645 1.00 34.48 378 ARG B O 1
ATOM 5641 N N . SER B 1 342 ? 12.297 74.986 30.300 1.00 32.15 379 SER B N 1
ATOM 5642 C CA . SER B 1 342 ? 13.104 73.965 30.965 1.00 32.01 379 SER B CA 1
ATOM 5643 C C . SER B 1 342 ? 13.837 73.017 30.017 1.00 29.90 379 SER B C 1
ATOM 5644 O O . SER B 1 342 ? 14.573 72.139 30.465 1.00 29.58 379 SER B O 1
ATOM 5647 N N . VAL B 1 343 ? 13.643 73.187 28.714 1.00 27.11 380 VAL B N 1
ATOM 5648 C CA . VAL B 1 343 ? 14.314 72.328 27.744 1.00 25.62 380 VAL B CA 1
ATOM 5649 C C . VAL B 1 343 ? 15.523 73.033 27.146 1.00 25.55 380 VAL B C 1
ATOM 5650 O O . VAL B 1 343 ? 15.467 74.215 26.808 1.00 25.29 380 VAL B O 1
ATOM 5654 N N . CYS B 1 344 ? 16.623 72.304 27.018 1.00 24.33 381 CYS B N 1
ATOM 5655 C CA . CYS B 1 344 ? 17.838 72.877 26.462 1.00 24.93 381 CYS B CA 1
ATOM 5656 C C . CYS B 1 344 ? 17.818 72.980 24.949 1.00 25.58 381 CYS B C 1
ATOM 5657 O O . CYS B 1 344 ? 17.558 71.996 24.251 1.00 25.71 381 CYS B O 1
ATOM 5660 N N . VAL B 1 345 ? 18.076 74.184 24.449 1.00 24.47 382 VAL B N 1
ATOM 5661 C CA . VAL B 1 345 ? 18.178 74.414 23.015 1.00 25.09 382 VAL B CA 1
ATOM 5662 C C . VAL B 1 345 ? 19.692 74.422 22.856 1.00 26.09 382 VAL B C 1
ATOM 5663 O O . VAL B 1 345 ? 20.367 75.384 23.230 1.00 26.94 382 VAL B O 1
ATOM 5667 N N . PHE B 1 346 ? 20.214 73.324 22.326 1.00 25.54 383 PHE B N 1
ATOM 5668 C CA . PHE B 1 346 ? 21.647 73.123 22.165 1.00 25.86 383 PHE B CA 1
ATOM 5669 C C . PHE B 1 346 ? 22.518 74.233 21.589 1.00 27.23 383 PHE B C 1
ATOM 5670 O O . PHE B 1 346 ? 22.148 74.929 20.646 1.00 24.69 383 PHE B O 1
ATOM 5678 N N . GLY B 1 347 ? 23.691 74.371 22.195 1.00 27.84 384 GLY B N 1
ATOM 5679 C CA . GLY B 1 347 ? 24.679 75.333 21.755 1.00 29.91 384 GLY B CA 1
ATOM 5680 C C . GLY B 1 347 ? 25.801 74.454 21.242 1.00 30.70 384 GLY B C 1
ATOM 5681 O O . GLY B 1 347 ? 25.783 73.244 21.481 1.00 30.53 384 GLY B O 1
ATOM 5682 N N . ALA B 1 348 ? 26.771 75.035 20.547 1.00 31.59 385 ALA B N 1
ATOM 5683 C CA . ALA B 1 348 ? 27.883 74.260 20.008 1.00 32.55 385 ALA B CA 1
ATOM 5684 C C . ALA B 1 348 ? 28.623 73.483 21.092 1.00 31.86 385 ALA B C 1
ATOM 5685 O O . ALA B 1 348 ? 29.190 72.424 20.829 1.00 33.09 385 ALA B O 1
ATOM 5687 N N . GLY B 1 349 ? 28.611 74.012 22.309 1.00 30.94 386 GLY B N 1
ATOM 5688 C CA . GLY B 1 349 ? 29.298 73.357 23.405 1.00 30.99 386 GLY B CA 1
ATOM 5689 C C . GLY B 1 349 ? 28.652 72.069 23.882 1.00 29.64 386 GLY B C 1
ATOM 5690 O O . GLY B 1 349 ? 29.279 71.294 24.600 1.00 29.44 386 GLY B O 1
ATOM 5691 N N . ASP B 1 350 ? 27.404 71.837 23.488 1.00 29.42 387 ASP B N 1
ATOM 5692 C CA . ASP B 1 350 ? 26.683 70.627 23.890 1.00 29.37 387 ASP B CA 1
ATOM 5693 C C . ASP B 1 350 ? 27.013 69.438 22.986 1.00 29.73 387 ASP B C 1
ATOM 5694 O O . ASP B 1 350 ? 26.916 68.282 23.400 1.00 27.94 387 ASP B O 1
ATOM 5699 N N . LEU B 1 351 ? 27.412 69.739 21.755 1.00 29.75 388 LEU B N 1
ATOM 5700 C CA . LEU B 1 351 ? 27.709 68.725 20.744 1.00 29.82 388 LEU B CA 1
ATOM 5701 C C . LEU B 1 351 ? 28.645 67.570 21.082 1.00 29.76 388 LEU B C 1
ATOM 5702 O O . LEU B 1 351 ? 28.300 66.408 20.862 1.00 27.63 388 LEU B O 1
ATOM 5707 N N . SER B 1 352 ? 29.829 67.878 21.599 1.00 29.24 389 SER B N 1
ATOM 5708 C CA . SER B 1 352 ? 30.808 66.846 21.916 1.00 29.24 389 SER B CA 1
ATOM 5709 C C . SER B 1 352 ? 30.296 65.707 22.798 1.00 28.66 389 SER B C 1
ATOM 5710 O O . SER B 1 352 ? 30.440 64.531 22.456 1.00 28.82 389 SER B O 1
ATOM 5713 N N . TRP B 1 353 ? 29.709 66.049 23.937 1.00 27.41 390 TRP B N 1
ATOM 5714 C CA . TRP B 1 353 ? 29.204 65.032 24.847 1.00 27.11 390 TRP B CA 1
ATOM 5715 C C . TRP B 1 353 ? 28.008 64.320 24.215 1.00 27.29 390 TRP B C 1
ATOM 5716 O O . TRP B 1 353 ? 27.900 63.095 24.268 1.00 26.48 390 TRP B O 1
ATOM 5727 N N . MET B 1 354 ? 27.120 65.108 23.614 1.00 26.01 391 MET B N 1
ATOM 5728 C CA . MET B 1 354 ? 25.916 64.602 22.962 1.00 26.80 391 MET B CA 1
ATOM 5729 C C . MET B 1 354 ? 26.202 63.479 21.962 1.00 25.20 391 MET B C 1
ATOM 5730 O O . MET B 1 354 ? 25.556 62.432 21.992 1.00 24.73 391 MET B O 1
ATOM 5735 N N . LEU B 1 355 ? 27.169 63.703 21.078 1.00 24.26 392 LEU B N 1
ATOM 5736 C CA . LEU B 1 355 ? 27.515 62.716 20.061 1.00 24.77 392 LEU B CA 1
ATOM 5737 C C . LEU B 1 355 ? 27.948 61.365 20.615 1.00 24.39 392 LEU B C 1
ATOM 5738 O O . LEU B 1 355 ? 27.933 60.365 19.893 1.00 24.11 392 LEU B O 1
ATOM 5743 N N . ARG B 1 356 ? 28.331 61.326 21.887 1.00 22.58 393 ARG B N 1
ATOM 5744 C CA . ARG B 1 356 ? 28.746 60.068 22.495 1.00 23.04 393 ARG B CA 1
ATOM 5745 C C . ARG B 1 356 ? 27.575 59.262 23.054 1.00 21.83 393 ARG B C 1
ATOM 5746 O O . ARG B 1 356 ? 27.751 58.124 23.480 1.00 20.35 393 ARG B O 1
ATOM 5754 N N . GLN B 1 357 ? 26.379 59.840 23.050 1.00 21.14 394 GLN B N 1
ATOM 5755 C CA . GLN B 1 357 ? 25.217 59.121 23.568 1.00 19.61 394 GLN B CA 1
ATOM 5756 C C . GLN B 1 357 ? 24.679 58.180 22.497 1.00 18.21 394 GLN B C 1
ATOM 5757 O O . GLN B 1 357 ? 25.031 58.304 21.326 1.00 18.21 394 GLN B O 1
ATOM 5763 N N . HIS B 1 358 ? 23.826 57.236 22.885 1.00 17.94 395 HIS B N 1
ATOM 5764 C CA . HIS B 1 358 ? 23.323 56.268 21.915 1.00 18.21 395 HIS B CA 1
ATOM 5765 C C . HIS B 1 358 ? 22.024 56.624 21.204 1.00 18.96 395 HIS B C 1
ATOM 5766 O O . HIS B 1 358 ? 21.560 55.863 20.359 1.00 19.93 395 HIS B O 1
ATOM 5773 N N . HIS B 1 359 ? 21.439 57.772 21.530 1.00 16.97 396 HIS B N 1
ATOM 5774 C CA . HIS B 1 359 ? 20.178 58.176 20.909 1.00 16.68 396 HIS B CA 1
ATOM 5775 C C . HIS B 1 359 ? 20.287 58.404 19.401 1.00 17.83 396 HIS B C 1
ATOM 5776 O O . HIS B 1 359 ? 21.364 58.717 18.875 1.00 17.25 396 HIS B O 1
ATOM 5783 N N . LEU B 1 360 ? 19.166 58.239 18.705 1.00 16.49 397 LEU B N 1
ATOM 5784 C CA . LEU B 1 360 ? 19.141 58.417 17.260 1.00 15.27 397 LEU B CA 1
ATOM 5785 C C . LEU B 1 360 ? 19.036 59.894 16.896 1.00 16.42 397 LEU B C 1
ATOM 5786 O O . LEU B 1 360 ? 19.709 60.369 15.980 1.00 15.75 397 LEU B O 1
ATOM 5791 N N . PHE B 1 361 ? 18.186 60.608 17.626 1.00 16.04 398 PHE B N 1
ATOM 5792 C CA . PHE B 1 361 ? 17.965 62.029 17.406 1.00 15.95 398 PHE B CA 1
ATOM 5793 C C . PHE B 1 361 ? 18.067 62.798 18.716 1.00 16.17 398 PHE B C 1
ATOM 5794 O O . PHE B 1 361 ? 17.989 62.216 19.799 1.00 14.33 398 PHE B O 1
ATOM 5802 N N . ALA B 1 362 ? 18.231 64.113 18.603 1.00 14.75 399 ALA B N 1
ATOM 5803 C CA . ALA B 1 362 ? 18.315 64.976 19.769 1.00 14.85 399 ALA B CA 1
ATOM 5804 C C . ALA B 1 362 ? 17.375 66.166 19.572 1.00 16.55 399 ALA B C 1
ATOM 5805 O O . ALA B 1 362 ? 17.088 66.574 18.442 1.00 14.39 399 ALA B O 1
ATOM 5807 N N . ASN B 1 363 ? 16.902 66.709 20.686 1.00 17.18 400 ASN B N 1
ATOM 5808 C CA . ASN B 1 363 ? 15.979 67.834 20.697 1.00 21.01 400 ASN B CA 1
ATOM 5809 C C . ASN B 1 363 ? 16.388 68.713 21.889 1.00 21.67 400 ASN B C 1
ATOM 5810 O O . ASN B 1 363 ? 16.730 68.182 22.944 1.00 20.23 400 ASN B O 1
ATOM 5815 N N . LYS B 1 364 ? 16.388 70.038 21.735 1.00 23.36 401 LYS B N 1
ATOM 5816 C CA . LYS B 1 364 ? 16.022 70.718 20.499 1.00 25.49 401 LYS B CA 1
ATOM 5817 C C . LYS B 1 364 ? 17.110 71.662 19.985 1.00 25.14 401 LYS B C 1
ATOM 5818 O O . LYS B 1 364 ? 17.987 72.106 20.734 1.00 23.73 401 LYS B O 1
ATOM 5824 N N . PHE B 1 365 ? 17.037 71.957 18.691 1.00 24.53 402 PHE B N 1
ATOM 5825 C CA . PHE B 1 365 ? 17.988 72.837 18.018 1.00 25.05 402 PHE B CA 1
ATOM 5826 C C . PHE B 1 365 ? 17.241 74.048 17.463 1.00 25.82 402 PHE B C 1
ATOM 5827 O O . PHE B 1 365 ? 16.039 73.972 17.210 1.00 24.29 402 PHE B O 1
ATOM 5835 N N . ASP B 1 366 ? 17.953 75.157 17.271 1.00 28.62 403 ASP B N 1
ATOM 5836 C CA . ASP B 1 366 ? 17.343 76.378 16.737 1.00 30.96 403 ASP B CA 1
ATOM 5837 C C . ASP B 1 366 ? 18.410 77.293 16.146 1.00 32.53 403 ASP B C 1
ATOM 5838 O O . ASP B 1 366 ? 19.290 77.765 16.860 1.00 31.84 403 ASP B O 1
ATOM 5843 N N . MET B 1 367 ? 18.325 77.542 14.843 1.00 35.71 404 MET B N 1
ATOM 5844 C CA . MET B 1 367 ? 19.285 78.403 14.159 1.00 38.79 404 MET B CA 1
ATOM 5845 C C . MET B 1 367 ? 19.378 79.797 14.776 1.00 39.43 404 MET B C 1
ATOM 5846 O O . MET B 1 367 ? 20.408 80.464 14.657 1.00 39.95 404 MET B O 1
ATOM 5851 N N . ASP B 1 368 ? 18.307 80.234 15.434 1.00 40.65 405 ASP B N 1
ATOM 5852 C CA . ASP B 1 368 ? 18.281 81.555 16.059 1.00 41.02 405 ASP B CA 1
ATOM 5853 C C . ASP B 1 368 ? 18.991 81.589 17.407 1.00 42.07 405 ASP B C 1
ATOM 5854 O O . ASP B 1 368 ? 19.308 82.664 17.923 1.00 42.01 405 ASP B O 1
ATOM 5859 N N . VAL B 1 369 ? 19.228 80.416 17.983 1.00 41.24 406 VAL B N 1
ATOM 5860 C CA . VAL B 1 369 ? 19.912 80.331 19.265 1.00 41.35 406 VAL B CA 1
ATOM 5861 C C . VAL B 1 369 ? 21.390 80.086 19.014 1.00 41.24 406 VAL B C 1
ATOM 5862 O O . VAL B 1 369 ? 22.245 80.842 19.479 1.00 41.22 406 VAL B O 1
ATOM 5866 N N . ASP B 1 370 ? 21.684 79.024 18.271 1.00 39.90 407 ASP B N 1
ATOM 5867 C CA . ASP B 1 370 ? 23.058 78.684 17.942 1.00 39.44 407 ASP B CA 1
ATOM 5868 C C . ASP B 1 370 ? 23.090 77.925 16.621 1.00 40.60 407 ASP B C 1
ATOM 5869 O O . ASP B 1 370 ? 22.953 76.700 16.588 1.00 40.83 407 ASP B O 1
ATOM 5874 N N . PRO B 1 371 ? 23.278 78.648 15.507 1.00 41.95 408 PRO B N 1
ATOM 5875 C CA . PRO B 1 371 ? 23.325 78.035 14.177 1.00 42.13 408 PRO B CA 1
ATOM 5876 C C . PRO B 1 371 ? 24.541 77.137 13.971 1.00 41.89 408 PRO B C 1
ATOM 5877 O O . PRO B 1 371 ? 24.525 76.252 13.120 1.00 42.61 408 PRO B O 1
ATOM 5881 N N . PHE B 1 372 ? 25.589 77.365 14.756 1.00 42.45 409 PHE B N 1
ATOM 5882 C CA . PHE B 1 372 ? 26.810 76.576 14.644 1.00 43.96 409 PHE B CA 1
ATOM 5883 C C . PHE B 1 372 ? 26.642 75.159 15.171 1.00 43.16 409 PHE B C 1
ATOM 5884 O O . PHE B 1 372 ? 27.286 74.229 14.688 1.00 43.42 409 PHE B O 1
ATOM 5892 N N . ALA B 1 373 ? 25.782 74.998 16.168 1.00 41.99 410 ALA B N 1
ATOM 5893 C CA . ALA B 1 373 ? 25.530 73.680 16.731 1.00 41.21 410 ALA B CA 1
ATOM 5894 C C . ALA B 1 373 ? 24.938 72.813 15.627 1.00 40.02 410 ALA B C 1
ATOM 5895 O O . ALA B 1 373 ? 25.200 71.613 15.551 1.00 40.23 410 ALA B O 1
ATOM 5897 N N . ILE B 1 374 ? 24.142 73.439 14.766 1.00 38.46 411 ILE B N 1
ATOM 5898 C CA . ILE B 1 374 ? 23.498 72.745 13.659 1.00 36.85 411 ILE B CA 1
ATOM 5899 C C . ILE B 1 374 ? 24.490 72.438 12.549 1.00 35.33 411 ILE B C 1
ATOM 5900 O O . ILE B 1 374 ? 24.684 71.282 12.175 1.00 33.03 411 ILE B O 1
ATOM 5905 N N . GLN B 1 375 ? 25.104 73.492 12.025 1.00 34.40 412 GLN B N 1
ATOM 5906 C CA . GLN B 1 375 ? 26.064 73.367 10.938 1.00 35.66 412 GLN B CA 1
ATOM 5907 C C . GLN B 1 375 ? 27.136 72.324 11.216 1.00 33.48 412 GLN B C 1
ATOM 5908 O O . GLN B 1 375 ? 27.407 71.470 10.375 1.00 32.38 412 GLN B O 1
ATOM 5914 N N . CYS B 1 376 ? 27.742 72.390 12.396 1.00 32.34 41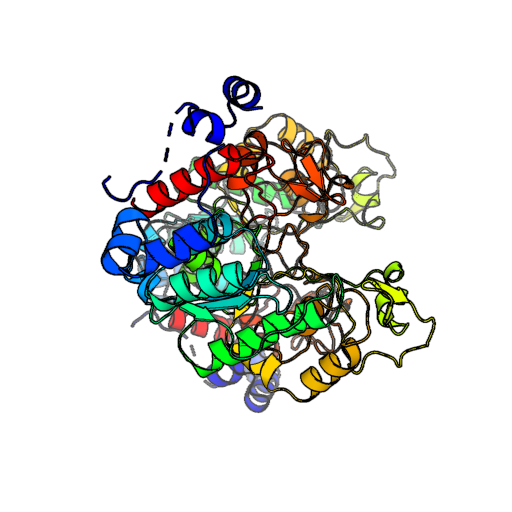3 CYS B N 1
ATOM 5915 C CA . CYS B 1 376 ? 28.790 71.442 12.750 1.00 31.37 413 CYS B CA 1
ATOM 5916 C C . CYS B 1 376 ? 28.273 70.007 12.758 1.00 28.14 413 CYS B C 1
ATOM 5917 O O . CYS B 1 376 ? 28.920 69.105 12.227 1.00 25.86 413 CYS B O 1
ATOM 5920 N N . LEU B 1 377 ? 27.105 69.801 13.361 1.00 26.20 414 LEU B N 1
ATOM 5921 C CA . LEU B 1 377 ? 26.505 68.470 13.434 1.00 25.22 414 LEU B CA 1
ATOM 5922 C C . LEU B 1 377 ? 26.158 67.957 12.037 1.00 24.89 414 LEU B C 1
ATOM 5923 O O . LEU B 1 377 ? 26.452 66.812 11.691 1.00 23.93 414 LEU B O 1
ATOM 5928 N N . ASP B 1 378 ? 25.540 68.823 11.240 1.00 24.67 415 ASP B N 1
ATOM 5929 C CA . ASP B 1 378 ? 25.128 68.489 9.878 1.00 25.26 415 ASP B CA 1
ATOM 5930 C C . ASP B 1 378 ? 26.335 68.094 9.020 1.00 25.15 415 ASP B C 1
ATOM 5931 O O . ASP B 1 378 ? 26.327 67.051 8.358 1.00 22.72 415 ASP B O 1
ATOM 5936 N N . GLU B 1 379 ? 27.376 68.921 9.036 1.00 26.31 416 GLU B N 1
ATOM 5937 C CA . GLU B 1 379 ? 28.583 68.633 8.257 1.00 27.83 416 GLU B CA 1
ATOM 5938 C C . GLU B 1 379 ? 29.219 67.328 8.713 1.00 27.04 416 GLU B C 1
ATOM 5939 O O . GLU B 1 379 ? 29.643 66.507 7.898 1.00 25.62 416 GLU B O 1
ATOM 5945 N N . HIS B 1 380 ? 29.283 67.144 10.027 1.00 26.81 417 HIS B N 1
ATOM 5946 C CA . HIS B 1 380 ? 29.869 65.945 10.610 1.00 27.72 417 HIS B CA 1
ATOM 5947 C C . HIS B 1 380 ? 29.173 64.662 10.155 1.00 26.99 417 HIS B C 1
ATOM 5948 O O . HIS B 1 380 ? 29.829 63.703 9.746 1.00 26.61 417 HIS B O 1
ATOM 5955 N N . LEU B 1 381 ? 27.846 64.643 10.228 1.00 25.74 418 LEU B N 1
ATOM 5956 C CA . LEU B 1 381 ? 27.091 63.457 9.836 1.00 25.32 418 LEU B CA 1
ATOM 5957 C C . LEU B 1 381 ? 27.210 63.148 8.349 1.00 24.30 418 LEU B C 1
ATOM 5958 O O . LEU B 1 381 ? 27.237 61.982 7.955 1.00 22.54 418 LEU B O 1
ATOM 5963 N N . ARG B 1 382 ? 27.281 64.188 7.523 1.00 24.28 419 ARG B N 1
ATOM 5964 C CA . ARG B 1 382 ? 27.398 63.989 6.085 1.00 26.02 419 ARG B CA 1
ATOM 5965 C C . ARG B 1 382 ? 28.754 63.378 5.751 1.00 27.56 419 ARG B C 1
ATOM 5966 O O . ARG B 1 382 ? 28.831 62.417 4.988 1.00 26.48 419 ARG B O 1
ATOM 5974 N N . ARG B 1 383 ? 29.822 63.928 6.325 1.00 30.08 420 ARG B N 1
ATOM 5975 C CA . ARG B 1 383 ? 31.160 63.396 6.074 1.00 32.01 420 ARG B CA 1
ATOM 5976 C C . ARG B 1 383 ? 31.241 61.952 6.547 1.00 32.29 420 ARG B C 1
ATOM 5977 O O . ARG B 1 383 ? 31.734 61.074 5.836 1.00 30.28 420 ARG B O 1
ATOM 5985 N N . LYS B 1 384 ? 30.757 61.714 7.760 1.00 32.70 421 LYS B N 1
ATOM 5986 C CA . LYS B 1 384 ? 30.774 60.377 8.336 1.00 33.62 421 LYS B CA 1
ATOM 5987 C C . LYS B 1 384 ? 30.013 59.400 7.444 1.00 33.56 421 LYS B C 1
ATOM 5988 O O . LYS B 1 384 ? 30.443 58.264 7.241 1.00 34.26 421 LYS B O 1
ATOM 5994 N N . ALA B 1 385 ? 28.888 59.850 6.899 1.00 33.25 422 ALA B N 1
ATOM 5995 C CA . ALA B 1 385 ? 28.077 59.005 6.031 1.00 33.75 422 ALA B CA 1
ATOM 5996 C C . ALA B 1 385 ? 28.790 58.701 4.717 1.00 35.38 422 ALA B C 1
ATOM 5997 O O . ALA B 1 385 ? 28.730 57.577 4.218 1.00 35.17 422 ALA B O 1
ATOM 5999 N N . LEU B 1 386 ? 29.465 59.704 4.162 1.00 36.00 423 LEU B N 1
ATOM 6000 C CA . LEU B 1 386 ? 30.179 59.544 2.898 1.00 39.03 423 LEU B CA 1
ATOM 6001 C C . LEU B 1 386 ? 31.410 58.643 2.997 1.00 40.91 423 LEU B C 1
ATOM 6002 O O . LEU B 1 386 ? 32.033 58.319 1.987 1.00 39.18 423 LEU B O 1
ATOM 6007 N N . GLU B 1 387 ? 31.760 58.244 4.214 1.00 44.32 424 GLU B N 1
ATOM 6008 C CA . GLU B 1 387 ? 32.909 57.369 4.430 1.00 47.85 424 GLU B CA 1
ATOM 6009 C C . GLU B 1 387 ? 32.651 55.993 3.822 1.00 48.81 424 GLU B C 1
ATOM 6010 O O . GLU B 1 387 ? 33.610 55.393 3.294 1.00 49.82 424 GLU B O 1
#

B-factor: mean 29.79, std 13.01, range [9.52, 75.18]